Protein AF-0000000083441063 (afdb_homodimer)

Foldseek 3Di:
DDPDPVVVVVVVCVVCVVVVVVVVLVVDDPLRVLLVVQLVQFDQQWEEEEEACFLCPPNNVVQVVRNHAYEYEDQDPVRVVNNCVVPVRHHYDYRDLLPDADAFQQGLEYEYEPPLQQDQQVSSLVSLLRRLRNHHAFGKYKYKAQQDAARWDWDDDPRHIGIGHDHHPVVVVVSNVVSAKDWDDKDKAQVVSCPDDPVDPSNVTIMIITMIGRHHPPPPPPVVPPPPDD/DDPDPVVVVVVVCVVCVVVVVVVVLVVDDPLRNLLVVQLVQFDQQWEEEEEACFLCPPNNVVQVVRNHAYEYEDQDPVRVVNNCVVPVRHHYDYRDLLPDADAFQQGLEYEYEPPLQQDQQVSSLVSLLRRLRNHHAFHKYKYKAQQDAARWDWDDDPRHIGIGHHHHPVVVVVSNVVSAKDWPDKDKAQVVSCPDDPVDPSNVTIMIITMIGRHHPPPPPPVVPPPPPD

Secondary structure (DSSP, 8-state):
---SHHHHHHHHHHHSHHHHHHHHHTTS-HHHHHHHHHHHHSPSS-EEEEES-TTSTTHHHHHHHTT-EEEEEES-HHHHHHHHHH-TTSEEEES-GGG----TT-EEEEEE-S-GGGS-HHHHHHHHHHHHHHEEEEEEEEEEE--S-EEEEEEEETTEEEEEEE--HHHHHHHHHHHT-EEEEEEEEEGGGGT--TTSTTTT-EEEEEEEEPPPGGGGSGGGSSSS--/---SHHHHHHHHHHHSHHHHHHHHHTTS-HHHHHHHHHHHHSPSS-EEEEES-TTSTTHHHHHHHTT-EEEEEES-HHHHHHHHHH-TTSEEEES-GGG----TT-EEEEEE-S-GGGS-HHHHHHHHHHHHHHEEEEEEEEEEE--S-EEEEEEEETTEEEEEEE--HHHHHHHHHHHT-EEEEEEEEEGGGGT--TTSTTTT-EEEEEEEEPPPGGGGSGGGSSSTT-

Structure (mmCIF, N/CA/C/O backbone):
data_AF-0000000083441063-model_v1
#
loop_
_entity.id
_entity.type
_entity.pdbx_description
1 polymer 'Methyltransferase domain-containing protein'
#
loop_
_atom_site.group_PDB
_atom_site.id
_atom_site.type_symbol
_atom_site.label_atom_id
_atom_site.label_alt_id
_atom_site.label_comp_id
_atom_site.label_asym_id
_atom_site.label_entity_id
_atom_site.label_seq_id
_atom_site.pdbx_PDB_ins_code
_atom_site.Cartn_x
_atom_site.Cartn_y
_atom_site.Cartn_z
_atom_site.occupancy
_atom_site.B_iso_or_equiv
_atom_site.auth_seq_id
_atom_site.auth_comp_id
_atom_site.auth_asym_id
_atom_site.auth_atom_id
_atom_site.pdbx_PDB_model_num
ATOM 1 N N . MET A 1 1 ? -0.339 37.062 -11.281 1 52.81 1 MET A N 1
ATOM 2 C CA . MET A 1 1 ? -0.729 36.031 -10.328 1 52.81 1 MET A CA 1
ATOM 3 C C . MET A 1 1 ? -0.313 36.406 -8.914 1 52.81 1 MET A C 1
ATOM 5 O O . MET A 1 1 ? 0.691 37.094 -8.711 1 52.81 1 MET A O 1
ATOM 9 N N . SER A 1 2 ? -1.209 36.469 -8.031 1 65.19 2 SER A N 1
ATOM 10 C CA . SER A 1 2 ? -0.897 36.781 -6.645 1 65.19 2 SER A CA 1
ATOM 11 C C . SER A 1 2 ? 0.376 36.094 -6.188 1 65.19 2 SER A C 1
ATOM 13 O O . SER A 1 2 ? 0.674 34.969 -6.637 1 65.19 2 SER A O 1
ATOM 15 N N . GLU A 1 3 ? 1.229 36.906 -5.562 1 82.25 3 GLU A N 1
ATOM 16 C CA . GLU A 1 3 ? 2.504 36.406 -5.059 1 82.25 3 GLU A CA 1
ATOM 17 C C . GLU A 1 3 ? 2.334 35.719 -3.707 1 82.25 3 GLU A C 1
ATOM 19 O O . GLU A 1 3 ? 3.314 35.312 -3.09 1 82.25 3 GLU A O 1
ATOM 24 N N . ALA A 1 4 ? 1.067 35.656 -3.385 1 91.81 4 ALA A N 1
ATOM 25 C CA . ALA A 1 4 ? 0.868 34.969 -2.102 1 91.81 4 ALA A CA 1
ATOM 26 C C . ALA A 1 4 ? 1.17 33.5 -2.211 1 91.81 4 ALA A C 1
ATOM 28 O O . ALA A 1 4 ? 0.83 32.844 -3.211 1 91.81 4 ALA A O 1
ATOM 29 N N . PRO A 1 5 ? 1.807 32.969 -1.189 1 93.44 5 PRO A N 1
ATOM 30 C CA . PRO A 1 5 ? 2.197 31.562 -1.234 1 93.44 5 PRO A CA 1
ATOM 31 C C . PRO A 1 5 ? 1.031 30.641 -1.574 1 93.44 5 PRO A C 1
ATOM 33 O O . PRO A 1 5 ? 1.181 29.719 -2.389 1 93.44 5 PRO A O 1
ATOM 36 N N . GLU A 1 6 ? -0.181 30.844 -0.985 1 94.5 6 GLU A N 1
ATOM 37 C CA . GLU A 1 6 ? -1.333 29.984 -1.238 1 94.5 6 GLU A CA 1
ATOM 38 C C . GLU A 1 6 ? -1.752 30.047 -2.705 1 94.5 6 GLU A C 1
ATOM 40 O O . GLU A 1 6 ? -2.191 29.031 -3.27 1 94.5 6 GLU A O 1
ATOM 45 N N . ASP A 1 7 ? -1.667 31.219 -3.309 1 94.88 7 ASP A N 1
ATOM 46 C CA . ASP A 1 7 ? -2.031 31.375 -4.715 1 94.88 7 ASP A CA 1
ATOM 47 C C . ASP A 1 7 ? -1.043 30.641 -5.621 1 94.88 7 ASP A C 1
ATOM 49 O O . ASP A 1 7 ? -1.438 30.047 -6.625 1 94.88 7 ASP A O 1
ATOM 53 N N . ILE A 1 8 ? 0.239 30.797 -5.289 1 94.19 8 ILE A N 1
ATOM 54 C CA . ILE A 1 8 ? 1.294 30.125 -6.047 1 94.19 8 ILE A CA 1
ATOM 55 C C . ILE A 1 8 ? 1.066 28.625 -6.031 1 94.19 8 ILE A C 1
ATOM 57 O O . ILE A 1 8 ? 1.072 27.969 -7.082 1 94.19 8 ILE A O 1
ATOM 61 N N . VAL A 1 9 ? 0.864 28.047 -4.871 1 94.94 9 VAL A N 1
ATOM 62 C CA . VAL A 1 9 ? 0.708 26.609 -4.68 1 94.94 9 VAL A CA 1
ATOM 63 C C . VAL A 1 9 ? -0.566 26.125 -5.371 1 94.94 9 VAL A C 1
ATOM 65 O O . VAL A 1 9 ? -0.557 25.109 -6.074 1 94.94 9 VAL A O 1
ATOM 68 N N . GLU A 1 10 ? -1.676 26.859 -5.168 1 95.56 10 GLU A N 1
ATOM 69 C CA . GLU A 1 10 ? -2.941 26.516 -5.809 1 95.56 10 GLU A CA 1
ATOM 70 C C . GLU A 1 10 ? -2.799 26.469 -7.328 1 95.56 10 GLU A C 1
ATOM 72 O O . GLU A 1 10 ? -3.242 25.516 -7.973 1 95.56 10 GLU A O 1
ATOM 77 N N . HIS A 1 11 ? -2.24 27.516 -7.816 1 94.94 11 HIS A N 1
ATOM 78 C CA . HIS A 1 11 ? -2.055 27.641 -9.258 1 94.94 11 HIS A CA 1
ATOM 79 C C . HIS A 1 11 ? -1.218 26.484 -9.797 1 94.94 11 HIS A C 1
ATOM 81 O O . HIS A 1 11 ? -1.565 25.875 -10.82 1 94.94 11 HIS A O 1
ATOM 87 N N . ALA A 1 12 ? -0.127 26.234 -9.172 1 93.12 12 ALA A N 1
ATOM 88 C CA . ALA A 1 12 ? 0.767 25.156 -9.602 1 93.12 12 ALA A CA 1
ATOM 89 C C . ALA A 1 12 ? 0.051 23.812 -9.602 1 93.12 12 ALA A C 1
ATOM 91 O O . ALA A 1 12 ? 0.024 23.109 -10.617 1 93.12 12 ALA A O 1
ATOM 92 N N . TYR A 1 13 ? -0.607 23.453 -8.539 1 94.12 13 TYR A N 1
ATOM 93 C CA . TYR A 1 13 ? -1.201 22.125 -8.406 1 94.12 13 TYR A CA 1
ATOM 94 C C . TYR A 1 13 ? -2.457 22 -9.258 1 94.12 13 TYR A C 1
ATOM 96 O O . TYR A 1 13 ? -2.873 20.891 -9.602 1 94.12 13 TYR A O 1
ATOM 104 N N . ASN A 1 14 ? -3.094 23.109 -9.602 1 94.88 14 ASN A N 1
ATOM 105 C CA . ASN A 1 14 ? -4.156 23.078 -10.602 1 94.88 14 ASN A CA 1
ATOM 106 C C . ASN A 1 14 ? -3.621 22.672 -11.977 1 94.88 14 ASN A C 1
ATOM 108 O O . ASN A 1 14 ? -4.289 21.953 -12.719 1 94.88 14 ASN A O 1
ATOM 112 N N . HIS A 1 15 ? -2.432 23.125 -12.195 1 92.5 15 HIS A N 1
ATOM 113 C CA . HIS A 1 15 ? -1.918 22.984 -13.555 1 92.5 15 HIS A CA 1
ATOM 114 C C . HIS A 1 15 ? -1.145 21.672 -13.719 1 92.5 15 HIS A C 1
ATOM 116 O O . HIS A 1 15 ? -1.002 21.172 -14.836 1 92.5 15 HIS A O 1
ATOM 122 N N . ILE A 1 16 ? -0.678 21.141 -12.625 1 88.5 16 ILE A N 1
ATOM 123 C CA . ILE A 1 16 ? 0.119 19.938 -12.758 1 88.5 16 ILE A CA 1
ATOM 124 C C . ILE A 1 16 ? -0.694 18.734 -12.281 1 88.5 16 ILE A C 1
ATOM 126 O O . ILE A 1 16 ? -0.132 17.672 -11.969 1 88.5 16 ILE A O 1
ATOM 130 N N . ALA A 1 17 ? -1.96 18.844 -12.188 1 89.69 17 ALA A N 1
ATOM 131 C CA . ALA A 1 17 ? -2.83 17.875 -11.539 1 89.69 17 ALA A CA 1
ATOM 132 C C . ALA A 1 17 ? -2.686 16.5 -12.188 1 89.69 17 ALA A C 1
ATOM 134 O O . ALA A 1 17 ? -2.533 15.484 -11.492 1 89.69 17 ALA A O 1
ATOM 135 N N . GLN A 1 18 ? -2.688 16.422 -13.5 1 86.31 18 GLN A N 1
ATOM 136 C CA . GLN A 1 18 ? -2.582 15.141 -14.188 1 86.31 18 GLN A CA 1
ATOM 137 C C . GLN A 1 18 ? -1.209 14.508 -13.969 1 86.31 18 GLN A C 1
ATOM 139 O O . GLN A 1 18 ? -1.105 13.305 -13.727 1 86.31 18 GLN A O 1
ATOM 144 N N . TRP A 1 19 ? -0.197 15.367 -14.039 1 83.56 19 TRP A N 1
ATOM 145 C CA . TRP A 1 19 ? 1.156 14.891 -13.773 1 83.56 19 TRP A CA 1
ATOM 146 C C . TRP A 1 19 ? 1.282 14.367 -12.352 1 83.56 19 TRP A C 1
ATOM 148 O O . TRP A 1 19 ? 1.874 13.312 -12.117 1 83.56 19 TRP A O 1
ATOM 158 N N . TYR A 1 20 ? 0.762 15.062 -11.484 1 85.69 20 TYR A N 1
ATOM 159 C CA . TYR A 1 20 ? 0.848 14.695 -10.07 1 85.69 20 TYR A CA 1
ATOM 160 C C . TYR A 1 20 ? 0.133 13.375 -9.812 1 85.69 20 TYR A C 1
ATOM 162 O O . TYR A 1 20 ? 0.626 12.531 -9.055 1 85.69 20 TYR A O 1
ATOM 170 N N . LEU A 1 21 ? -1.013 13.188 -10.398 1 84.06 21 LEU A N 1
ATOM 171 C CA . LEU A 1 21 ? -1.743 11.93 -10.289 1 84.06 21 LEU A CA 1
ATOM 172 C C . LEU A 1 21 ? -0.888 10.758 -10.758 1 84.06 21 LEU A C 1
ATOM 174 O O . LEU A 1 21 ? -0.792 9.742 -10.07 1 84.06 21 LEU A O 1
ATOM 178 N N . GLU A 1 22 ? -0.285 10.906 -11.891 1 76.38 22 GLU A N 1
ATOM 179 C CA . GLU A 1 22 ? 0.57 9.859 -12.438 1 76.38 22 GLU A CA 1
ATOM 180 C C . GLU A 1 22 ? 1.749 9.57 -11.516 1 76.38 22 GLU A C 1
ATOM 182 O O . GLU A 1 22 ? 2.135 8.406 -11.336 1 76.38 22 GLU A O 1
ATOM 187 N N . TRP A 1 23 ? 2.176 10.633 -10.977 1 75.56 23 TRP A N 1
ATOM 188 C CA . TRP A 1 23 ? 3.311 10.516 -10.062 1 75.56 23 TRP A CA 1
ATOM 189 C C . TRP A 1 23 ? 2.928 9.734 -8.812 1 75.56 23 TRP A C 1
ATOM 191 O O . TRP A 1 23 ? 3.637 8.812 -8.406 1 75.56 23 TRP A O 1
ATOM 201 N N . VAL A 1 24 ? 1.854 9.984 -8.211 1 77.56 24 VAL A N 1
ATOM 202 C CA . VAL A 1 24 ? 1.429 9.312 -6.992 1 77.56 24 VAL A CA 1
ATOM 203 C C . VAL A 1 24 ? 1.082 7.855 -7.301 1 77.56 24 VAL A C 1
ATOM 205 O O . VAL A 1 24 ? 1.312 6.965 -6.48 1 77.56 24 VAL A O 1
ATOM 208 N N . GLU A 1 25 ? 0.517 7.621 -8.391 1 71.75 25 GLU A N 1
ATOM 209 C CA . GLU A 1 25 ? 0.164 6.262 -8.781 1 71.75 25 GLU A CA 1
ATOM 210 C C . GLU A 1 25 ? 1.41 5.414 -9.008 1 71.75 25 GLU A C 1
ATOM 212 O O . GLU A 1 25 ? 1.372 4.191 -8.859 1 71.75 25 GLU A O 1
ATOM 217 N N . SER A 1 26 ? 2.439 6.133 -9.344 1 64.88 26 SER A N 1
ATOM 218 C CA . SER A 1 26 ? 3.697 5.43 -9.57 1 64.88 26 SER A CA 1
ATOM 219 C C . SER A 1 26 ? 4.316 4.969 -8.258 1 64.88 26 SER A C 1
ATOM 221 O O . SER A 1 26 ? 5.211 4.117 -8.25 1 64.88 26 SER A O 1
ATOM 223 N N . ASP A 1 27 ? 3.674 5.434 -7.215 1 70 27 ASP A N 1
ATOM 224 C CA . ASP A 1 27 ? 4.168 5.07 -5.887 1 70 27 ASP A CA 1
ATOM 225 C C . ASP A 1 27 ? 3.688 3.676 -5.484 1 70 27 ASP A C 1
ATOM 227 O O . ASP A 1 27 ? 4.25 3.057 -4.582 1 70 27 ASP A O 1
ATOM 231 N N . MET A 1 28 ? 2.76 3.197 -6.254 1 75.19 28 MET A N 1
ATOM 232 C CA . MET A 1 28 ? 2.273 1.854 -5.953 1 75.19 28 MET A CA 1
ATOM 233 C C . MET A 1 28 ? 3.199 0.796 -6.547 1 75.19 28 MET A C 1
ATOM 235 O O . MET A 1 28 ? 3.676 0.942 -7.672 1 75.19 28 MET A O 1
ATOM 239 N N . SER A 1 29 ? 3.447 -0.222 -5.699 1 79 29 SER A N 1
ATOM 240 C CA . SER A 1 29 ? 4.176 -1.357 -6.254 1 79 29 SER A CA 1
ATOM 241 C C . SER A 1 29 ? 3.367 -2.059 -7.34 1 79 29 SER A C 1
ATOM 243 O O . SER A 1 29 ? 2.146 -1.905 -7.406 1 79 29 SER A O 1
ATOM 245 N N . PRO A 1 30 ? 4.062 -2.805 -8.148 1 85 30 PRO A N 1
ATOM 246 C CA . PRO A 1 30 ? 3.332 -3.531 -9.188 1 85 30 PRO A CA 1
ATOM 247 C C . PRO A 1 30 ? 2.264 -4.461 -8.617 1 85 30 PRO A C 1
ATOM 249 O O . PRO A 1 30 ? 1.176 -4.582 -9.18 1 85 30 PRO A O 1
ATOM 252 N N . ARG A 1 31 ? 2.523 -5.117 -7.469 1 91 31 ARG A N 1
ATOM 253 C CA . ARG A 1 31 ? 1.532 -5.992 -6.848 1 91 31 ARG A CA 1
ATOM 254 C C . ARG A 1 31 ? 0.282 -5.211 -6.457 1 91 31 ARG A C 1
ATOM 256 O O . ARG A 1 31 ? -0.838 -5.688 -6.645 1 91 31 ARG A O 1
ATOM 263 N N . GLN A 1 32 ? 0.559 -4.078 -5.973 1 87.69 32 GLN A N 1
ATOM 264 C CA . GLN A 1 32 ? -0.567 -3.246 -5.559 1 87.69 32 GLN A CA 1
ATOM 265 C C . GLN A 1 32 ? -1.357 -2.75 -6.766 1 87.69 32 GLN A C 1
ATOM 267 O O . GLN A 1 32 ? -2.59 -2.75 -6.75 1 87.69 32 GLN A O 1
ATOM 272 N N . ARG A 1 33 ? -0.676 -2.305 -7.758 1 86.44 33 ARG A N 1
ATOM 273 C CA . ARG A 1 33 ? -1.311 -1.789 -8.969 1 86.44 33 ARG A CA 1
ATOM 274 C C . ARG A 1 33 ? -2.172 -2.857 -9.633 1 86.44 33 ARG A C 1
ATOM 276 O O . ARG A 1 33 ? -3.314 -2.594 -10.016 1 86.44 33 ARG A O 1
ATOM 283 N N . TYR A 1 34 ? -1.65 -3.99 -9.719 1 93.62 34 TYR A N 1
ATOM 284 C CA . TYR A 1 34 ? -2.377 -5.062 -10.383 1 93.62 34 TYR A CA 1
ATOM 285 C C . TYR A 1 34 ? -3.531 -5.562 -9.523 1 93.62 34 TYR A C 1
ATOM 287 O O . TYR A 1 34 ? -4.574 -5.961 -10.047 1 93.62 34 TYR A O 1
ATOM 295 N N . THR A 1 35 ? -3.348 -5.559 -8.219 1 94.75 35 THR A N 1
ATOM 296 C CA . THR A 1 35 ? -4.445 -5.898 -7.324 1 94.75 35 THR A CA 1
ATOM 297 C C . THR A 1 35 ? -5.594 -4.906 -7.477 1 94.75 35 THR A C 1
ATOM 299 O O . THR A 1 35 ? -6.758 -5.305 -7.578 1 94.75 35 THR A O 1
ATOM 302 N N . LYS A 1 36 ? -5.258 -3.699 -7.543 1 88.69 36 LYS A N 1
ATOM 303 C CA . LYS A 1 36 ? -6.27 -2.66 -7.723 1 88.69 36 LYS A CA 1
ATOM 304 C C . LYS A 1 36 ? -6.988 -2.818 -9.062 1 88.69 36 LYS A C 1
ATOM 306 O O . LYS A 1 36 ? -8.211 -2.682 -9.133 1 88.69 36 LYS A O 1
ATOM 311 N N . LYS A 1 37 ? -6.215 -2.984 -10.094 1 91.94 37 LYS A N 1
ATOM 312 C CA . LYS A 1 37 ? -6.797 -3.174 -11.414 1 91.94 37 LYS A CA 1
ATOM 313 C C . LYS A 1 37 ? -7.793 -4.328 -11.422 1 91.94 37 LYS A C 1
ATOM 315 O O . LYS A 1 37 ? -8.867 -4.23 -12.023 1 91.94 37 LYS A O 1
ATOM 320 N N . LEU A 1 38 ? -7.426 -5.375 -10.758 1 97.19 38 LEU A N 1
ATOM 321 C CA . LEU A 1 38 ? -8.305 -6.531 -10.641 1 97.19 38 LEU A CA 1
ATOM 322 C C . LEU A 1 38 ? -9.602 -6.164 -9.93 1 97.19 38 LEU A C 1
ATOM 324 O O . LEU A 1 38 ? -10.695 -6.414 -10.445 1 97.19 38 LEU A O 1
ATOM 328 N N . LEU A 1 39 ? -9.461 -5.555 -8.828 1 94 39 LEU A N 1
ATOM 329 C CA . LEU A 1 39 ? -10.602 -5.25 -7.977 1 94 39 LEU A CA 1
ATOM 330 C C . LEU A 1 39 ? -11.539 -4.262 -8.656 1 94 39 LEU A C 1
ATOM 332 O O . LEU A 1 39 ? -12.766 -4.359 -8.508 1 94 39 LEU A O 1
ATOM 336 N N . ASP A 1 40 ? -10.992 -3.35 -9.383 1 89.25 40 ASP A N 1
ATOM 337 C CA . ASP A 1 40 ? -11.781 -2.324 -10.062 1 89.25 40 ASP A CA 1
ATOM 338 C C . ASP A 1 40 ? -12.656 -2.936 -11.148 1 89.25 40 ASP A C 1
ATOM 340 O O . ASP A 1 40 ? -13.617 -2.311 -11.602 1 89.25 40 ASP A O 1
ATOM 344 N N . ARG A 1 41 ? -12.336 -4.102 -11.531 1 95.25 41 ARG A N 1
ATOM 345 C CA . ARG A 1 41 ? -13.023 -4.695 -12.672 1 95.25 41 ARG A CA 1
ATOM 346 C C . ARG A 1 41 ? -13.93 -5.84 -12.234 1 95.25 41 ARG A C 1
ATOM 348 O O . ARG A 1 41 ? -14.672 -6.395 -13.039 1 95.25 41 ARG A O 1
ATOM 355 N N . LEU A 1 42 ? -13.844 -6.164 -10.961 1 96.38 42 LEU A N 1
ATOM 356 C CA . LEU A 1 42 ? -14.641 -7.27 -10.445 1 96.38 42 LEU A CA 1
ATOM 357 C C . LEU A 1 42 ? -15.938 -6.758 -9.82 1 96.38 42 LEU A C 1
ATOM 359 O O . LEU A 1 42 ? -16.062 -5.566 -9.516 1 96.38 42 LEU A O 1
ATOM 363 N N . PRO A 1 43 ? -16.938 -7.648 -9.734 1 95.06 43 PRO A N 1
ATOM 364 C CA . PRO A 1 43 ? -18.172 -7.25 -9.047 1 95.06 43 PRO A CA 1
ATOM 365 C C . PRO A 1 43 ? -17.938 -6.957 -7.562 1 95.06 43 PRO A C 1
ATOM 367 O O . PRO A 1 43 ? -16.875 -7.266 -7.023 1 95.06 43 PRO A O 1
ATOM 370 N N . PRO A 1 44 ? -18.922 -6.312 -6.938 1 92.25 44 PRO A N 1
ATOM 371 C CA . PRO A 1 44 ? -18.797 -6.098 -5.492 1 92.25 44 PRO A CA 1
ATOM 372 C C . PRO A 1 44 ? -18.734 -7.406 -4.707 1 92.25 44 PRO A C 1
ATOM 374 O O . PRO A 1 44 ? -19.391 -8.383 -5.066 1 92.25 44 PRO A O 1
ATOM 377 N N . SER A 1 45 ? -17.938 -7.391 -3.713 1 94.88 45 SER A N 1
ATOM 378 C CA . SER A 1 45 ? -17.75 -8.531 -2.824 1 94.88 45 SER A CA 1
ATOM 379 C C . SER A 1 45 ? -17.391 -9.789 -3.609 1 94.88 45 SER A C 1
ATOM 381 O O . SER A 1 45 ? -18.016 -10.836 -3.43 1 94.88 45 SER A O 1
ATOM 383 N N . PRO A 1 46 ? -16.406 -9.68 -4.434 1 97.69 46 PRO A N 1
ATOM 384 C CA . PRO A 1 46 ? -16.031 -10.812 -5.289 1 97.69 46 PRO A CA 1
ATOM 385 C C . PRO A 1 46 ? -15.406 -11.961 -4.512 1 97.69 46 PRO A C 1
ATOM 387 O O . PRO A 1 46 ? -14.766 -11.742 -3.48 1 97.69 46 PRO A O 1
ATOM 390 N N . SER A 1 47 ? -15.578 -13.195 -5.039 1 98.62 47 SER A N 1
ATOM 391 C CA . SER A 1 47 ? -14.781 -14.352 -4.617 1 98.62 47 SER A CA 1
ATOM 392 C C . SER A 1 47 ? -13.438 -14.383 -5.34 1 98.62 47 SER A C 1
ATOM 394 O O . SER A 1 47 ? -13.391 -14.422 -6.57 1 98.62 47 SER A O 1
ATOM 396 N N . VAL A 1 48 ? -12.352 -14.336 -4.551 1 98.81 48 VAL A N 1
ATOM 397 C CA . VAL A 1 48 ? -11.031 -14.219 -5.16 1 98.81 48 VAL A CA 1
ATOM 398 C C . VAL A 1 48 ? -10.102 -15.289 -4.602 1 98.81 48 VAL A C 1
ATOM 400 O O . VAL A 1 48 ? -10.148 -15.609 -3.412 1 98.81 48 VAL A O 1
ATOM 403 N N . LEU A 1 49 ? -9.305 -15.898 -5.5 1 98.88 49 LEU A N 1
ATOM 404 C CA . LEU A 1 49 ? -8.266 -16.859 -5.129 1 98.88 49 LEU A CA 1
ATOM 405 C C . LEU A 1 49 ? -6.891 -16.203 -5.148 1 98.88 49 LEU A C 1
ATOM 407 O O . LEU A 1 49 ? -6.512 -15.578 -6.137 1 98.88 49 LEU A O 1
ATOM 411 N N . GLU A 1 50 ? -6.184 -16.281 -4.027 1 98.81 50 GLU A N 1
ATOM 412 C CA . GLU A 1 50 ? -4.793 -15.844 -4.004 1 98.81 50 GLU A CA 1
ATOM 413 C C . GLU A 1 50 ? -3.846 -17.016 -3.781 1 98.81 50 GLU A C 1
ATOM 415 O O . GLU A 1 50 ? -3.92 -17.703 -2.756 1 98.81 50 GLU A O 1
ATOM 420 N N . LEU A 1 51 ? -3.016 -17.266 -4.758 1 98.75 51 LEU A N 1
ATOM 421 C CA . LEU A 1 51 ? -2.004 -18.328 -4.684 1 98.75 51 LEU A CA 1
ATOM 422 C C . LEU A 1 51 ? -0.642 -17.734 -4.324 1 98.75 51 LEU A C 1
ATOM 424 O O . LEU A 1 51 ? -0.124 -16.875 -5.039 1 98.75 51 LEU A O 1
ATOM 428 N N . GLY A 1 52 ? -0.035 -18.25 -3.246 1 98.19 52 GLY A N 1
ATOM 429 C CA . GLY A 1 52 ? 1.174 -17.641 -2.711 1 98.19 52 GLY A CA 1
ATOM 430 C C . GLY A 1 52 ? 0.916 -16.328 -1.985 1 98.19 52 GLY A C 1
ATOM 431 O O . GLY A 1 52 ? 1.488 -15.297 -2.334 1 98.19 52 GLY A O 1
ATOM 432 N N . CYS A 1 53 ? 0.156 -16.422 -0.912 1 97.62 53 CYS A N 1
ATOM 433 C CA . CYS A 1 53 ? -0.346 -15.195 -0.291 1 97.62 53 CYS A CA 1
ATOM 434 C C . CYS A 1 53 ? 0.689 -14.602 0.657 1 97.62 53 CYS A C 1
ATOM 436 O O . CYS A 1 53 ? 0.556 -13.453 1.088 1 97.62 53 CYS A O 1
ATOM 438 N N . GLY A 1 54 ? 1.723 -15.422 1.056 1 96.19 54 GLY A N 1
ATOM 439 C CA . GLY A 1 54 ? 2.721 -14.922 1.988 1 96.19 54 GLY A CA 1
ATOM 440 C C . GLY A 1 54 ? 2.135 -14.492 3.32 1 96.19 54 GLY A C 1
ATOM 441 O O . GLY A 1 54 ? 1.2 -15.125 3.822 1 96.19 54 GLY A O 1
ATOM 442 N N . PRO A 1 55 ? 2.699 -13.469 3.848 1 93.81 55 PRO A N 1
ATOM 443 C CA . PRO A 1 55 ? 2.244 -13.047 5.176 1 93.81 55 PRO A CA 1
ATOM 444 C C . PRO A 1 55 ? 0.954 -12.234 5.133 1 93.81 55 PRO A C 1
ATOM 446 O O . PRO A 1 55 ? 0.531 -11.688 6.148 1 93.81 55 PRO A O 1
ATOM 449 N N . GLY A 1 56 ? 0.399 -12.078 4.012 1 92.25 56 GLY A N 1
ATOM 450 C CA . GLY A 1 56 ? -0.92 -11.477 3.9 1 92.25 56 GLY A CA 1
ATOM 451 C C . GLY A 1 56 ? -0.874 -9.992 3.596 1 92.25 56 GLY A C 1
ATOM 452 O O . GLY A 1 56 ? -1.907 -9.32 3.604 1 92.25 56 GLY A O 1
ATOM 453 N N . VAL A 1 57 ? 0.274 -9.398 3.354 1 87.38 57 VAL A N 1
ATOM 454 C CA . VAL A 1 57 ? 0.407 -7.98 3.021 1 87.38 57 VAL A CA 1
ATOM 455 C C . VAL A 1 57 ? 1.338 -7.816 1.822 1 87.38 57 VAL A C 1
ATOM 457 O O . VAL A 1 57 ? 2.285 -8.594 1.654 1 87.38 57 VAL A O 1
ATOM 460 N N . PRO A 1 58 ? 1.025 -6.98 0.991 1 86.25 58 PRO A N 1
ATOM 461 C CA . PRO A 1 58 ? -0.092 -6.035 1.059 1 86.25 58 PRO A CA 1
ATOM 462 C C . PRO A 1 58 ? -1.344 -6.551 0.352 1 86.25 58 PRO A C 1
ATOM 464 O O . PRO A 1 58 ? -2.436 -6.012 0.55 1 86.25 58 PRO A O 1
ATOM 467 N N . VAL A 1 59 ? -1.225 -7.562 -0.365 1 92.12 59 VAL A N 1
ATOM 468 C CA . VAL A 1 59 ? -2.236 -7.953 -1.341 1 92.12 59 VAL A CA 1
ATOM 469 C C . VAL A 1 59 ? -3.488 -8.453 -0.619 1 92.12 59 VAL A C 1
ATOM 471 O O . VAL A 1 59 ? -4.586 -7.934 -0.84 1 92.12 59 VAL A O 1
ATOM 474 N N . LEU A 1 60 ? -3.338 -9.32 0.319 1 94 60 LEU A N 1
ATOM 475 C CA . LEU A 1 60 ? -4.488 -9.906 0.998 1 94 60 LEU A CA 1
ATOM 476 C C . LEU A 1 60 ? -5.289 -8.844 1.736 1 94 60 LEU A C 1
ATOM 478 O O . LEU A 1 60 ? -6.52 -8.836 1.682 1 94 60 LEU A O 1
ATOM 482 N N . ASN A 1 61 ? -4.57 -8.008 2.365 1 86.5 61 ASN A N 1
ATOM 483 C CA . ASN A 1 61 ? -5.246 -6.918 3.064 1 86.5 61 ASN A CA 1
ATOM 484 C C . ASN A 1 61 ? -6.059 -6.055 2.104 1 86.5 61 ASN A C 1
ATOM 486 O O . ASN A 1 61 ? -7.176 -5.637 2.428 1 86.5 61 ASN A O 1
ATOM 490 N N . MET A 1 62 ? -5.48 -5.719 0.963 1 87.94 62 MET A N 1
ATOM 491 C CA . MET A 1 62 ? -6.18 -4.926 -0.045 1 87.94 62 MET A CA 1
ATOM 492 C C . MET A 1 62 ? -7.465 -5.617 -0.486 1 87.94 62 MET A C 1
ATOM 494 O O . MET A 1 62 ? -8.5 -4.969 -0.636 1 87.94 62 MET A O 1
ATOM 498 N N . LEU A 1 63 ? -7.414 -6.875 -0.63 1 94.31 63 LEU A N 1
ATOM 499 C CA . LEU A 1 63 ? -8.57 -7.656 -1.068 1 94.31 63 LEU A CA 1
ATOM 500 C C . LEU A 1 63 ? -9.672 -7.637 -0.014 1 94.31 63 LEU A C 1
ATOM 502 O O . LEU A 1 63 ? -10.828 -7.34 -0.324 1 94.31 63 LEU A O 1
ATOM 506 N N . VAL A 1 64 ? -9.281 -7.918 1.211 1 91.75 64 VAL A N 1
ATOM 507 C CA . VAL A 1 64 ? -10.234 -8.016 2.309 1 91.75 64 VAL A CA 1
ATOM 508 C C . VAL A 1 64 ? -10.844 -6.645 2.586 1 91.75 64 VAL A C 1
ATOM 510 O O . VAL A 1 64 ? -12.055 -6.531 2.787 1 91.75 64 VAL A O 1
ATOM 513 N N . ASP A 1 65 ? -10.031 -5.66 2.52 1 83.19 65 ASP A N 1
ATOM 514 C CA . ASP A 1 65 ? -10.492 -4.301 2.795 1 83.19 65 ASP A CA 1
ATOM 515 C C . ASP A 1 65 ? -11.547 -3.861 1.776 1 83.19 65 ASP A C 1
ATOM 517 O O . ASP A 1 65 ? -12.422 -3.055 2.09 1 83.19 65 ASP A O 1
ATOM 521 N N . ARG A 1 66 ? -11.453 -4.426 0.576 1 86.62 66 ARG A N 1
ATOM 522 C CA . ARG A 1 66 ? -12.367 -4.047 -0.491 1 86.62 66 ARG A CA 1
ATOM 523 C C . ARG A 1 66 ? -13.57 -4.984 -0.539 1 86.62 66 ARG A C 1
ATOM 525 O O . ARG A 1 66 ? -14.336 -4.977 -1.506 1 86.62 66 ARG A O 1
ATOM 532 N N . GLY A 1 67 ? -13.648 -5.852 0.459 1 89.81 67 GLY A N 1
ATOM 533 C CA . GLY A 1 67 ? -14.852 -6.645 0.637 1 89.81 67 GLY A CA 1
ATOM 534 C C . GLY A 1 67 ? -14.797 -7.977 -0.086 1 89.81 67 GLY A C 1
ATOM 535 O O . GLY A 1 67 ? -15.812 -8.664 -0.205 1 89.81 67 GLY A O 1
ATOM 536 N N . ALA A 1 68 ? -13.672 -8.352 -0.565 1 95.75 68 ALA A N 1
ATOM 537 C CA . ALA A 1 68 ? -13.555 -9.625 -1.267 1 95.75 68 ALA A CA 1
ATOM 538 C C . ALA A 1 68 ? -13.648 -10.797 -0.292 1 95.75 68 ALA A C 1
ATOM 540 O O . ALA A 1 68 ? -13.18 -10.703 0.847 1 95.75 68 ALA A O 1
ATOM 541 N N . HIS A 1 69 ? -14.258 -11.828 -0.74 1 98 69 HIS A N 1
ATOM 542 C CA . HIS A 1 69 ? -14.156 -13.133 -0.097 1 98 69 HIS A CA 1
ATOM 543 C C . HIS A 1 69 ? -12.977 -13.93 -0.655 1 98 69 HIS A C 1
ATOM 545 O O . HIS A 1 69 ? -13.023 -14.391 -1.797 1 98 69 HIS A O 1
ATOM 551 N N . VAL A 1 70 ? -11.977 -14.172 0.24 1 98.56 70 VAL A N 1
ATOM 552 C CA . VAL A 1 70 ? -10.711 -14.641 -0.304 1 98.56 70 VAL A CA 1
ATOM 553 C C . VAL A 1 70 ? -10.43 -16.062 0.17 1 98.56 70 VAL A C 1
ATOM 555 O O . VAL A 1 70 ? -10.656 -16.391 1.339 1 98.56 70 VAL A O 1
ATOM 558 N N . THR A 1 71 ? -10.102 -16.922 -0.743 1 98.81 71 THR A N 1
ATOM 559 C CA . THR A 1 71 ? -9.352 -18.141 -0.467 1 98.81 71 THR A CA 1
ATOM 560 C C . THR A 1 71 ? -7.863 -17.938 -0.735 1 98.81 71 THR A C 1
ATOM 562 O O . THR A 1 71 ? -7.469 -17.578 -1.85 1 98.81 71 THR A O 1
ATOM 565 N N . ALA A 1 72 ? -7.07 -18.125 0.315 1 98.81 72 ALA A N 1
ATOM 566 C CA . ALA A 1 72 ? -5.645 -17.828 0.207 1 98.81 72 ALA A CA 1
ATOM 567 C C . ALA A 1 72 ? -4.805 -19.078 0.466 1 98.81 72 ALA A C 1
ATOM 569 O O . ALA A 1 72 ? -5.051 -19.812 1.428 1 98.81 72 ALA A O 1
ATOM 570 N N . ASN A 1 73 ? -3.834 -19.234 -0.436 1 98.75 73 ASN A N 1
ATOM 571 C CA . ASN A 1 73 ? -2.955 -20.406 -0.36 1 98.75 73 ASN A CA 1
ATOM 572 C C . ASN A 1 73 ? -1.492 -19.984 -0.23 1 98.75 73 ASN A C 1
ATOM 574 O O . ASN A 1 73 ? -1.07 -18.984 -0.815 1 98.75 73 ASN A O 1
ATOM 578 N N . ASP A 1 74 ? -0.762 -20.703 0.572 1 98.62 74 ASP A N 1
ATOM 579 C CA . ASP A 1 74 ? 0.696 -20.641 0.607 1 98.62 74 ASP A CA 1
ATOM 580 C C . ASP A 1 74 ? 1.291 -21.969 1.037 1 98.62 74 ASP A C 1
ATOM 582 O O . ASP A 1 74 ? 0.696 -22.688 1.843 1 98.62 74 ASP A O 1
ATOM 586 N N . ILE A 1 75 ? 2.395 -22.266 0.513 1 97.94 75 ILE A N 1
ATOM 587 C CA . ILE A 1 75 ? 3.023 -23.531 0.834 1 97.94 75 ILE A CA 1
ATOM 588 C C . ILE A 1 75 ? 3.611 -23.484 2.244 1 97.94 75 ILE A C 1
ATOM 590 O O . ILE A 1 75 ? 3.77 -24.516 2.896 1 97.94 75 ILE A O 1
ATOM 594 N N . SER A 1 76 ? 3.986 -22.328 2.727 1 97.75 76 SER A N 1
ATOM 595 C CA . SER A 1 76 ? 4.633 -22.141 4.02 1 97.75 76 SER A CA 1
ATOM 596 C C . SER A 1 76 ? 3.605 -21.984 5.137 1 97.75 76 SER A C 1
ATOM 598 O O . SER A 1 76 ? 2.852 -21.016 5.168 1 97.75 76 SER A O 1
ATOM 600 N N . ALA A 1 77 ? 3.652 -22.906 6.098 1 97.19 77 ALA A N 1
ATOM 601 C CA . ALA A 1 77 ? 2.758 -22.828 7.25 1 97.19 77 ALA A CA 1
ATOM 602 C C . ALA A 1 77 ? 3.037 -21.578 8.078 1 97.19 77 ALA A C 1
ATOM 604 O O . ALA A 1 77 ? 2.117 -21 8.656 1 97.19 77 ALA A O 1
ATOM 605 N N . LYS A 1 78 ? 4.234 -21.219 8.125 1 96.12 78 LYS A N 1
ATOM 606 C CA . LYS A 1 78 ? 4.602 -20.031 8.891 1 96.12 78 LYS A CA 1
ATOM 607 C C . LYS A 1 78 ? 4.023 -18.766 8.266 1 96.12 78 LYS A C 1
ATOM 609 O O . LYS A 1 78 ? 3.541 -17.875 8.977 1 96.12 78 LYS A O 1
ATOM 614 N N . GLN A 1 79 ? 4.121 -18.672 6.977 1 96.12 79 GLN A N 1
ATOM 615 C CA . GLN A 1 79 ? 3.52 -17.547 6.273 1 96.12 79 GLN A CA 1
ATOM 616 C C . GLN A 1 79 ? 2.014 -17.484 6.516 1 96.12 79 GLN A C 1
ATOM 618 O O . GLN A 1 79 ? 1.469 -16.422 6.793 1 96.12 79 GLN A O 1
ATOM 623 N N . ILE A 1 80 ? 1.387 -18.609 6.5 1 97.5 80 ILE A N 1
ATOM 624 C CA . ILE A 1 80 ? -0.055 -18.688 6.703 1 97.5 80 ILE A CA 1
ATOM 625 C C . ILE A 1 80 ? -0.4 -18.266 8.125 1 97.5 80 ILE A C 1
ATOM 627 O O . ILE A 1 80 ? -1.388 -17.547 8.344 1 97.5 80 ILE A O 1
ATOM 631 N N . GLU A 1 81 ? 0.395 -18.672 9.023 1 96.38 81 GLU A N 1
ATOM 632 C CA . GLU A 1 81 ? 0.171 -18.281 10.414 1 96.38 81 GLU A CA 1
ATOM 633 C C . GLU A 1 81 ? 0.186 -16.75 10.555 1 96.38 81 GLU A C 1
ATOM 635 O O . GLU A 1 81 ? -0.676 -16.188 11.227 1 96.38 81 GLU A O 1
ATOM 640 N N . MET A 1 82 ? 1.114 -16.172 9.938 1 93.88 82 MET A N 1
ATOM 641 C CA . MET A 1 82 ? 1.221 -14.719 9.977 1 93.88 82 MET A CA 1
ATOM 642 C C . MET A 1 82 ? 0.026 -14.07 9.289 1 93.88 82 MET A C 1
ATOM 644 O O . MET A 1 82 ? -0.516 -13.078 9.789 1 93.88 82 MET A O 1
ATOM 648 N N . ALA A 1 83 ? -0.354 -14.586 8.195 1 94.81 83 ALA A N 1
ATOM 649 C CA . ALA A 1 83 ? -1.479 -14.047 7.438 1 94.81 83 ALA A CA 1
ATOM 650 C C . ALA A 1 83 ? -2.783 -14.18 8.219 1 94.81 83 ALA A C 1
ATOM 652 O O . ALA A 1 83 ? -3.609 -13.266 8.227 1 94.81 83 ALA A O 1
ATOM 653 N N . LYS A 1 84 ? -2.938 -15.305 8.883 1 95.5 84 LYS A N 1
ATOM 654 C CA . LYS A 1 84 ? -4.145 -15.57 9.664 1 95.5 84 LYS A CA 1
ATOM 655 C C . LYS A 1 84 ? -4.297 -14.57 10.805 1 95.5 84 LYS A C 1
ATOM 657 O O . LYS A 1 84 ? -5.414 -14.172 11.148 1 95.5 84 LYS A O 1
ATOM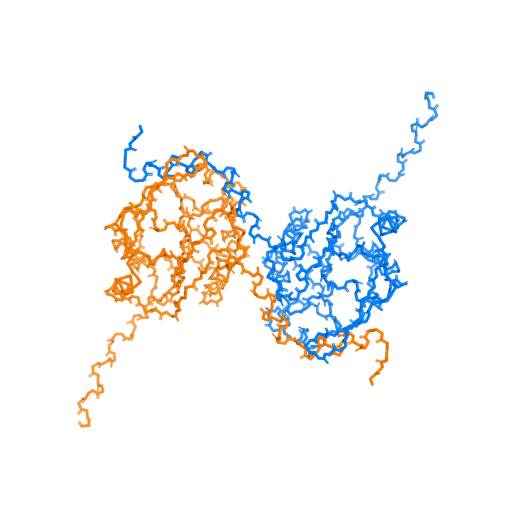 662 N N . ALA A 1 85 ? -3.242 -14.266 11.344 1 90.38 85 ALA A N 1
ATOM 663 C CA . ALA A 1 85 ? -3.262 -13.297 12.438 1 90.38 85 ALA A CA 1
ATOM 664 C C . ALA A 1 85 ? -3.781 -11.938 11.961 1 90.38 85 ALA A C 1
ATOM 666 O O . ALA A 1 85 ? -4.453 -11.227 12.711 1 90.38 85 ALA A O 1
ATOM 667 N N . ARG A 1 86 ? -3.543 -11.633 10.758 1 85 86 ARG A N 1
ATOM 668 C CA . ARG A 1 86 ? -3.904 -10.336 10.203 1 85 86 ARG A CA 1
ATOM 669 C C . ARG A 1 86 ? -5.309 -10.359 9.609 1 85 86 ARG A C 1
ATOM 671 O O . ARG A 1 86 ? -6.031 -9.367 9.656 1 85 86 ARG A O 1
ATOM 678 N N . CYS A 1 87 ? -5.586 -11.469 9.023 1 90.25 87 CYS A N 1
ATOM 679 C CA . CYS A 1 87 ? -6.871 -11.633 8.344 1 90.25 87 CYS A CA 1
ATOM 680 C C . CYS A 1 87 ? -7.57 -12.906 8.812 1 90.25 87 CYS A C 1
ATOM 682 O O . CYS A 1 87 ? -7.723 -13.852 8.039 1 90.25 87 CYS A O 1
ATOM 684 N N . PRO A 1 88 ? -8.125 -12.852 9.953 1 90.5 88 PRO A N 1
ATOM 685 C CA . PRO A 1 88 ? -8.633 -14.078 10.562 1 90.5 88 PRO A CA 1
ATOM 686 C C . PRO A 1 88 ? -9.875 -14.617 9.852 1 90.5 88 PRO A C 1
ATOM 688 O O . PRO A 1 88 ? -10.219 -15.797 10.008 1 90.5 88 PRO A O 1
ATOM 691 N N . HIS A 1 89 ? -10.531 -13.898 9 1 91.94 89 HIS A N 1
ATOM 692 C CA . HIS A 1 89 ? -11.789 -14.344 8.406 1 91.94 89 HIS A CA 1
ATOM 693 C C . HIS A 1 89 ? -11.562 -14.914 7.008 1 91.94 89 HIS A C 1
ATOM 695 O O . HIS A 1 89 ? -12.508 -15.367 6.359 1 91.94 89 HIS A O 1
ATOM 701 N N . VAL A 1 90 ? -10.391 -14.859 6.559 1 96.94 90 VAL A N 1
ATOM 702 C CA . VAL A 1 90 ? -10.031 -15.398 5.254 1 96.94 90 VAL A CA 1
ATOM 703 C C . VAL A 1 90 ? -9.93 -16.922 5.328 1 96.94 90 VAL A C 1
ATOM 705 O O . VAL A 1 90 ? -9.516 -17.469 6.348 1 96.94 90 VAL A O 1
ATOM 708 N N . LYS A 1 91 ? -10.367 -17.625 4.305 1 98.31 91 LYS A N 1
ATOM 709 C CA . LYS A 1 91 ? -10.156 -19.062 4.18 1 98.31 91 LYS A CA 1
ATOM 710 C C . LYS A 1 91 ? -8.734 -19.375 3.717 1 98.31 91 LYS A C 1
ATOM 712 O O . LYS A 1 91 ? -8.375 -19.109 2.566 1 98.31 91 LYS A O 1
ATOM 717 N N . PHE A 1 92 ? -8 -20 4.609 1 98.5 92 PHE A N 1
ATOM 718 C CA . PHE A 1 92 ? -6.609 -20.312 4.293 1 98.5 92 PHE A CA 1
ATOM 719 C C . PHE A 1 92 ? -6.438 -21.781 3.951 1 98.5 92 PHE A C 1
ATOM 721 O O . PHE A 1 92 ? -7.039 -22.641 4.594 1 98.5 92 PHE A O 1
ATOM 728 N N . VAL A 1 93 ? -5.699 -22.047 2.969 1 98.19 93 VAL A N 1
ATOM 729 C CA . VAL A 1 93 ? -5.324 -23.406 2.564 1 98.19 93 VAL A CA 1
ATOM 730 C C . VAL A 1 93 ? -3.803 -23.531 2.518 1 98.19 93 VAL A C 1
ATOM 732 O O . VAL A 1 93 ? -3.154 -22.938 1.645 1 98.19 93 VAL A O 1
ATOM 735 N N . THR A 1 94 ? -3.279 -24.281 3.404 1 97.88 94 THR A N 1
ATOM 736 C CA . THR A 1 94 ? -1.837 -24.5 3.422 1 97.88 94 THR A CA 1
ATOM 737 C C . THR A 1 94 ? -1.455 -25.656 2.508 1 97.88 94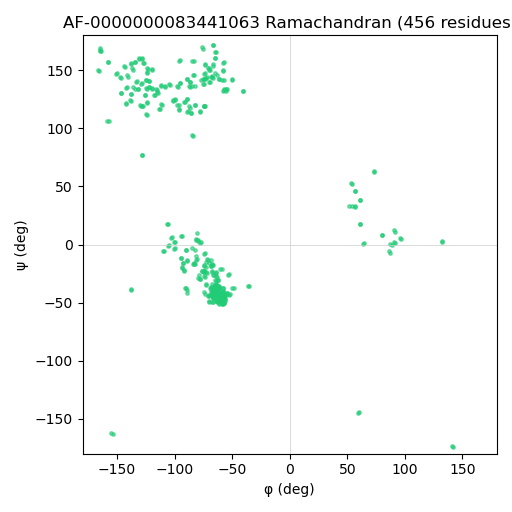 THR A C 1
ATOM 739 O O . THR A 1 94 ? -2.127 -26.688 2.496 1 97.88 94 THR A O 1
ATOM 742 N N . GLY A 1 95 ? -0.365 -25.453 1.7 1 97.19 95 GLY A N 1
ATOM 743 C CA . GLY A 1 95 ? 0.113 -26.578 0.917 1 97.19 95 GLY A CA 1
ATOM 744 C C . GLY A 1 95 ? 0.572 -26.188 -0.475 1 97.19 95 GLY A C 1
ATOM 745 O O . GLY A 1 95 ? 0.664 -25 -0.792 1 97.19 95 GLY A O 1
ATOM 746 N N . ASN A 1 96 ? 0.882 -27.156 -1.234 1 97.69 96 ASN A N 1
ATOM 747 C CA . ASN A 1 96 ? 1.343 -27.016 -2.611 1 97.69 96 ASN A CA 1
ATOM 748 C C . ASN A 1 96 ? 0.198 -26.656 -3.553 1 97.69 96 ASN A C 1
ATOM 750 O O . ASN A 1 96 ? -0.767 -27.406 -3.689 1 97.69 96 ASN A O 1
ATOM 754 N N . MET A 1 97 ? 0.329 -25.484 -4.188 1 98.12 97 MET A N 1
ATOM 755 C CA . MET A 1 97 ? -0.746 -25 -5.043 1 98.12 97 MET A CA 1
ATOM 756 C C . MET A 1 97 ? -0.963 -25.922 -6.23 1 98.12 97 MET A C 1
ATOM 758 O O . MET A 1 97 ? -2.062 -25.984 -6.781 1 98.12 97 MET A O 1
ATOM 762 N N . ALA A 1 98 ? 0.042 -26.672 -6.633 1 96.69 98 ALA A N 1
ATOM 763 C CA . ALA A 1 98 ? -0.051 -27.562 -7.789 1 96.69 98 ALA A CA 1
ATOM 764 C C . ALA A 1 98 ? -1.021 -28.719 -7.52 1 96.69 98 ALA A C 1
ATOM 766 O O . ALA A 1 98 ? -1.481 -29.375 -8.453 1 96.69 98 ALA A O 1
ATOM 767 N N . THR A 1 99 ? -1.312 -28.922 -6.258 1 96.69 99 THR A N 1
ATOM 768 C CA . THR A 1 99 ? -2.131 -30.078 -5.906 1 96.69 99 THR A CA 1
ATOM 769 C C . THR A 1 99 ? -3.545 -29.641 -5.531 1 96.69 99 THR A C 1
ATOM 771 O O . THR A 1 99 ? -4.395 -30.484 -5.223 1 96.69 99 THR A O 1
ATOM 774 N N . LEU A 1 100 ? -3.807 -28.422 -5.539 1 97.81 100 LEU A N 1
ATOM 775 C CA . LEU A 1 100 ? -5.117 -27.906 -5.152 1 97.81 100 LEU A CA 1
ATOM 776 C C . LEU A 1 100 ? -6.172 -28.281 -6.191 1 97.81 100 LEU A C 1
ATOM 778 O O . LEU A 1 100 ? -5.855 -28.453 -7.367 1 97.81 100 LEU A O 1
ATOM 782 N N . THR A 1 101 ? -7.367 -28.422 -5.66 1 97.69 101 THR A N 1
ATOM 783 C CA . THR A 1 101 ? -8.547 -28.625 -6.5 1 97.69 101 THR A CA 1
ATOM 784 C C . THR A 1 101 ? -9.719 -27.797 -5.988 1 97.69 101 THR A C 1
ATOM 786 O O . THR A 1 101 ? -10.023 -27.797 -4.793 1 97.69 101 THR A O 1
ATOM 789 N N . PHE A 1 102 ? -10.312 -27.078 -6.887 1 98.38 102 PHE A N 1
ATOM 790 C CA . PHE A 1 102 ? -11.531 -26.312 -6.605 1 98.38 102 PHE A CA 1
ATOM 791 C C . PHE A 1 102 ? -12.609 -26.625 -7.633 1 98.38 102 PHE A C 1
ATOM 793 O O . PHE A 1 102 ? -12.32 -27.172 -8.695 1 98.38 102 PHE A O 1
ATOM 800 N N . GLU A 1 103 ? -13.828 -26.312 -7.227 1 98.25 103 GLU A N 1
ATOM 801 C CA . GLU A 1 103 ? -14.914 -26.438 -8.188 1 98.25 103 GLU A CA 1
ATOM 802 C C . GLU A 1 103 ? -14.734 -25.453 -9.352 1 98.25 103 GLU A C 1
ATOM 804 O O . GLU A 1 103 ? -14.242 -24.344 -9.156 1 98.25 103 GLU A O 1
ATOM 809 N N . ALA A 1 104 ? -15.195 -25.906 -10.531 1 98.25 104 ALA A N 1
ATOM 810 C CA . ALA A 1 104 ? -15.133 -25.031 -11.703 1 98.25 104 ALA A CA 1
ATOM 811 C C . ALA A 1 104 ? -15.914 -23.734 -11.461 1 98.25 104 ALA A C 1
ATOM 813 O O . ALA A 1 104 ? -16.969 -23.75 -10.82 1 98.25 104 ALA A O 1
ATOM 814 N N . GLU A 1 105 ? -15.305 -22.672 -11.984 1 98.19 105 GLU A N 1
ATOM 815 C CA . GLU A 1 105 ? -15.977 -21.375 -12 1 98.19 105 GLU A CA 1
ATOM 816 C C . GLU A 1 105 ? -16.391 -20.953 -10.594 1 98.19 105 GLU A C 1
ATOM 818 O O . GLU A 1 105 ? -17.531 -20.531 -10.375 1 98.19 105 GLU A O 1
ATOM 823 N N . SER A 1 106 ? -15.469 -21.109 -9.672 1 98.31 106 SER A N 1
ATOM 824 C CA . SER A 1 106 ? -15.727 -20.797 -8.266 1 98.31 106 SER A CA 1
ATOM 825 C C . SER A 1 106 ? -15.297 -19.359 -7.934 1 98.31 106 SER A C 1
ATOM 827 O O . SER A 1 106 ? -15.75 -18.797 -6.938 1 98.31 106 SER A O 1
ATOM 829 N N . PHE A 1 107 ? -14.445 -18.766 -8.75 1 98.75 107 PHE A N 1
ATOM 830 C CA . PHE A 1 107 ? -13.844 -17.484 -8.391 1 98.75 107 PHE A CA 1
ATOM 831 C C . PHE A 1 107 ? -14.094 -16.453 -9.469 1 98.75 107 PHE A C 1
ATOM 833 O O . PHE A 1 107 ? -14.039 -16.75 -10.656 1 98.75 107 PHE A O 1
ATOM 840 N N . HIS A 1 108 ? -14.352 -15.211 -9.039 1 98.75 108 HIS A N 1
ATOM 841 C CA . HIS A 1 108 ? -14.461 -14.086 -9.969 1 98.75 108 HIS A CA 1
ATOM 842 C C . HIS A 1 108 ? -13.094 -13.664 -10.484 1 98.75 108 HIS A C 1
ATOM 844 O O . HIS A 1 108 ? -12.992 -13.039 -11.547 1 98.75 108 HIS A O 1
ATOM 850 N N . GLY A 1 109 ? -12.07 -13.961 -9.758 1 98.75 109 GLY A N 1
ATOM 851 C CA . GLY A 1 109 ? -10.703 -13.625 -10.117 1 98.75 109 GLY A CA 1
ATOM 852 C C . GLY A 1 109 ? -9.672 -14.391 -9.312 1 98.75 109 GLY A C 1
ATOM 853 O O . GLY A 1 109 ? -10.008 -15.039 -8.312 1 98.75 109 GLY A O 1
ATOM 854 N N . ALA A 1 110 ? -8.461 -14.328 -9.742 1 98.88 110 ALA A N 1
ATOM 855 C CA . ALA A 1 110 ? -7.328 -14.945 -9.055 1 98.88 110 ALA A CA 1
ATOM 856 C C . ALA A 1 110 ? -6.082 -14.07 -9.156 1 98.88 110 ALA A C 1
ATOM 858 O O . ALA A 1 110 ? -5.957 -13.258 -10.07 1 98.88 110 ALA A O 1
ATOM 859 N N . LEU A 1 111 ? -5.23 -14.203 -8.18 1 98.69 111 LEU A N 1
ATOM 860 C CA . LEU A 1 111 ? -3.936 -13.531 -8.188 1 98.69 111 LEU A CA 1
ATOM 861 C C . LEU A 1 111 ? -2.826 -14.477 -7.738 1 98.69 111 LEU A C 1
ATOM 863 O O . LEU A 1 111 ? -3.062 -15.375 -6.922 1 98.69 111 LEU A O 1
ATOM 867 N N . SER A 1 112 ? -1.668 -14.234 -8.242 1 98.62 112 SER A N 1
ATOM 868 C CA . SER A 1 112 ? -0.462 -14.961 -7.852 1 98.62 112 SER A CA 1
ATOM 869 C C . SER A 1 112 ? 0.792 -14.141 -8.141 1 98.62 112 SER A C 1
ATOM 871 O O . SER A 1 112 ? 1.205 -14.008 -9.289 1 98.62 112 SER A O 1
ATOM 873 N N . PHE A 1 113 ? 1.386 -13.625 -7.09 1 96.19 113 PHE A N 1
ATOM 874 C CA . PHE A 1 113 ? 2.541 -12.758 -7.273 1 96.19 113 PHE A CA 1
ATOM 875 C C . PHE A 1 113 ? 3.783 -13.359 -6.633 1 96.19 113 PHE A C 1
ATOM 877 O O . PHE A 1 113 ? 3.75 -13.773 -5.469 1 96.19 113 PHE A O 1
ATOM 884 N N . TYR A 1 114 ? 4.867 -13.43 -7.441 1 93.56 114 TYR A N 1
ATOM 885 C CA . TYR A 1 114 ? 6.195 -13.852 -7.008 1 93.56 114 TYR A CA 1
ATOM 886 C C . TYR A 1 114 ? 6.168 -15.273 -6.477 1 93.56 114 TYR A C 1
ATOM 888 O O . TYR A 1 114 ? 6.832 -15.594 -5.488 1 93.56 114 TYR A O 1
ATOM 896 N N . THR A 1 115 ? 5.406 -16.094 -7.109 1 96.38 115 THR A N 1
ATOM 897 C CA . THR A 1 115 ? 5.238 -17.438 -6.559 1 96.38 115 THR A CA 1
ATOM 898 C C . THR A 1 115 ? 5.277 -18.484 -7.668 1 96.38 115 THR A C 1
ATOM 900 O O . THR A 1 115 ? 5.914 -19.531 -7.52 1 96.38 115 THR A O 1
ATOM 903 N N . LEU A 1 116 ? 4.73 -18.281 -8.82 1 97.25 116 LEU A N 1
ATOM 904 C CA . LEU A 1 116 ? 4.543 -19.281 -9.867 1 97.25 116 LEU A CA 1
ATOM 905 C C . LEU A 1 116 ? 5.887 -19.781 -10.383 1 97.25 116 LEU A C 1
ATOM 907 O O . LEU A 1 116 ? 6.012 -20.938 -10.773 1 97.25 116 LEU A O 1
ATOM 911 N N . PHE A 1 117 ? 6.898 -18.906 -10.359 1 95 117 PHE A N 1
ATOM 912 C CA . PHE A 1 117 ? 8.195 -19.312 -10.891 1 95 117 PHE A CA 1
ATOM 913 C C . PHE A 1 117 ? 8.938 -20.203 -9.906 1 95 117 PHE A C 1
ATOM 915 O O . PHE A 1 117 ? 10.055 -20.641 -10.188 1 95 117 PHE A O 1
ATOM 922 N N . HIS A 1 118 ? 8.344 -20.516 -8.781 1 96 118 HIS A N 1
ATOM 923 C CA . HIS A 1 118 ? 8.906 -21.484 -7.848 1 96 118 HIS A CA 1
ATOM 924 C C . HIS A 1 118 ? 8.422 -22.891 -8.156 1 96 118 HIS A C 1
ATOM 926 O O . HIS A 1 118 ? 8.883 -23.859 -7.547 1 96 118 HIS A O 1
ATOM 932 N N . LEU A 1 119 ? 7.547 -23.062 -9.078 1 95.31 119 LEU A N 1
ATOM 933 C CA . LEU A 1 119 ? 7.125 -24.375 -9.586 1 95.31 119 LEU A CA 1
ATOM 934 C C . LEU A 1 119 ? 8.094 -24.875 -10.648 1 95.31 119 LEU A C 1
ATOM 936 O O . LEU A 1 119 ? 8.625 -24.094 -11.43 1 95.31 119 LEU A O 1
ATOM 940 N N . PRO A 1 120 ? 8.227 -26.234 -10.602 1 94.44 120 PRO A N 1
ATOM 941 C CA . PRO A 1 120 ? 8.781 -26.734 -11.859 1 94.44 120 PRO A CA 1
ATOM 942 C C . PRO A 1 120 ? 7.965 -26.312 -13.078 1 94.44 120 PRO A C 1
ATOM 944 O O . PRO A 1 120 ? 6.734 -26.375 -13.055 1 94.44 120 PRO A O 1
ATOM 947 N N . ARG A 1 121 ? 8.68 -25.797 -14.117 1 92.81 121 ARG A N 1
ATOM 948 C CA . ARG A 1 121 ? 7.945 -25.219 -15.234 1 92.81 121 ARG A CA 1
ATOM 949 C C . ARG A 1 121 ? 7.016 -26.234 -15.875 1 92.81 121 ARG A C 1
ATOM 951 O O . ARG A 1 121 ? 5.992 -25.875 -16.469 1 92.81 121 ARG A O 1
ATOM 958 N N . SER A 1 122 ? 7.277 -27.547 -15.68 1 91.69 122 SER A N 1
ATOM 959 C CA . SER A 1 122 ? 6.418 -28.609 -16.188 1 91.69 122 SER A CA 1
ATOM 960 C C . SER A 1 122 ? 5.066 -28.609 -15.492 1 91.69 122 SER A C 1
ATOM 962 O O . SER A 1 122 ? 4.078 -29.094 -16.031 1 91.69 122 SER A O 1
ATOM 964 N N . GLN A 1 123 ? 5.016 -28.078 -14.336 1 95.62 123 GLN A N 1
ATOM 965 C CA . GLN A 1 123 ? 3.777 -28.031 -13.57 1 95.62 123 GLN A CA 1
ATOM 966 C C . GLN A 1 123 ? 3.027 -26.719 -13.82 1 95.62 123 GLN A C 1
ATOM 968 O O . GLN A 1 123 ? 1.847 -26.609 -13.477 1 95.62 123 GLN A O 1
ATOM 973 N N . LEU A 1 124 ? 3.709 -25.781 -14.359 1 95.56 124 LEU A N 1
ATOM 974 C CA . LEU A 1 124 ? 3.129 -24.453 -14.539 1 95.56 124 LEU A CA 1
ATOM 975 C C . LEU A 1 124 ? 1.935 -24.5 -15.484 1 95.56 124 LEU A C 1
ATOM 977 O O . LEU A 1 124 ? 0.871 -23.953 -15.172 1 95.56 124 LEU A O 1
ATOM 981 N N . LYS A 1 125 ? 2.105 -25.141 -16.641 1 94.5 125 LYS A N 1
ATOM 982 C CA . LYS A 1 125 ? 1.033 -25.219 -17.625 1 94.5 125 LYS A CA 1
ATOM 983 C C . LYS A 1 125 ? -0.225 -25.844 -17.016 1 94.5 125 LYS A C 1
ATOM 985 O O . LYS A 1 125 ? -1.326 -25.312 -17.203 1 94.5 125 LYS A O 1
ATOM 990 N N . ASP A 1 126 ? -0.013 -26.953 -16.312 1 96.69 126 ASP A N 1
ATOM 991 C CA . ASP A 1 126 ? -1.14 -27.625 -15.68 1 96.69 126 ASP A CA 1
ATOM 992 C C . ASP A 1 126 ? -1.837 -26.719 -14.664 1 96.69 126 ASP A C 1
ATOM 994 O O . ASP A 1 126 ? -3.066 -26.688 -14.609 1 96.69 126 ASP A O 1
ATOM 998 N N . LEU A 1 127 ? -1.084 -26.047 -13.859 1 98.31 127 LEU A N 1
ATOM 999 C CA . LEU A 1 127 ? -1.672 -25.156 -12.859 1 98.31 127 LEU A CA 1
ATOM 1000 C C . LEU A 1 127 ? -2.441 -24.016 -13.523 1 98.31 127 LEU A C 1
ATOM 1002 O O . LEU A 1 127 ? -3.539 -23.672 -13.086 1 98.31 127 LEU A O 1
ATOM 1006 N N . LEU A 1 128 ? -1.872 -23.453 -14.57 1 98.25 128 LEU A N 1
ATOM 1007 C CA . LEU A 1 128 ? -2.541 -22.359 -15.281 1 98.25 128 LEU A CA 1
ATOM 1008 C C . LEU A 1 128 ? -3.871 -22.828 -15.859 1 98.25 128 LEU A C 1
ATOM 1010 O O . LEU A 1 128 ? -4.859 -22.094 -15.836 1 98.25 128 LEU A O 1
ATOM 1014 N N . ALA A 1 129 ? -3.891 -24.047 -16.328 1 98.06 129 ALA A N 1
ATOM 1015 C CA . ALA A 1 129 ? -5.129 -24.625 -16.844 1 98.06 129 ALA A CA 1
ATOM 1016 C C . ALA A 1 129 ? -6.156 -24.797 -15.727 1 98.06 129 ALA A C 1
ATOM 1018 O O . ALA A 1 129 ? -7.344 -24.531 -15.922 1 98.06 129 ALA A O 1
ATOM 1019 N N . LYS A 1 130 ? -5.723 -25.266 -14.609 1 98.62 130 LYS A N 1
ATOM 1020 C CA . LYS A 1 130 ? -6.609 -25.391 -13.461 1 98.62 130 LYS A CA 1
ATOM 1021 C C . LYS A 1 130 ? -7.195 -24.031 -13.062 1 98.62 130 LYS A C 1
ATOM 1023 O O . LYS A 1 130 ? -8.398 -23.922 -12.836 1 98.62 130 LYS A O 1
ATOM 1028 N N . ILE A 1 131 ? -6.316 -23.016 -12.969 1 98.81 131 ILE A N 1
ATOM 1029 C CA . ILE A 1 131 ? -6.754 -21.672 -12.586 1 98.81 131 ILE A CA 1
ATOM 1030 C C . ILE A 1 131 ? -7.809 -21.172 -13.57 1 98.81 131 ILE A C 1
ATOM 1032 O O . ILE A 1 131 ? -8.828 -20.625 -13.164 1 98.81 131 ILE A O 1
ATOM 1036 N N . TYR A 1 132 ? -7.539 -21.422 -14.844 1 98.62 132 TYR A N 1
ATOM 1037 C CA . TYR A 1 132 ? -8.508 -21.062 -15.875 1 98.62 132 TYR A CA 1
ATOM 1038 C C . TYR A 1 132 ? -9.859 -21.703 -15.594 1 98.62 132 TYR A C 1
ATOM 1040 O O . TYR A 1 132 ? -10.898 -21.047 -15.688 1 98.62 132 TYR A O 1
ATOM 1048 N N . ASN A 1 133 ? -9.828 -22.953 -15.219 1 98.5 133 ASN A N 1
ATOM 1049 C CA . ASN A 1 133 ? -11.055 -23.703 -14.938 1 98.5 133 ASN A CA 1
ATOM 1050 C C . ASN A 1 133 ? -11.75 -23.172 -13.688 1 98.5 133 ASN A C 1
ATOM 1052 O O . ASN A 1 133 ? -12.977 -23.172 -13.609 1 98.5 133 ASN A O 1
ATOM 1056 N N . TRP A 1 134 ? -10.977 -22.719 -12.711 1 98.81 134 TRP A N 1
ATOM 1057 C CA . TRP A 1 134 ? -11.516 -22.281 -11.43 1 98.81 134 TRP A CA 1
ATOM 1058 C C . TRP A 1 134 ? -12.148 -20.906 -11.555 1 98.81 134 TRP A C 1
ATOM 1060 O O . TRP A 1 134 ? -13.008 -20.531 -10.75 1 98.81 134 TRP A O 1
ATOM 1070 N N . ILE A 1 135 ? -11.758 -20.094 -12.562 1 98.69 135 ILE A N 1
ATOM 1071 C CA . ILE A 1 135 ? -12.227 -18.719 -12.734 1 98.69 135 ILE A CA 1
ATOM 1072 C C . ILE A 1 135 ? -13.531 -18.719 -13.531 1 98.69 135 ILE A C 1
ATOM 1074 O O . ILE A 1 135 ? -13.68 -19.469 -14.5 1 98.69 135 ILE A O 1
ATOM 1078 N N . LYS A 1 136 ? -14.445 -17.906 -13.172 1 98.5 136 LYS A N 1
ATOM 1079 C CA . LYS A 1 136 ? -15.703 -17.719 -13.898 1 98.5 136 LYS A CA 1
ATOM 1080 C C . LYS A 1 136 ? -15.461 -17.094 -15.266 1 98.5 136 LYS A C 1
ATOM 1082 O O . LYS A 1 136 ? -14.5 -16.344 -15.453 1 98.5 136 LYS A O 1
ATOM 1087 N N . PRO A 1 137 ? -16.422 -17.391 -16.203 1 97.94 137 PRO A N 1
ATOM 1088 C CA . PRO A 1 137 ? -16.359 -16.625 -17.453 1 97.94 137 PRO A CA 1
ATOM 1089 C C . PRO A 1 137 ? -16.375 -15.117 -17.219 1 97.94 137 PRO A C 1
ATOM 1091 O O . PRO A 1 137 ? -17.156 -14.633 -16.406 1 97.94 137 PRO A O 1
ATOM 1094 N N . GLY A 1 138 ? -15.5 -14.445 -17.891 1 97.88 138 GLY A N 1
ATOM 1095 C CA . GLY A 1 138 ? -15.375 -13.016 -17.703 1 97.88 138 GLY A CA 1
ATOM 1096 C C . GLY A 1 138 ? -14.453 -12.641 -16.562 1 97.88 138 GLY A C 1
ATOM 1097 O O . GLY A 1 138 ? -14.117 -11.469 -16.375 1 97.88 138 GLY A O 1
ATOM 1098 N N . GLY A 1 139 ? -14 -13.664 -15.836 1 98.56 139 GLY A N 1
ATOM 1099 C CA . GLY A 1 139 ? -13.141 -13.422 -14.688 1 98.56 139 GLY A CA 1
ATOM 1100 C C . GLY A 1 139 ? -11.711 -13.078 -15.078 1 98.56 139 GLY A C 1
ATOM 1101 O O . GLY A 1 139 ? -11.344 -13.156 -16.25 1 98.56 139 GLY A O 1
ATOM 1102 N N . LEU A 1 140 ? -10.938 -12.641 -14.086 1 98.81 140 LEU A N 1
ATOM 1103 C CA . LEU A 1 140 ? -9.602 -12.117 -14.352 1 98.81 140 LEU A CA 1
ATOM 1104 C C . LEU A 1 140 ? -8.547 -12.867 -13.539 1 98.81 140 LEU A C 1
ATOM 1106 O O . LEU A 1 140 ? -8.836 -13.359 -12.438 1 98.81 140 LEU A O 1
ATOM 1110 N N . PHE A 1 141 ? -7.441 -12.961 -14.125 1 98.81 141 PHE A N 1
ATOM 1111 C CA . PHE A 1 141 ? -6.254 -13.492 -13.469 1 98.81 141 PHE A CA 1
ATOM 1112 C C . PHE A 1 141 ? -5.0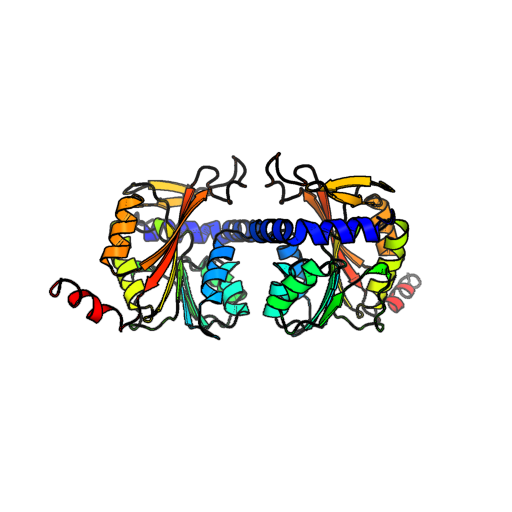82 -12.523 -13.602 1 98.81 141 PHE A C 1
ATOM 1114 O O . PHE A 1 141 ? -4.699 -12.156 -14.711 1 98.81 141 PHE A O 1
ATOM 1121 N N . VAL A 1 142 ? -4.539 -12.016 -12.453 1 98.75 142 VAL A N 1
ATOM 1122 C CA . VAL A 1 142 ? -3.367 -11.148 -12.477 1 98.75 142 VAL A CA 1
ATOM 1123 C C . VAL A 1 142 ? -2.201 -11.836 -11.773 1 98.75 142 VAL A C 1
ATOM 1125 O O . VAL A 1 142 ? -2.369 -12.398 -10.688 1 98.75 142 VAL A O 1
ATOM 1128 N N . PHE A 1 143 ? -1.045 -11.812 -12.414 1 98.44 143 PHE A N 1
ATOM 1129 C CA . PHE A 1 143 ? 0.097 -12.57 -11.906 1 98.44 143 PHE A CA 1
ATOM 1130 C C . PHE A 1 143 ? 1.391 -12.086 -12.555 1 98.44 143 PHE A C 1
ATOM 1132 O O . PHE A 1 143 ? 1.366 -11.242 -13.453 1 98.44 143 PHE A O 1
ATOM 1139 N N . ASN A 1 144 ? 2.5 -12.508 -11.961 1 96.5 144 ASN A N 1
ATOM 1140 C CA . ASN A 1 144 ? 3.77 -12.258 -12.633 1 96.5 144 ASN A CA 1
ATOM 1141 C C . ASN A 1 144 ? 4.578 -13.539 -12.805 1 96.5 144 ASN A C 1
ATOM 1143 O O . ASN A 1 144 ? 4.348 -14.523 -12.102 1 96.5 144 ASN A O 1
ATOM 1147 N N . LEU A 1 145 ? 5.449 -13.492 -13.797 1 95.31 145 LEU A N 1
ATOM 1148 C CA . LEU A 1 145 ? 6.375 -14.562 -14.156 1 95.31 145 LEU A CA 1
ATOM 1149 C C . LEU A 1 145 ? 7.793 -14.023 -14.312 1 95.31 145 LEU A C 1
ATOM 1151 O O . LEU A 1 145 ? 7.996 -12.805 -14.367 1 95.31 145 LEU A O 1
ATOM 1155 N N . ALA A 1 146 ? 8.969 -14.805 -14.258 1 87.81 146 ALA A N 1
ATOM 1156 C CA . ALA A 1 146 ? 10.352 -14.391 -14.469 1 87.81 146 ALA A CA 1
ATOM 1157 C C . ALA A 1 146 ? 10.633 -14.156 -15.953 1 87.81 146 ALA A C 1
ATOM 1159 O O . ALA A 1 146 ? 11.461 -13.305 -16.297 1 87.81 146 ALA A O 1
ATOM 1160 N N . GLY A 1 147 ? 10.094 -14.477 -16.953 1 82.12 147 GLY A N 1
ATOM 1161 C CA . GLY A 1 147 ? 10.203 -14.266 -18.391 1 82.12 147 GLY A CA 1
ATOM 1162 C C . GLY A 1 147 ? 11.484 -14.805 -18.984 1 82.12 147 GLY A C 1
ATOM 1163 O O . GLY A 1 147 ? 11.789 -14.562 -20.141 1 82.12 147 GLY A O 1
ATOM 1164 N N . ILE A 1 148 ? 12.391 -15.438 -18.156 1 87.31 148 ILE A N 1
ATOM 1165 C CA . ILE A 1 148 ? 13.617 -16.062 -18.656 1 87.31 148 ILE A CA 1
ATOM 1166 C C . ILE A 1 148 ? 13.375 -17.562 -18.875 1 87.31 148 ILE A C 1
ATOM 1168 O O . ILE A 1 148 ? 12.703 -18.219 -18.078 1 87.31 148 ILE A O 1
ATOM 1172 N N . ASP A 1 149 ? 13.914 -18.078 -19.969 1 93.38 149 ASP A N 1
ATOM 1173 C CA . ASP A 1 149 ? 13.75 -19.5 -20.281 1 93.38 149 ASP A CA 1
ATOM 1174 C C . ASP A 1 149 ? 14.805 -20.344 -19.562 1 93.38 149 ASP A C 1
ATOM 1176 O O . ASP A 1 149 ? 15.922 -20.516 -20.047 1 93.38 149 ASP A O 1
ATOM 1180 N N . GLU A 1 150 ? 14.398 -20.828 -18.406 1 93.69 150 GLU A N 1
ATOM 1181 C CA . GLU A 1 150 ? 15.273 -21.672 -17.594 1 93.69 150 GLU A CA 1
ATOM 1182 C C . GLU A 1 150 ? 14.492 -22.797 -16.922 1 93.69 150 GLU A C 1
ATOM 1184 O O . GLU A 1 150 ? 13.562 -22.547 -16.156 1 93.69 150 GLU A O 1
ATOM 1189 N N . GLU A 1 151 ? 14.883 -23.969 -17.203 1 93.88 151 GLU A N 1
ATOM 1190 C CA . GLU A 1 151 ? 14.18 -25.141 -16.688 1 93.88 151 GLU A CA 1
ATOM 1191 C C . GLU A 1 151 ? 14.312 -25.234 -15.164 1 93.88 151 GLU A C 1
ATOM 1193 O O . GLU A 1 151 ? 13.352 -25.594 -14.477 1 93.88 151 GLU A O 1
ATOM 1198 N N . GLU A 1 152 ? 15.469 -25.031 -14.703 1 94.06 152 GLU A N 1
ATOM 1199 C CA . GLU A 1 152 ? 15.727 -25.062 -13.266 1 94.06 152 GLU A CA 1
ATOM 1200 C C . GLU A 1 152 ? 16.812 -24.062 -12.883 1 94.06 152 GLU A C 1
ATOM 1202 O O . GLU A 1 152 ? 17.844 -23.984 -13.547 1 94.06 152 GLU A O 1
ATOM 1207 N N . ILE A 1 153 ? 16.531 -23.297 -11.914 1 90.12 153 ILE A N 1
ATOM 1208 C CA . ILE A 1 153 ? 17.516 -22.438 -11.266 1 90.12 153 ILE A CA 1
ATOM 1209 C C . ILE A 1 153 ? 17.562 -22.734 -9.773 1 90.12 153 ILE A C 1
ATOM 1211 O O . ILE A 1 153 ? 16.531 -22.766 -9.094 1 90.12 153 ILE A O 1
ATOM 1215 N N . HIS A 1 154 ? 18.688 -23.062 -9.344 1 92.06 154 HIS A N 1
ATOM 1216 C CA . HIS A 1 154 ? 18.906 -23.281 -7.914 1 92.06 154 HIS A CA 1
ATOM 1217 C C . HIS A 1 154 ? 19.734 -22.172 -7.301 1 92.06 154 HIS A C 1
ATOM 1219 O O . HIS A 1 154 ? 20.688 -21.688 -7.922 1 92.06 154 HIS A O 1
ATOM 1225 N N . GLY A 1 155 ? 19.328 -21.734 -6.16 1 89.12 155 GLY A N 1
ATOM 1226 C CA . GLY A 1 155 ? 20.031 -20.688 -5.438 1 89.12 155 GLY A CA 1
ATOM 1227 C C . GLY A 1 155 ? 19.781 -20.719 -3.943 1 89.12 155 GLY A C 1
ATOM 1228 O O . GLY A 1 155 ? 19.469 -21.781 -3.383 1 89.12 155 GLY A O 1
ATOM 1229 N N . GLU A 1 156 ? 20.094 -19.594 -3.367 1 86.31 156 GLU A N 1
ATOM 1230 C CA . GLU A 1 156 ? 19.906 -19.484 -1.922 1 86.31 156 GLU A CA 1
ATOM 1231 C C . GLU A 1 156 ? 19.391 -18.109 -1.528 1 86.31 156 GLU A C 1
ATOM 1233 O O . GLU A 1 156 ? 19.672 -17.109 -2.207 1 86.31 156 GLU A O 1
ATOM 1238 N N . MET A 1 157 ? 18.609 -18.156 -0.534 1 82.31 157 MET A N 1
ATOM 1239 C CA . MET A 1 157 ? 18.125 -16.938 0.126 1 82.31 157 MET A CA 1
ATOM 1240 C C . MET A 1 157 ? 18.328 -17.031 1.637 1 82.31 157 MET A C 1
ATOM 1242 O O . MET A 1 157 ? 17.75 -17.922 2.285 1 82.31 157 MET A O 1
ATOM 1246 N N . MET A 1 158 ? 19.094 -16.094 2.15 1 83.25 158 MET A N 1
ATOM 1247 C CA . MET A 1 158 ? 19.391 -16.047 3.58 1 83.25 158 MET A CA 1
ATOM 1248 C C . MET A 1 158 ? 19.906 -17.391 4.074 1 83.25 158 MET A C 1
ATOM 1250 O O . MET A 1 158 ? 19.531 -17.859 5.152 1 83.25 158 MET A O 1
ATOM 1254 N N . GLY A 1 159 ? 20.594 -18.078 3.289 1 86.69 159 GLY A N 1
ATOM 1255 C CA . GLY A 1 159 ? 21.234 -19.328 3.662 1 86.69 159 GLY A CA 1
ATOM 1256 C C . GLY A 1 159 ? 20.375 -20.531 3.404 1 86.69 159 GLY A C 1
ATOM 1257 O O . GLY A 1 159 ? 20.797 -21.672 3.641 1 86.69 159 GLY A O 1
ATOM 1258 N N . TYR A 1 160 ? 19.219 -20.375 2.873 1 90.88 160 TYR A N 1
ATOM 1259 C CA . TYR A 1 160 ? 18.297 -21.469 2.604 1 90.88 160 TYR A CA 1
ATOM 1260 C C . TYR A 1 160 ? 18.141 -21.688 1.104 1 90.88 160 TYR A C 1
ATOM 1262 O O . TYR A 1 160 ? 18.062 -20.719 0.335 1 90.88 160 TYR A O 1
ATOM 1270 N N . GLY A 1 161 ? 18.141 -22.891 0.737 1 91.25 161 GLY A N 1
ATOM 1271 C CA . GLY A 1 161 ? 18 -23.234 -0.67 1 91.25 161 GLY A CA 1
ATOM 1272 C C . GLY A 1 161 ? 16.734 -22.703 -1.296 1 91.25 161 GLY A C 1
ATOM 1273 O O . GLY A 1 161 ? 15.688 -22.625 -0.632 1 91.25 161 GLY A O 1
ATOM 1274 N N . MET A 1 162 ? 16.875 -22.422 -2.652 1 92.31 162 MET A N 1
ATOM 1275 C CA . MET A 1 162 ? 15.734 -21.922 -3.408 1 92.31 162 MET A CA 1
ATOM 1276 C C . MET A 1 162 ? 15.656 -22.594 -4.777 1 92.31 162 MET A C 1
ATOM 1278 O O . MET A 1 162 ? 16.656 -23.094 -5.285 1 92.31 162 MET A O 1
ATOM 1282 N N . PHE A 1 163 ? 14.5 -22.625 -5.301 1 94.31 163 PHE A N 1
ATOM 1283 C CA . PHE A 1 163 ? 14.242 -23.172 -6.625 1 94.31 163 PHE A CA 1
ATOM 1284 C C . PHE A 1 163 ? 13.391 -22.219 -7.453 1 94.31 163 PHE A C 1
ATOM 1286 O O . PHE A 1 163 ? 12.422 -21.656 -6.953 1 94.31 163 PHE A O 1
ATOM 1293 N N . TRP A 1 164 ? 13.812 -22 -8.711 1 94.25 164 TRP A N 1
ATOM 1294 C CA . TRP A 1 164 ? 13.031 -21.234 -9.688 1 94.25 164 TRP A CA 1
ATOM 1295 C C . TRP A 1 164 ? 13.008 -21.953 -11.039 1 94.25 164 TRP A C 1
ATOM 1297 O O . TRP A 1 164 ? 13.891 -22.766 -11.336 1 94.25 164 TRP A O 1
ATOM 1307 N N . SER A 1 165 ? 12.047 -21.672 -11.805 1 95.25 165 SER A N 1
ATOM 1308 C CA . SER A 1 165 ? 11.977 -22.109 -13.203 1 95.25 165 SER A CA 1
ATOM 1309 C C . SER A 1 165 ? 11.047 -21.203 -14.008 1 95.25 165 SER A C 1
ATOM 1311 O O . SER A 1 165 ? 10.219 -20.484 -13.445 1 95.25 165 SER A O 1
ATOM 1313 N N . SER A 1 166 ? 11.289 -21.203 -15.305 1 93.69 166 SER A N 1
ATOM 1314 C CA . SER A 1 166 ? 10.406 -20.375 -16.125 1 93.69 166 SER A CA 1
ATOM 1315 C C . SER A 1 166 ? 10.539 -20.719 -17.609 1 93.69 166 SER A C 1
ATOM 1317 O O . SER A 1 166 ? 11.578 -21.203 -18.047 1 93.69 166 SER A O 1
ATOM 1319 N N . TYR A 1 167 ? 9.469 -20.547 -18.328 1 94.75 167 TYR A N 1
ATOM 1320 C CA . TYR A 1 167 ? 9.516 -20.438 -19.781 1 94.75 167 TYR A CA 1
ATOM 1321 C C . TYR A 1 167 ? 9.844 -19.016 -20.219 1 94.75 167 TYR A C 1
ATOM 1323 O O . TYR A 1 167 ? 9.695 -18.078 -19.438 1 94.75 167 TYR A O 1
ATOM 1331 N N . GLY A 1 168 ? 10.336 -18.938 -21.391 1 92.88 168 GLY A N 1
ATOM 1332 C CA . GLY A 1 168 ? 10.531 -17.594 -21.938 1 92.88 168 GLY A CA 1
ATOM 1333 C C . GLY A 1 168 ? 9.227 -16.859 -22.188 1 92.88 168 GLY A C 1
ATOM 1334 O O . GLY A 1 168 ? 8.148 -17.438 -22.047 1 92.88 168 GLY A O 1
ATOM 1335 N N . MET A 1 169 ? 9.367 -15.617 -22.516 1 90.88 169 MET A N 1
ATOM 1336 C CA . MET A 1 169 ? 8.203 -14.758 -22.688 1 90.88 169 MET A CA 1
ATOM 1337 C C . MET A 1 169 ? 7.285 -15.289 -23.781 1 90.88 169 MET A C 1
ATOM 1339 O O . MET A 1 169 ? 6.066 -15.359 -23.594 1 90.88 169 MET A O 1
ATOM 1343 N N . GLN A 1 170 ? 7.836 -15.609 -24.875 1 92.94 170 GLN A N 1
ATOM 1344 C CA . GLN A 1 170 ? 7.043 -16.094 -26 1 92.94 170 GLN A CA 1
ATOM 1345 C C . GLN A 1 170 ? 6.297 -17.375 -25.641 1 92.94 170 GLN A C 1
ATOM 1347 O O . GLN A 1 170 ? 5.102 -17.5 -25.906 1 92.94 170 GLN A O 1
ATOM 1352 N N . GLU A 1 171 ? 6.977 -18.297 -25.078 1 94.94 171 GLU A N 1
ATOM 1353 C CA . GLU A 1 171 ? 6.363 -19.578 -24.719 1 94.94 171 GLU A CA 1
ATOM 1354 C C . GLU A 1 171 ? 5.285 -19.375 -23.656 1 94.94 171 GLU A C 1
ATOM 1356 O O . GLU A 1 171 ? 4.23 -20.016 -23.703 1 94.94 171 GLU A O 1
ATOM 1361 N N . ASN A 1 172 ? 5.543 -18.547 -22.688 1 95.38 172 ASN A N 1
ATOM 1362 C CA . ASN A 1 172 ? 4.535 -18.25 -21.688 1 95.38 172 ASN A CA 1
ATOM 1363 C C . ASN A 1 172 ? 3.258 -17.703 -22.312 1 95.38 172 ASN A C 1
ATOM 1365 O O . ASN A 1 172 ? 2.154 -18.094 -21.938 1 95.38 172 ASN A O 1
ATOM 1369 N N . ARG A 1 173 ? 3.441 -16.797 -23.188 1 95.06 173 ARG A N 1
ATOM 1370 C CA . ARG A 1 173 ? 2.299 -16.219 -23.875 1 95.06 173 ARG A CA 1
ATOM 1371 C C . ARG A 1 173 ? 1.506 -17.297 -24.625 1 95.06 173 ARG A C 1
ATOM 1373 O O . ARG A 1 173 ? 0.276 -17.328 -24.547 1 95.06 173 ARG A O 1
ATOM 1380 N N . GLU A 1 174 ? 2.193 -18.125 -25.328 1 95.88 174 GLU A N 1
ATOM 1381 C CA . GLU A 1 174 ? 1.557 -19.203 -26.094 1 95.88 174 GLU A CA 1
ATOM 1382 C C . GLU A 1 174 ? 0.786 -20.141 -25.172 1 95.88 174 GLU A C 1
ATOM 1384 O O . GLU A 1 174 ? -0.324 -20.562 -25.5 1 95.88 174 GLU A O 1
ATOM 1389 N N . ILE A 1 175 ? 1.371 -20.453 -24.078 1 96.56 175 ILE A N 1
ATOM 1390 C CA . ILE A 1 175 ? 0.732 -21.344 -23.109 1 96.56 175 ILE A CA 1
ATOM 1391 C C . ILE A 1 175 ? -0.584 -20.719 -22.641 1 96.56 175 ILE A C 1
ATOM 1393 O O . ILE A 1 175 ? -1.62 -21.391 -22.625 1 96.56 175 ILE A O 1
ATOM 1397 N N . LEU A 1 176 ? -0.593 -19.516 -22.297 1 97.62 176 LEU A N 1
ATOM 1398 C CA . LEU A 1 176 ? -1.78 -18.828 -21.797 1 97.62 176 LEU A CA 1
ATOM 1399 C C . LEU A 1 176 ? -2.863 -18.766 -22.859 1 97.62 176 LEU A C 1
ATOM 1401 O O . LEU A 1 176 ? -4.035 -19.016 -22.594 1 97.62 176 LEU A O 1
ATOM 1405 N N . GLU A 1 177 ? -2.471 -18.438 -24.031 1 97.06 177 GLU A N 1
ATOM 1406 C CA . GLU A 1 177 ? -3.418 -18.328 -25.141 1 97.06 177 GLU A CA 1
ATOM 1407 C C . GLU A 1 177 ? -4.004 -19.688 -25.5 1 97.06 177 GLU A C 1
ATOM 1409 O O . GLU A 1 177 ? -5.199 -19.812 -25.766 1 97.06 177 GLU A O 1
ATOM 1414 N N . ASP A 1 178 ? -3.156 -20.719 -25.484 1 97.38 178 ASP A N 1
ATOM 1415 C CA . ASP A 1 178 ? -3.604 -22.062 -25.781 1 97.38 178 ASP A CA 1
ATOM 1416 C C . ASP A 1 178 ? -4.633 -22.547 -24.75 1 97.38 178 ASP A C 1
ATOM 1418 O O . ASP A 1 178 ? -5.555 -23.297 -25.094 1 97.38 178 ASP A O 1
ATOM 1422 N N . ILE A 1 179 ? -4.434 -22.156 -23.547 1 97.44 179 ILE A N 1
ATOM 1423 C CA . ILE A 1 179 ? -5.355 -22.516 -22.484 1 97.44 179 ILE A CA 1
ATOM 1424 C C . ILE A 1 179 ? -6.699 -21.828 -22.703 1 97.44 179 ILE A C 1
ATOM 1426 O O . ILE A 1 179 ? -7.746 -22.375 -22.344 1 97.44 179 ILE A O 1
ATOM 1430 N N . GLY A 1 180 ? -6.656 -20.562 -23.188 1 97.88 180 GLY A N 1
ATOM 1431 C CA . GLY A 1 180 ? -7.898 -19.875 -23.5 1 97.88 180 GLY A CA 1
ATOM 1432 C C . GLY A 1 180 ? -7.949 -18.469 -22.938 1 97.88 180 GLY A C 1
ATOM 1433 O O . GLY A 1 180 ? -8.914 -17.734 -23.172 1 97.88 180 GLY A O 1
ATOM 1434 N N . PHE A 1 181 ? -6.879 -18.062 -22.312 1 98.25 181 PHE A N 1
ATOM 1435 C CA . PHE A 1 181 ? -6.871 -16.719 -21.719 1 98.25 181 PHE A CA 1
ATOM 1436 C C . PHE A 1 181 ? -6.754 -15.656 -22.797 1 98.25 181 PHE A C 1
ATOM 1438 O O . PHE A 1 181 ? -6.023 -15.828 -23.781 1 98.25 181 PHE A O 1
ATOM 1445 N N . GLU A 1 182 ? -7.457 -14.57 -22.594 1 97.94 182 GLU A N 1
ATOM 1446 C CA . GLU A 1 182 ? -7.203 -13.32 -23.297 1 97.94 182 GLU A CA 1
ATOM 1447 C C . GLU A 1 182 ? -6.238 -12.43 -22.531 1 97.94 182 GLU A C 1
ATOM 1449 O O . GLU A 1 182 ? -6.504 -12.078 -21.375 1 97.94 182 GLU A O 1
ATOM 1454 N N . LEU A 1 183 ? -5.168 -12.078 -23.172 1 97.69 183 LEU A N 1
ATOM 1455 C CA . LEU A 1 183 ? -4.184 -11.234 -22.5 1 97.69 183 LEU A CA 1
ATOM 1456 C C . LEU A 1 183 ? -4.543 -9.758 -22.641 1 97.69 183 LEU A C 1
ATOM 1458 O O . LEU A 1 183 ? -4.488 -9.203 -23.734 1 97.69 183 LEU A O 1
ATOM 1462 N N . LEU A 1 184 ? -4.867 -9.172 -21.547 1 96.94 184 LEU A N 1
ATOM 1463 C CA . LEU A 1 184 ? -5.281 -7.777 -21.531 1 96.94 184 LEU A CA 1
ATOM 1464 C C . LEU A 1 184 ? -4.078 -6.855 -21.359 1 96.94 184 LEU A C 1
ATOM 1466 O O . LEU A 1 184 ? -4.035 -5.766 -21.938 1 96.94 184 LEU A O 1
ATOM 1470 N N . GLU A 1 185 ? -3.191 -7.199 -20.531 1 95.56 185 GLU A N 1
ATOM 1471 C CA . GLU A 1 185 ? -1.972 -6.445 -20.25 1 95.56 185 GLU A CA 1
ATOM 1472 C C . GLU A 1 185 ? -0.781 -7.383 -20.047 1 95.56 185 GLU A C 1
ATOM 1474 O O . GLU A 1 185 ? -0.908 -8.43 -19.422 1 95.56 185 GLU A O 1
ATOM 1479 N N . VAL A 1 186 ? 0.312 -7.027 -20.656 1 94.38 186 VAL A N 1
ATOM 1480 C CA . VAL A 1 186 ? 1.603 -7.68 -20.453 1 94.38 186 VAL A CA 1
ATOM 1481 C C . VAL A 1 186 ? 2.707 -6.629 -20.391 1 94.38 186 VAL A C 1
ATOM 1483 O O . VAL A 1 186 ? 2.865 -5.832 -21.328 1 94.38 186 VAL A O 1
ATOM 1486 N N . GLU A 1 187 ? 3.432 -6.672 -19.312 1 90.69 187 GLU A N 1
ATOM 1487 C CA . GLU A 1 187 ? 4.508 -5.688 -19.203 1 90.69 187 GLU A CA 1
ATOM 1488 C C . GLU A 1 187 ? 5.695 -6.258 -18.438 1 90.69 187 GLU A C 1
ATOM 1490 O O . GLU A 1 187 ? 5.52 -7.043 -17.5 1 90.69 187 GLU A O 1
ATOM 1495 N N . LYS A 1 188 ? 6.812 -5.836 -18.891 1 88.75 188 LYS A N 1
ATOM 1496 C CA . LYS A 1 188 ? 8.031 -6.137 -18.141 1 88.75 188 LYS A CA 1
ATOM 1497 C C . LYS A 1 188 ? 8.328 -5.043 -17.109 1 88.75 188 LYS A C 1
ATOM 1499 O O . LYS A 1 188 ? 8.336 -3.855 -17.453 1 88.75 188 LYS A O 1
ATOM 1504 N N . VAL A 1 189 ? 8.461 -5.527 -15.906 1 84.75 189 VAL A N 1
ATOM 1505 C CA . VAL A 1 189 ? 8.781 -4.574 -14.852 1 84.75 189 VAL A CA 1
ATOM 1506 C C . VAL A 1 189 ? 10.039 -5.031 -14.109 1 84.75 189 VAL A C 1
ATOM 1508 O O . VAL A 1 189 ? 10.125 -6.18 -13.672 1 84.75 189 VAL A O 1
ATOM 1511 N N . LYS A 1 190 ? 10.969 -4.051 -14.023 1 78.44 190 LYS A N 1
ATOM 1512 C CA . LYS A 1 190 ? 12.148 -4.355 -13.211 1 78.44 190 LYS A CA 1
ATOM 1513 C C . LYS A 1 190 ? 11.773 -4.473 -11.734 1 78.44 190 LYS A C 1
ATOM 1515 O O . LYS A 1 190 ? 10.867 -3.787 -11.266 1 78.44 190 LYS A O 1
ATOM 1520 N N . ALA A 1 191 ? 12.453 -5.414 -11.031 1 68.69 191 ALA A N 1
ATOM 1521 C CA . ALA A 1 191 ? 12.195 -5.582 -9.609 1 68.69 191 ALA A CA 1
ATOM 1522 C C . ALA A 1 191 ? 12.258 -4.246 -8.875 1 68.69 191 ALA A C 1
ATOM 1524 O O . ALA A 1 191 ? 13.133 -3.42 -9.148 1 68.69 191 ALA A O 1
ATOM 1525 N N . GLY A 1 192 ? 11.352 -4.113 -7.887 1 62.25 192 GLY A N 1
ATOM 1526 C CA . GLY A 1 192 ? 11.281 -2.854 -7.164 1 62.25 192 GLY A CA 1
ATOM 1527 C C . GLY A 1 192 ? 10.945 -1.674 -8.055 1 62.25 192 GLY A C 1
ATOM 1528 O O . GLY A 1 192 ? 11.281 -0.532 -7.734 1 62.25 192 GLY A O 1
ATOM 1529 N N . ASP A 1 193 ? 10.422 -2.014 -9.203 1 56.19 193 ASP A N 1
ATOM 1530 C CA . ASP A 1 193 ? 10.117 -0.996 -10.203 1 56.19 193 ASP A CA 1
ATOM 1531 C C . ASP A 1 193 ? 11.367 -0.19 -10.562 1 56.19 193 ASP A C 1
ATOM 1533 O O . ASP A 1 193 ? 11.289 1.019 -10.797 1 56.19 193 ASP A O 1
ATOM 1537 N N . GLY A 1 194 ? 12.43 -0.948 -10.484 1 54.22 194 GLY A N 1
ATOM 1538 C CA . GLY A 1 194 ? 13.719 -0.341 -10.797 1 54.22 194 GLY A CA 1
ATOM 1539 C C . GLY A 1 194 ? 14.289 0.464 -9.641 1 54.22 194 GLY A C 1
ATOM 1540 O O . GLY A 1 194 ? 15.305 1.137 -9.797 1 54.22 194 GLY A O 1
ATOM 1541 N N . LYS A 1 195 ? 13.539 0.312 -8.438 1 57.78 195 LYS A N 1
ATOM 1542 C CA . LYS A 1 195 ? 13.906 1.18 -7.324 1 57.78 195 LYS A CA 1
ATOM 1543 C C . LYS A 1 195 ? 14.789 0.443 -6.324 1 57.78 195 LYS A C 1
ATOM 1545 O O . LYS A 1 195 ? 15.156 0.996 -5.285 1 57.78 195 LYS A O 1
ATOM 1550 N N . LEU A 1 196 ? 15.062 -0.759 -6.676 1 55.53 196 LEU A N 1
ATOM 1551 C CA . LEU A 1 196 ? 15.875 -1.557 -5.766 1 55.53 196 LEU A CA 1
ATOM 1552 C C . LEU A 1 196 ? 17.328 -1.126 -5.82 1 55.53 196 LEU A C 1
ATOM 1554 O O . LEU A 1 196 ? 17.828 -0.725 -6.875 1 55.53 196 LEU A O 1
ATOM 1558 N N . GLU A 1 197 ? 17.844 -1.091 -4.641 1 55.56 197 GLU A N 1
ATOM 1559 C CA . GLU A 1 197 ? 19.297 -0.909 -4.578 1 55.56 197 GLU A CA 1
ATOM 1560 C C . GLU A 1 197 ? 20.031 -2.182 -4.988 1 55.56 197 GLU A C 1
ATOM 1562 O O . GLU A 1 197 ? 19.469 -3.279 -4.91 1 55.56 197 GLU A O 1
ATOM 1567 N N . GLU A 1 198 ? 21.219 -1.933 -5.441 1 58.19 198 GLU A N 1
ATOM 1568 C CA . GLU A 1 198 ? 22.047 -3.02 -5.965 1 58.19 198 GLU A CA 1
ATOM 1569 C C . GLU A 1 198 ? 22.156 -4.156 -4.953 1 58.19 198 GLU A C 1
ATOM 1571 O O . GLU A 1 198 ? 22.234 -5.328 -5.336 1 58.19 198 GLU A O 1
ATOM 1576 N N . HIS A 1 199 ? 22 -3.82 -3.703 1 56.66 199 HIS A N 1
ATOM 1577 C CA . HIS A 1 199 ? 22.234 -4.836 -2.686 1 56.66 199 HIS A CA 1
ATOM 1578 C C . HIS A 1 199 ? 20.969 -5.609 -2.371 1 56.66 199 HIS A C 1
ATOM 1580 O O . HIS A 1 199 ? 21 -6.637 -1.688 1 56.66 199 HIS A O 1
ATOM 1586 N N . GLU A 1 200 ? 19.828 -5.098 -2.803 1 59.19 200 GLU A N 1
ATOM 1587 C CA . GLU A 1 200 ? 18.547 -5.742 -2.514 1 59.19 200 GLU A CA 1
ATOM 1588 C C . GLU A 1 200 ? 18.359 -7 -3.355 1 59.19 200 GLU A C 1
ATOM 1590 O O . GLU A 1 200 ? 18.781 -7.047 -4.512 1 59.19 200 GLU A O 1
ATOM 1595 N N . PRO A 1 201 ? 17.656 -7.883 -2.645 1 59.59 201 PRO A N 1
ATOM 1596 C CA . PRO A 1 201 ? 17.359 -9.055 -3.467 1 59.59 201 PRO A CA 1
ATOM 1597 C C . PRO A 1 201 ? 16.594 -8.703 -4.738 1 59.59 201 PRO A C 1
ATOM 1599 O O . PRO A 1 201 ? 15.852 -7.715 -4.762 1 59.59 201 PRO A O 1
ATOM 1602 N N . ASP A 1 202 ? 17.078 -9.242 -5.871 1 60.81 202 ASP A N 1
ATOM 1603 C CA . ASP A 1 202 ? 16.359 -9.188 -7.148 1 60.81 202 ASP A CA 1
ATOM 1604 C C . ASP A 1 202 ? 16.719 -7.918 -7.922 1 60.81 202 ASP A C 1
ATOM 1606 O O . ASP A 1 202 ? 16.062 -7.586 -8.906 1 60.81 202 ASP A O 1
ATOM 1610 N N . TYR A 1 203 ? 17.609 -7.098 -7.301 1 60.19 203 TYR A N 1
ATOM 1611 C CA . TYR A 1 203 ? 18.016 -5.848 -7.934 1 60.19 203 TYR A CA 1
ATOM 1612 C C . TYR A 1 203 ? 18.094 -6.004 -9.445 1 60.19 203 TYR A C 1
ATOM 1614 O O . TYR A 1 203 ? 17.656 -5.125 -10.195 1 60.19 203 TYR A O 1
ATOM 1622 N N . GLU A 1 204 ? 18.469 -7.035 -9.945 1 63.62 204 GLU A N 1
ATOM 1623 C CA . GLU A 1 204 ? 18.672 -7.203 -11.383 1 63.62 204 GLU A CA 1
ATOM 1624 C C . GLU A 1 204 ? 17.516 -7.984 -12.008 1 63.62 204 GLU A C 1
ATOM 1626 O O . GLU A 1 204 ? 17.531 -8.242 -13.219 1 63.62 204 GLU A O 1
ATOM 1631 N N . SER A 1 205 ? 16.609 -8.203 -11.195 1 75.56 205 SER A N 1
ATOM 1632 C CA . SER A 1 205 ? 15.555 -9.086 -11.695 1 75.56 205 SER A CA 1
ATOM 1633 C C . SER A 1 205 ? 14.453 -8.297 -12.398 1 75.56 205 SER A C 1
ATOM 1635 O O . SER A 1 205 ? 14.211 -7.133 -12.062 1 75.56 205 SER A O 1
ATOM 1637 N N . GLU A 1 206 ? 13.945 -8.867 -13.461 1 84.62 206 GLU A N 1
ATOM 1638 C CA . GLU A 1 206 ? 12.797 -8.367 -14.211 1 84.62 206 GLU A CA 1
ATOM 1639 C C . GLU A 1 206 ? 11.68 -9.414 -14.273 1 84.62 206 GLU A C 1
ATOM 1641 O O . GLU A 1 206 ? 11.945 -10.602 -14.461 1 84.62 206 GLU A O 1
ATOM 1646 N N . PHE A 1 207 ? 10.5 -8.914 -14.039 1 91.38 207 PHE A N 1
ATOM 1647 C CA . PHE A 1 207 ? 9.359 -9.828 -14.062 1 91.38 207 PHE A CA 1
ATOM 1648 C C . PHE A 1 207 ? 8.352 -9.414 -15.133 1 91.38 207 PHE A C 1
ATOM 1650 O O . PHE A 1 207 ? 8.297 -8.242 -15.516 1 91.38 207 PHE A O 1
ATOM 1657 N N . VAL A 1 208 ? 7.715 -10.383 -15.602 1 93.38 208 VAL A N 1
ATOM 1658 C CA . VAL A 1 208 ? 6.629 -10.141 -16.547 1 93.38 208 VAL A CA 1
ATOM 1659 C C . VAL A 1 208 ? 5.293 -10.133 -15.812 1 93.38 208 VAL A C 1
ATOM 1661 O O . VAL A 1 208 ? 4.895 -11.133 -15.211 1 93.38 208 VAL A O 1
ATOM 1664 N N . TRP A 1 209 ? 4.645 -8.992 -15.828 1 95.56 209 TRP A N 1
ATOM 1665 C CA . TRP A 1 209 ? 3.344 -8.836 -15.188 1 95.56 209 TRP A CA 1
ATOM 1666 C C . TRP A 1 209 ? 2.215 -8.984 -16.203 1 95.56 209 TRP A C 1
ATOM 1668 O O . TRP A 1 209 ? 2.275 -8.422 -17.297 1 95.56 209 TRP A O 1
ATOM 1678 N N . VAL A 1 210 ? 1.164 -9.758 -15.82 1 97.19 210 VAL A N 1
ATOM 1679 C CA . VAL A 1 210 ? 0.125 -10.125 -16.781 1 97.19 210 VAL A CA 1
ATOM 1680 C C . VAL A 1 210 ? -1.251 -9.93 -16.141 1 97.19 210 VAL A C 1
ATOM 1682 O O . VAL A 1 210 ? -1.465 -10.289 -14.984 1 97.19 210 VAL A O 1
ATOM 1685 N N . MET A 1 211 ? -2.109 -9.32 -16.859 1 98.44 211 MET A N 1
ATOM 1686 C CA . MET A 1 211 ? -3.547 -9.414 -16.609 1 98.44 211 MET A CA 1
ATOM 1687 C C . MET A 1 211 ? -4.234 -10.203 -17.719 1 98.44 211 MET A C 1
ATOM 1689 O O . MET A 1 211 ? -4.16 -9.828 -18.891 1 98.44 211 MET A O 1
ATOM 1693 N N . ALA A 1 212 ? -4.859 -11.273 -17.375 1 98.5 212 ALA A N 1
ATOM 1694 C CA . ALA A 1 212 ? -5.531 -12.156 -18.328 1 98.5 212 ALA A CA 1
ATOM 1695 C C . ALA A 1 212 ? -7.008 -12.32 -17.969 1 98.5 212 ALA A C 1
ATOM 1697 O O . ALA A 1 212 ? -7.383 -12.25 -16.797 1 98.5 212 ALA A O 1
ATOM 1698 N N . ARG A 1 213 ? -7.797 -12.562 -18.984 1 98.62 213 ARG A N 1
ATOM 1699 C CA . ARG A 1 213 ? -9.234 -12.742 -18.797 1 98.62 213 ARG A CA 1
ATOM 1700 C C . ARG A 1 213 ? -9.695 -14.078 -19.359 1 98.62 213 ARG A C 1
ATOM 1702 O O . ARG A 1 213 ? -9.258 -14.492 -20.438 1 98.62 213 ARG A O 1
ATOM 1709 N N . LYS A 1 214 ? -10.469 -14.789 -18.656 1 98.38 214 LYS A N 1
ATOM 1710 C CA . LYS A 1 214 ? -11.273 -15.844 -19.266 1 98.38 214 LYS A CA 1
ATOM 1711 C C . LYS A 1 214 ? -12.43 -15.266 -20.062 1 98.38 214 LYS A C 1
ATOM 1713 O O . LYS A 1 214 ? -13.281 -14.555 -19.516 1 98.38 214 LYS A O 1
ATOM 1718 N N . PRO A 1 215 ? -12.461 -15.523 -21.328 1 96.5 215 PRO A N 1
ATOM 1719 C CA . PRO A 1 215 ? -13.523 -14.945 -22.141 1 96.5 215 PRO A CA 1
ATOM 1720 C C . PRO A 1 215 ? -14.922 -15.305 -21.641 1 96.5 215 PRO A C 1
ATOM 1722 O O . PRO A 1 215 ? -15.102 -16.344 -20.984 1 96.5 215 PRO A O 1
ATOM 1725 N N . ASP A 1 216 ? -15.82 -14.414 -22.047 1 91.62 216 ASP A N 1
ATOM 1726 C CA . ASP A 1 216 ? -17.203 -14.664 -21.672 1 91.62 216 ASP A CA 1
ATOM 1727 C C . ASP A 1 216 ? -17.75 -15.906 -22.391 1 91.62 216 ASP A C 1
ATOM 1729 O O . ASP A 1 216 ? -17.266 -16.266 -23.469 1 91.62 216 ASP A O 1
ATOM 1733 N N . ALA A 1 217 ? -18.531 -16.656 -21.891 1 77.44 217 ALA A N 1
ATOM 1734 C CA . ALA A 1 217 ? -19.125 -17.859 -22.5 1 77.44 217 ALA A CA 1
ATOM 1735 C C . ALA A 1 217 ? -19.688 -17.531 -23.875 1 77.44 217 ALA A C 1
ATOM 1737 O O . ALA A 1 217 ? -19.625 -18.359 -24.797 1 77.44 217 ALA A O 1
ATOM 1738 N N . ASN A 1 218 ? -20.312 -16.453 -24.328 1 61.62 218 ASN A N 1
ATOM 1739 C CA . ASN A 1 218 ? -21.016 -16.219 -25.578 1 61.62 218 ASN A CA 1
ATOM 1740 C C . ASN A 1 218 ? -20.031 -15.93 -26.719 1 61.62 218 ASN A C 1
ATOM 1742 O O . ASN A 1 218 ? -20.438 -15.859 -27.875 1 61.62 218 ASN A O 1
ATOM 1746 N N . LYS A 1 219 ? -19 -15.453 -26.609 1 53.38 219 LYS A N 1
ATOM 1747 C CA . LYS A 1 219 ? -18.188 -15.023 -27.75 1 53.38 219 LYS A CA 1
ATOM 1748 C C . LYS A 1 219 ? -17.609 -16.219 -28.484 1 53.38 219 LYS A C 1
ATOM 1750 O O . LYS A 1 219 ? -16.891 -16.047 -29.484 1 53.38 219 LYS A O 1
ATOM 1755 N N . GLY A 1 220 ? -17.531 -17.344 -28.109 1 40.94 220 GLY A N 1
ATOM 1756 C CA . GLY A 1 220 ? -17.016 -18.422 -28.938 1 40.94 220 GLY A CA 1
ATOM 1757 C C . GLY A 1 220 ? -17.766 -18.578 -30.25 1 40.94 220 GLY A C 1
ATOM 1758 O O . GLY A 1 220 ? -17.25 -19.188 -31.188 1 40.94 220 GLY A O 1
ATOM 1759 N N . GLU A 1 221 ? -19.109 -18.484 -30.328 1 39.66 221 GLU A N 1
ATOM 1760 C CA . GLU A 1 221 ? -19.844 -18.891 -31.531 1 39.66 221 GLU A CA 1
ATOM 1761 C C . GLU A 1 221 ? -19.625 -17.906 -32.688 1 39.66 221 GLU A C 1
ATOM 1763 O O . GLU A 1 221 ? -19.969 -18.188 -33.812 1 39.66 221 GLU A O 1
ATOM 1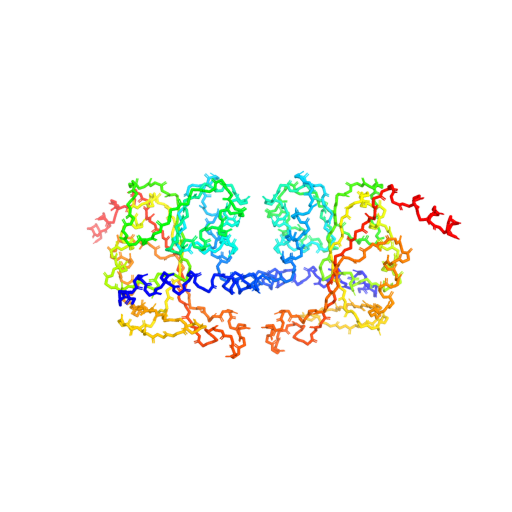768 N N . ILE A 1 222 ? -19.297 -16.703 -32.469 1 39.78 222 ILE A N 1
ATOM 1769 C CA . ILE A 1 222 ? -19.5 -15.852 -33.656 1 39.78 222 ILE A CA 1
ATOM 1770 C C . ILE A 1 222 ? -18.297 -15.969 -34.594 1 39.78 222 ILE A C 1
ATOM 1772 O O . ILE A 1 222 ? -18.297 -15.375 -35.656 1 39.78 222 ILE A O 1
ATOM 1776 N N . SER A 1 223 ? -17.094 -16.469 -34.281 1 38.91 223 SER A N 1
ATOM 1777 C CA . SER A 1 223 ? -16.047 -16.297 -35.281 1 38.91 223 SER A CA 1
ATOM 1778 C C . SER A 1 223 ? -16.328 -17.141 -36.531 1 38.91 223 SER A C 1
ATOM 1780 O O . SER A 1 223 ? -15.625 -17.031 -37.531 1 38.91 223 SER A O 1
ATOM 1782 N N . GLU A 1 224 ? -17.156 -18.141 -36.5 1 35.12 224 GLU A N 1
ATOM 1783 C CA . GLU A 1 224 ? -17.234 -18.891 -37.781 1 35.12 224 GLU A CA 1
ATOM 1784 C C . GLU A 1 224 ? -17.984 -18.094 -38.844 1 35.12 224 GLU A C 1
ATOM 1786 O O . GLU A 1 224 ? -18.031 -18.484 -40 1 35.12 224 GLU A O 1
ATOM 1791 N N . GLY A 1 225 ? -18.797 -17.078 -38.469 1 33.19 225 GLY A N 1
ATOM 1792 C CA . GLY A 1 225 ? -19.672 -16.641 -39.562 1 33.19 225 GLY A CA 1
ATOM 1793 C C . GLY A 1 225 ? -18.984 -15.75 -40.562 1 33.19 225 GLY A C 1
ATOM 1794 O O . GLY A 1 225 ? -19.547 -15.422 -41.625 1 33.19 225 GLY A O 1
ATOM 1795 N N . TRP A 1 226 ? -17.891 -14.961 -40.25 1 33.62 226 TRP A N 1
ATOM 1796 C CA . TRP A 1 226 ? -17.609 -13.961 -41.25 1 33.62 226 TRP A CA 1
ATOM 1797 C C . TRP A 1 226 ? -16.812 -14.562 -42.406 1 33.62 226 TRP A C 1
ATOM 1799 O O . TRP A 1 226 ? -16.547 -13.891 -43.406 1 33.62 226 TRP A O 1
ATOM 1809 N N . SER A 1 227 ? -16.203 -15.758 -42.406 1 30.2 227 SER A N 1
ATOM 1810 C CA . SER A 1 227 ? -15.375 -16.047 -43.594 1 30.2 227 SER A CA 1
ATOM 1811 C C . SER A 1 227 ? -16.234 -16.219 -44.844 1 30.2 227 SER A C 1
ATOM 1813 O O . SER A 1 227 ? -15.734 -16.125 -45.969 1 30.2 227 SER A O 1
ATOM 1815 N N . GLN A 1 228 ? -17.406 -16.859 -44.875 1 28.72 228 GLN A N 1
ATOM 1816 C CA . GLN A 1 228 ? -17.875 -17.281 -46.188 1 28.72 228 GLN A CA 1
ATOM 1817 C C . GLN A 1 228 ? -18.375 -16.094 -47 1 28.72 228 GLN A C 1
ATOM 1819 O O . GLN A 1 228 ? -18.5 -16.172 -48.219 1 28.72 228 GLN A O 1
ATOM 1824 N N . ARG A 1 229 ? -19.125 -15.109 -46.531 1 25.44 229 ARG A N 1
ATOM 1825 C CA . ARG A 1 229 ? -19.906 -14.406 -47.562 1 25.44 229 ARG A CA 1
ATOM 1826 C C . ARG A 1 229 ? -19.062 -13.32 -48.219 1 25.44 229 ARG A C 1
ATOM 1828 O O . ARG A 1 229 ? -19.484 -12.719 -49.219 1 25.44 229 ARG A O 1
ATOM 1835 N N . VAL A 1 230 ? -17.812 -12.93 -47.938 1 20.84 230 VAL A N 1
ATOM 1836 C CA . VAL A 1 230 ? -17.234 -12.211 -49.062 1 20.84 230 VAL A CA 1
ATOM 1837 C C . VAL A 1 230 ? -16.391 -13.164 -49.906 1 20.84 230 VAL A C 1
ATOM 1839 O O . VAL A 1 230 ? -15.695 -14.031 -49.344 1 20.84 230 VAL A O 1
ATOM 1842 N N . MET B 1 1 ? 16.922 -33.25 3.617 1 54 1 MET B N 1
ATOM 1843 C CA . MET B 1 1 ? 15.75 -32.5 3.174 1 54 1 MET B CA 1
ATOM 1844 C C . MET B 1 1 ? 15.375 -32.844 1.74 1 54 1 MET B C 1
ATOM 1846 O O . MET B 1 1 ? 16.25 -33.219 0.941 1 54 1 MET B O 1
ATOM 1850 N N . SER B 1 2 ? 14.195 -33.281 1.533 1 65.56 2 SER B N 1
ATOM 1851 C CA . SER B 1 2 ? 13.742 -33.625 0.188 1 65.56 2 SER B CA 1
ATOM 1852 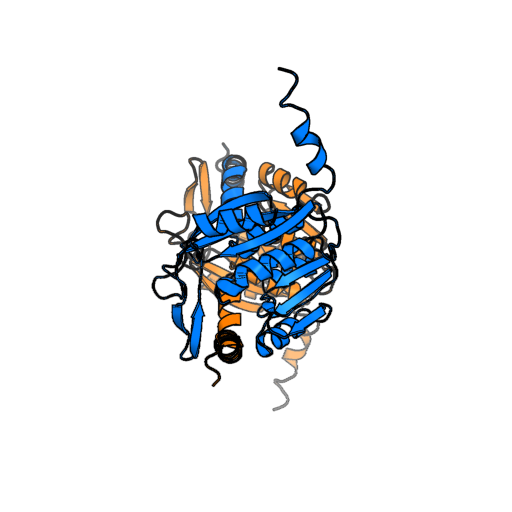C C . SER B 1 2 ? 14.234 -32.594 -0.834 1 65.56 2 SER B C 1
ATOM 1854 O O . SER B 1 2 ? 14.375 -31.406 -0.521 1 65.56 2 SER B O 1
ATOM 1856 N N . GLU B 1 3 ? 14.797 -33.125 -1.92 1 82.56 3 GLU B N 1
ATOM 1857 C CA . GLU B 1 3 ? 15.336 -32.312 -3 1 82.56 3 GLU B CA 1
ATOM 1858 C C . GLU B 1 3 ? 14.227 -31.844 -3.939 1 82.56 3 GLU B C 1
ATOM 1860 O O . GLU B 1 3 ? 14.492 -31.203 -4.953 1 82.56 3 GLU B O 1
ATOM 1865 N N . ALA B 1 4 ? 13.039 -32.219 -3.49 1 91.81 4 ALA B N 1
ATOM 1866 C CA . ALA B 1 4 ? 11.953 -31.797 -4.355 1 91.81 4 ALA B CA 1
ATOM 1867 C C . ALA B 1 4 ? 11.781 -30.281 -4.289 1 91.81 4 ALA B C 1
ATOM 1869 O O . ALA B 1 4 ? 11.891 -29.672 -3.213 1 91.81 4 ALA B O 1
ATOM 1870 N N . PRO B 1 5 ? 11.531 -29.703 -5.426 1 93.5 5 PRO B N 1
ATOM 1871 C CA . PRO B 1 5 ? 11.414 -28.234 -5.465 1 93.5 5 PRO B CA 1
ATOM 1872 C C . PRO B 1 5 ? 10.43 -27.688 -4.434 1 93.5 5 PRO B C 1
ATOM 1874 O O . PRO B 1 5 ? 10.727 -26.703 -3.762 1 93.5 5 PRO B O 1
ATOM 1877 N N . GLU B 1 6 ? 9.234 -28.344 -4.254 1 94.56 6 GLU B N 1
ATOM 1878 C CA . GLU B 1 6 ? 8.234 -27.859 -3.305 1 94.56 6 GLU B CA 1
ATOM 1879 C C . GLU B 1 6 ? 8.766 -27.891 -1.875 1 94.56 6 GLU B C 1
ATOM 1881 O O . GLU B 1 6 ? 8.438 -27.031 -1.062 1 94.56 6 GLU B O 1
ATOM 1886 N N . ASP B 1 7 ? 9.523 -28.906 -1.569 1 94.88 7 ASP B N 1
ATOM 1887 C CA . ASP B 1 7 ? 10.094 -29.031 -0.231 1 94.88 7 ASP B CA 1
ATOM 1888 C C . ASP B 1 7 ? 11.133 -27.953 0.026 1 94.88 7 ASP B C 1
ATOM 1890 O O . ASP B 1 7 ? 11.211 -27.406 1.129 1 94.88 7 ASP B O 1
ATOM 1894 N N . ILE B 1 8 ? 11.961 -27.719 -0.967 1 94.25 8 ILE B N 1
ATOM 1895 C CA . ILE B 1 8 ? 12.992 -26.688 -0.878 1 94.25 8 ILE B CA 1
ATOM 1896 C C . ILE B 1 8 ? 12.336 -25.344 -0.609 1 94.25 8 ILE B C 1
ATOM 1898 O O . ILE B 1 8 ? 12.734 -24.625 0.314 1 94.25 8 ILE B O 1
ATOM 1902 N N . VAL B 1 9 ? 11.359 -24.969 -1.388 1 95.06 9 VAL B N 1
ATOM 1903 C CA . VAL B 1 9 ? 10.68 -23.672 -1.31 1 95.06 9 VAL B CA 1
ATOM 1904 C C . VAL B 1 9 ? 9.953 -23.547 0.026 1 95.06 9 VAL B C 1
ATOM 1906 O O . VAL B 1 9 ? 10.055 -22.531 0.706 1 95.06 9 VAL B O 1
ATOM 1909 N N . 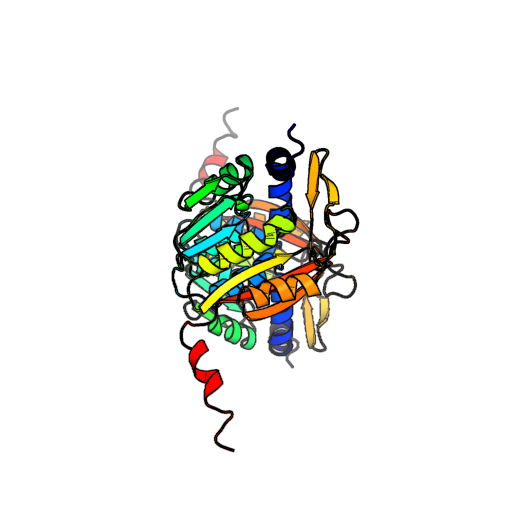GLU B 1 10 ? 9.211 -24.609 0.406 1 95.69 10 GLU B N 1
ATOM 1910 C CA . GLU B 1 10 ? 8.5 -24.609 1.681 1 95.69 10 GLU B CA 1
ATOM 1911 C C . GLU B 1 10 ? 9.453 -24.375 2.848 1 95.69 10 GLU B C 1
ATOM 1913 O O . GLU B 1 10 ? 9.195 -23.547 3.717 1 95.69 10 GLU B O 1
ATOM 1918 N N . HIS B 1 11 ? 10.477 -25.156 2.828 1 95.12 11 HIS B N 1
ATOM 1919 C CA . HIS B 1 11 ? 11.469 -25.062 3.893 1 95.12 11 HIS B CA 1
ATOM 1920 C C . HIS B 1 11 ? 12.062 -23.656 3.977 1 95.12 11 HIS B C 1
ATOM 1922 O O . HIS B 1 11 ? 12.172 -23.094 5.066 1 95.12 11 HIS B O 1
ATOM 1928 N N . ALA B 1 12 ? 12.461 -23.141 2.869 1 93.31 12 ALA B N 1
ATOM 1929 C CA . ALA B 1 12 ? 13.055 -21.812 2.826 1 93.31 12 ALA B CA 1
ATOM 1930 C C . ALA B 1 12 ? 12.086 -20.766 3.361 1 93.31 12 ALA B C 1
ATOM 1932 O O . ALA B 1 12 ? 12.422 -20.016 4.281 1 93.31 12 ALA B O 1
ATOM 1933 N N . TYR B 1 13 ? 10.883 -20.719 2.9 1 94.31 13 TYR B N 1
ATOM 1934 C CA . TYR B 1 13 ? 9.938 -19.672 3.26 1 94.31 13 TYR B CA 1
ATOM 1935 C C . TYR B 1 13 ? 9.43 -19.844 4.684 1 94.31 13 TYR B C 1
ATOM 1937 O O . TYR B 1 13 ? 8.969 -18.891 5.312 1 94.31 13 TYR B O 1
ATOM 1945 N N . ASN B 1 14 ? 9.477 -21.062 5.207 1 95.06 14 ASN B N 1
ATOM 1946 C CA . ASN B 1 14 ? 9.219 -21.266 6.629 1 95.06 14 ASN B CA 1
ATOM 1947 C C . ASN B 1 14 ? 10.281 -20.594 7.492 1 95.06 14 ASN B C 1
ATOM 1949 O O . ASN B 1 14 ? 9.977 -20.031 8.547 1 95.06 14 ASN B O 1
ATOM 1953 N N . HIS B 1 15 ? 11.438 -20.625 6.961 1 92.88 15 HIS B N 1
ATOM 1954 C CA . HIS B 1 15 ? 12.555 -20.203 7.797 1 92.88 15 HIS B CA 1
ATOM 1955 C C . HIS B 1 15 ? 12.828 -18.703 7.621 1 92.88 15 HIS B C 1
ATOM 1957 O O . HIS B 1 15 ? 13.414 -18.078 8.5 1 92.88 15 HIS B O 1
ATOM 1963 N N . ILE B 1 16 ? 12.414 -18.156 6.52 1 88.94 16 ILE B N 1
ATOM 1964 C CA . ILE B 1 16 ? 12.719 -16.75 6.297 1 88.94 16 ILE B CA 1
ATOM 1965 C C . ILE B 1 16 ? 11.461 -15.906 6.488 1 88.94 16 ILE B C 1
ATOM 1967 O O . ILE B 1 16 ? 11.383 -14.773 6.023 1 88.94 16 ILE B O 1
ATOM 1971 N N . ALA B 1 17 ? 10.477 -16.438 7.121 1 89.94 17 ALA B N 1
ATOM 1972 C CA . ALA B 1 17 ? 9.141 -15.844 7.176 1 89.94 17 ALA B CA 1
ATOM 1973 C C . ALA B 1 17 ? 9.188 -14.43 7.762 1 89.94 17 ALA B C 1
ATOM 1975 O O . ALA B 1 17 ? 8.602 -13.5 7.211 1 89.94 17 ALA B O 1
ATOM 1976 N N . GLN B 1 18 ? 9.898 -14.227 8.836 1 86.44 18 GLN B N 1
ATOM 1977 C CA . GLN B 1 18 ? 9.977 -12.914 9.469 1 86.44 18 GLN B CA 1
ATOM 1978 C C . GLN B 1 18 ? 10.703 -11.914 8.578 1 86.44 18 GLN B C 1
ATOM 1980 O O . GLN B 1 18 ? 10.266 -10.766 8.43 1 86.44 18 GLN B O 1
ATOM 1985 N N . TRP B 1 19 ? 11.781 -12.398 7.996 1 83.44 19 TRP B N 1
ATOM 1986 C CA . TRP B 1 19 ? 12.523 -11.555 7.066 1 83.44 19 TRP B CA 1
ATOM 1987 C C . TRP B 1 19 ? 11.648 -11.156 5.879 1 83.44 19 TRP B C 1
ATOM 1989 O O . TRP B 1 19 ? 11.633 -10 5.469 1 83.44 19 TRP B O 1
ATOM 1999 N N . TYR B 1 20 ? 10.984 -12.07 5.375 1 85.81 20 TYR B N 1
ATOM 2000 C CA . TYR B 1 20 ? 10.141 -11.836 4.211 1 85.81 20 TYR B CA 1
ATOM 2001 C C . TYR B 1 20 ? 9.031 -10.844 4.531 1 85.81 20 TYR B C 1
ATOM 2003 O O . TYR B 1 20 ? 8.727 -9.961 3.723 1 85.81 20 TYR B O 1
ATOM 2011 N N . LEU B 1 21 ? 8.438 -10.953 5.699 1 84.19 21 LEU B N 1
ATOM 2012 C CA . LEU B 1 21 ? 7.426 -10 6.145 1 84.19 21 LEU B CA 1
ATOM 2013 C C . LEU B 1 21 ? 7.98 -8.586 6.172 1 84.19 21 LEU B C 1
ATOM 2015 O O . LEU B 1 21 ? 7.352 -7.656 5.656 1 84.19 21 LEU B O 1
ATOM 2019 N N . GLU B 1 22 ? 9.117 -8.422 6.73 1 76.5 22 GLU B N 1
ATOM 2020 C CA . GLU B 1 22 ? 9.758 -7.109 6.801 1 76.5 22 GLU B CA 1
ATOM 2021 C C . GLU B 1 22 ? 10.039 -6.559 5.406 1 76.5 22 GLU B C 1
ATOM 2023 O O . GLU B 1 22 ? 9.867 -5.363 5.16 1 76.5 22 GLU B O 1
ATOM 2028 N N . TRP B 1 23 ? 10.391 -7.484 4.617 1 75.5 23 TRP B N 1
ATOM 2029 C CA . TRP B 1 23 ? 10.711 -7.109 3.244 1 75.5 23 TRP B CA 1
ATOM 2030 C C . TRP B 1 23 ? 9.469 -6.613 2.514 1 75.5 23 TRP B C 1
ATOM 2032 O O . TRP B 1 23 ? 9.492 -5.555 1.884 1 75.5 23 TRP B O 1
ATOM 2042 N N . VAL B 1 24 ? 8.391 -7.254 2.602 1 77.5 24 VAL B N 1
ATOM 2043 C CA . VAL B 1 24 ? 7.168 -6.871 1.909 1 77.5 24 VAL B CA 1
ATOM 2044 C C . VAL B 1 24 ? 6.621 -5.574 2.506 1 77.5 24 VAL B C 1
ATOM 2046 O O . VAL B 1 24 ? 6.055 -4.746 1.791 1 77.5 24 VAL B O 1
ATOM 2049 N N . GLU B 1 25 ? 6.738 -5.414 3.732 1 72.25 25 GLU B N 1
ATOM 2050 C CA . GLU B 1 25 ? 6.266 -4.199 4.395 1 72.25 25 GLU B CA 1
ATOM 2051 C C . GLU B 1 25 ? 7.082 -2.986 3.961 1 72.25 25 GLU B C 1
ATOM 2053 O O . GLU B 1 25 ? 6.586 -1.859 3.979 1 72.25 25 GLU B O 1
ATOM 2058 N N . SER B 1 26 ? 8.273 -3.316 3.582 1 65.19 26 SER B N 1
ATOM 2059 C CA . SER B 1 26 ? 9.141 -2.236 3.129 1 65.19 26 SER B CA 1
ATOM 2060 C C . SER B 1 26 ? 8.734 -1.741 1.744 1 65.19 26 SER B C 1
ATOM 2062 O O . SER B 1 26 ? 9.148 -0.658 1.321 1 65.19 26 SER B O 1
ATOM 2064 N N . ASP B 1 27 ? 7.812 -2.492 1.186 1 69.88 27 ASP B N 1
ATOM 2065 C CA . ASP B 1 27 ? 7.336 -2.133 -0.147 1 69.88 27 ASP B CA 1
ATOM 2066 C C . ASP B 1 27 ? 6.293 -1.021 -0.077 1 69.88 27 ASP B C 1
ATOM 2068 O O . ASP B 1 27 ? 6.016 -0.358 -1.079 1 69.88 27 ASP B O 1
ATOM 2072 N N . MET B 1 28 ? 5.883 -0.748 1.157 1 75.25 28 MET B N 1
ATOM 2073 C CA . MET B 1 28 ? 4.922 0.338 1.315 1 75.25 28 MET B CA 1
ATOM 2074 C C . MET B 1 28 ? 5.629 1.687 1.39 1 75.25 28 MET B C 1
ATOM 2076 O O . MET B 1 28 ? 6.672 1.811 2.033 1 75.25 28 MET B O 1
ATOM 2080 N N . SER B 1 29 ? 4.992 2.641 0.638 1 78.88 29 SER B N 1
ATOM 2081 C CA . SER B 1 29 ? 5.504 3.998 0.799 1 78.88 29 SER B CA 1
ATOM 2082 C C . SER B 1 29 ? 5.281 4.508 2.219 1 78.88 29 SER B C 1
ATOM 2084 O O . SER B 1 29 ? 4.438 3.982 2.947 1 78.88 29 SER B O 1
ATOM 2086 N N . PRO B 1 30 ? 6.047 5.52 2.568 1 85.12 30 PRO B N 1
ATOM 2087 C CA . PRO B 1 30 ? 5.848 6.078 3.908 1 85.12 30 PRO B CA 1
ATOM 2088 C C . PRO B 1 30 ? 4.418 6.562 4.137 1 85.12 30 PRO B C 1
ATOM 2090 O O . PRO B 1 30 ? 3.873 6.395 5.23 1 85.12 30 PRO B O 1
ATOM 2093 N N . ARG B 1 31 ? 3.758 7.148 3.135 1 91 31 ARG B N 1
ATOM 2094 C CA . ARG B 1 31 ? 2.375 7.598 3.275 1 91 31 ARG B CA 1
ATOM 2095 C C . ARG B 1 31 ? 1.449 6.426 3.586 1 91 31 ARG B C 1
ATOM 2097 O O . ARG B 1 31 ? 0.55 6.543 4.422 1 91 31 ARG B O 1
ATOM 2104 N N . GLN B 1 32 ? 1.742 5.383 2.906 1 87.56 32 GLN B N 1
ATOM 2105 C CA . GLN B 1 32 ? 0.908 4.207 3.121 1 87.56 32 GLN B CA 1
ATOM 2106 C C . GLN B 1 32 ? 1.146 3.607 4.504 1 87.56 32 GLN B C 1
ATOM 2108 O O . GLN B 1 32 ? 0.198 3.215 5.188 1 87.56 32 GLN B O 1
ATOM 2113 N N . ARG B 1 33 ? 2.361 3.508 4.895 1 86.38 33 ARG B N 1
ATOM 2114 C CA . ARG B 1 33 ? 2.723 2.943 6.188 1 86.38 33 ARG B CA 1
ATOM 2115 C C . ARG B 1 33 ? 2.109 3.748 7.328 1 86.38 33 ARG B C 1
ATOM 2117 O O . ARG B 1 33 ? 1.544 3.18 8.266 1 86.38 33 ARG B O 1
ATOM 2124 N N . TYR B 1 34 ? 2.203 4.988 7.223 1 93.62 34 TYR B N 1
ATOM 2125 C CA . TYR B 1 34 ? 1.691 5.836 8.297 1 93.62 34 TYR B CA 1
ATOM 2126 C C . TYR B 1 34 ? 0.167 5.852 8.289 1 93.62 34 TYR B C 1
ATOM 2128 O O . TYR B 1 34 ? -0.459 5.949 9.352 1 93.62 34 TYR B O 1
ATOM 2136 N N . THR B 1 35 ? -0.431 5.789 7.125 1 94.75 35 THR B N 1
ATOM 2137 C CA . THR B 1 35 ? -1.884 5.68 7.051 1 94.75 35 THR B CA 1
ATOM 2138 C C . THR B 1 35 ? -2.363 4.398 7.727 1 94.75 35 THR B C 1
ATOM 2140 O O . THR B 1 35 ? -3.322 4.418 8.5 1 94.75 35 THR B O 1
ATOM 2143 N N . LYS B 1 36 ? -1.697 3.361 7.457 1 88.62 36 LYS B N 1
ATOM 2144 C CA . LYS B 1 36 ? -2.039 2.08 8.07 1 88.62 36 LYS B CA 1
ATOM 2145 C C . LYS B 1 36 ? -1.881 2.135 9.586 1 88.62 36 LYS B C 1
ATOM 2147 O O . LYS B 1 36 ? -2.725 1.622 10.32 1 88.62 36 LYS B O 1
ATOM 2152 N N . LYS B 1 37 ? -0.766 2.639 10.023 1 91.94 37 LYS B N 1
ATOM 2153 C CA . LYS B 1 37 ? -0.521 2.766 11.461 1 91.94 37 LYS B CA 1
ATOM 2154 C C . LYS B 1 37 ? -1.642 3.547 12.141 1 91.94 37 LYS B C 1
ATOM 2156 O O . LYS B 1 37 ? -2.082 3.184 13.234 1 91.94 37 LYS B O 1
ATOM 2161 N N . LEU B 1 38 ? -2.051 4.582 11.492 1 97.12 38 LEU B N 1
ATOM 2162 C CA . LEU B 1 38 ? -3.146 5.391 12.016 1 97.12 38 LEU B CA 1
ATOM 2163 C C . LEU B 1 38 ? -4.426 4.566 12.125 1 97.12 38 LEU B C 1
ATOM 2165 O O . LEU B 1 38 ? -5.047 4.52 13.188 1 97.12 38 LEU B O 1
ATOM 2169 N N . LEU B 1 39 ? -4.75 3.926 11.086 1 94 39 LEU B N 1
ATOM 2170 C CA . LEU B 1 39 ? -6.008 3.195 11 1 94 39 LEU B CA 1
ATOM 2171 C C . LEU B 1 39 ? -6.031 2.037 11.992 1 94 39 LEU B C 1
ATOM 2173 O O . LEU B 1 39 ? -7.074 1.735 12.578 1 94 39 LEU B O 1
ATOM 2177 N N . ASP B 1 40 ? -4.91 1.429 12.195 1 89.12 40 ASP B N 1
ATOM 2178 C CA . ASP B 1 40 ? -4.812 0.281 13.094 1 89.12 40 ASP B CA 1
ATOM 2179 C C . ASP B 1 40 ? -5.055 0.696 14.539 1 89.12 40 ASP B C 1
ATOM 2181 O O . ASP B 1 40 ? -5.352 -0.145 15.391 1 89.12 40 ASP B O 1
ATOM 2185 N N . ARG B 1 41 ? -4.949 1.925 14.781 1 95.25 41 ARG B N 1
ATOM 2186 C CA . ARG B 1 41 ? -5.012 2.387 16.156 1 95.25 41 ARG B CA 1
ATOM 2187 C C . ARG B 1 41 ? -6.309 3.141 16.422 1 95.25 41 ARG B C 1
ATOM 2189 O O . ARG B 1 41 ? -6.598 3.51 17.562 1 95.25 41 ARG B O 1
ATOM 2196 N N . LEU B 1 42 ? -7.062 3.352 15.398 1 96.38 42 LEU B N 1
ATOM 2197 C CA . LEU B 1 42 ? -8.312 4.09 15.539 1 96.38 42 LEU B CA 1
ATOM 2198 C C . LEU B 1 42 ? -9.492 3.141 15.711 1 96.38 42 LEU B C 1
ATOM 2200 O O . LEU B 1 42 ? -9.383 1.948 15.406 1 96.38 42 LEU B O 1
ATOM 2204 N N . PRO B 1 43 ? -10.594 3.65 16.281 1 95.12 43 PRO B N 1
ATOM 2205 C CA . PRO B 1 43 ? -11.797 2.82 16.375 1 95.12 43 PRO B CA 1
ATOM 2206 C C . PRO B 1 43 ? -12.375 2.465 15 1 95.12 43 PRO B C 1
ATOM 2208 O O . PRO B 1 43 ? -11.977 3.049 13.992 1 95.12 43 PRO B O 1
ATOM 2211 N N . PRO B 1 44 ? -13.266 1.506 15 1 92.25 44 PRO B N 1
ATOM 2212 C CA . PRO B 1 44 ? -13.93 1.199 13.734 1 92.25 44 PRO B CA 1
ATOM 2213 C C . PRO B 1 44 ? -14.727 2.381 13.18 1 92.25 44 PRO B C 1
ATOM 2215 O O . PRO B 1 44 ? -15.336 3.131 13.953 1 92.25 44 PRO B O 1
ATOM 2218 N N . SER B 1 45 ? -14.68 2.512 11.914 1 94.81 45 SER B N 1
ATOM 2219 C CA . SER B 1 45 ? -15.398 3.561 11.195 1 94.81 45 SER B CA 1
ATOM 2220 C C . SER B 1 45 ? -15.07 4.938 11.766 1 94.81 45 SER B C 1
ATOM 2222 O O . SER B 1 45 ? -15.977 5.711 12.086 1 94.81 45 SER B O 1
ATOM 2224 N N . PRO B 1 46 ? -13.82 5.215 11.852 1 97.69 46 PRO B N 1
ATOM 2225 C CA . PRO B 1 46 ? -13.406 6.48 12.461 1 97.69 46 PRO B CA 1
ATOM 2226 C C . PRO B 1 46 ? -13.727 7.688 11.586 1 97.69 46 PRO B C 1
ATOM 2228 O O . PRO B 1 46 ? -13.758 7.57 10.352 1 97.69 46 PRO B O 1
ATOM 2231 N N . SER B 1 47 ? -13.945 8.875 12.234 1 98.69 47 SER B N 1
ATOM 2232 C CA . SER B 1 47 ? -13.938 10.164 11.562 1 98.69 47 SER B CA 1
ATOM 2233 C C . SER B 1 47 ? -12.516 10.688 11.391 1 98.69 47 SER B C 1
ATOM 2235 O O . SER B 1 47 ? -11.797 10.883 12.375 1 98.69 47 SER B O 1
ATOM 2237 N N . VAL B 1 48 ? -12.102 10.898 10.125 1 98.81 48 VAL B N 1
ATOM 2238 C CA . VAL B 1 48 ? -10.711 11.258 9.867 1 98.81 48 VAL B CA 1
ATOM 2239 C C . VAL B 1 48 ? -10.656 12.508 9 1 98.81 48 VAL B C 1
ATOM 2241 O O . VAL B 1 48 ? -11.469 12.68 8.086 1 98.81 48 VAL B O 1
ATOM 2244 N N . LEU B 1 49 ? -9.734 13.43 9.312 1 98.88 49 LEU B N 1
ATOM 2245 C CA . LEU B 1 49 ? -9.453 14.617 8.523 1 98.88 49 LEU B CA 1
ATOM 2246 C C . LEU B 1 49 ? -8.188 14.438 7.688 1 98.88 49 LEU B C 1
ATOM 2248 O O . LEU B 1 49 ? -7.141 14.062 8.219 1 98.88 49 LEU B O 1
ATOM 2252 N N . GLU B 1 50 ? -8.305 14.609 6.391 1 98.81 50 GLU B N 1
ATOM 2253 C CA . GLU B 1 50 ? -7.125 14.625 5.535 1 98.81 50 GLU B CA 1
ATOM 2254 C C . GLU B 1 50 ? -6.891 16.016 4.934 1 98.81 50 GLU B C 1
ATOM 2256 O O . GLU B 1 50 ? -7.734 16.516 4.191 1 98.81 50 GLU B O 1
ATOM 2261 N N . LEU B 1 51 ? -5.793 16.609 5.27 1 98.75 51 LEU B N 1
ATOM 2262 C CA . LEU B 1 51 ? -5.387 17.906 4.742 1 98.75 51 LEU B CA 1
ATOM 2263 C C . LEU B 1 51 ? -4.371 17.734 3.615 1 98.75 51 LEU B C 1
ATOM 2265 O O . LEU B 1 51 ? -3.301 17.172 3.82 1 98.75 51 LEU B O 1
ATOM 2269 N N . GLY B 1 52 ? -4.676 18.312 2.441 1 98.19 52 GLY B N 1
ATOM 2270 C CA . GLY B 1 52 ? -3.869 18.062 1.258 1 98.19 52 GLY B CA 1
ATOM 2271 C C . GLY B 1 52 ? -4.07 16.672 0.676 1 98.19 52 GLY B C 1
ATOM 2272 O O . GLY B 1 52 ? -3.111 15.914 0.524 1 98.19 52 GLY B O 1
ATOM 2273 N N . CYS B 1 53 ? -5.293 16.406 0.246 1 97.62 53 CYS B N 1
ATOM 2274 C CA . CYS B 1 53 ? -5.648 15.039 -0.102 1 97.62 53 CYS B CA 1
ATOM 2275 C C . CYS B 1 53 ? -5.215 14.711 -1.524 1 97.62 53 CYS B C 1
ATOM 2277 O O . CYS B 1 53 ? -5.203 13.539 -1.918 1 97.62 53 CYS B O 1
ATOM 2279 N N . GLY B 1 54 ? -4.902 15.766 -2.363 1 96.19 54 GLY B N 1
ATOM 2280 C CA . GLY B 1 54 ? -4.52 15.508 -3.744 1 96.19 54 GLY B CA 1
ATOM 2281 C C . GLY B 1 54 ? -5.59 14.789 -4.539 1 96.19 54 GLY B C 1
ATOM 2282 O O . GLY B 1 54 ? -6.781 15.039 -4.352 1 96.19 54 GLY B O 1
ATOM 2283 N N . PRO B 1 55 ? -5.152 13.953 -5.406 1 93.81 55 PRO B N 1
ATOM 2284 C CA . PRO B 1 55 ? -6.121 13.281 -6.277 1 93.81 55 PRO B CA 1
ATOM 2285 C C . PRO B 1 55 ? -6.824 12.117 -5.59 1 93.81 55 PRO B C 1
ATOM 2287 O O . PRO B 1 55 ? -7.551 11.359 -6.242 1 93.81 55 PRO B O 1
ATOM 2290 N N . GLY B 1 56 ? -6.551 11.906 -4.352 1 92.25 56 GLY B N 1
ATOM 2291 C CA . GLY B 1 56 ? -7.305 10.93 -3.578 1 92.25 56 GLY B CA 1
ATOM 2292 C C . GLY B 1 56 ? -6.629 9.578 -3.502 1 92.25 56 GLY B C 1
ATOM 2293 O O . GLY B 1 56 ? -7.207 8.617 -2.988 1 92.25 56 GLY B O 1
ATOM 2294 N N . VAL B 1 57 ? -5.438 9.414 -4.031 1 87.44 57 VAL B N 1
ATOM 2295 C CA . VAL B 1 57 ? -4.707 8.156 -3.969 1 87.44 57 VAL B CA 1
ATOM 2296 C C . VAL B 1 57 ? -3.266 8.406 -3.537 1 87.44 57 VAL B C 1
ATOM 2298 O O . VAL B 1 57 ? -2.688 9.445 -3.865 1 87.44 57 VAL B O 1
ATOM 2301 N N . PRO B 1 58 ? -2.762 7.59 -2.768 1 86.38 58 PRO B N 1
ATOM 2302 C CA . PRO B 1 58 ? -3.354 6.34 -2.283 1 86.38 58 PRO B CA 1
ATOM 2303 C C . PRO B 1 58 ? -4.062 6.504 -0.94 1 86.38 58 PRO B C 1
ATOM 2305 O O . PRO B 1 58 ? -4.836 5.629 -0.537 1 86.38 58 PRO B O 1
ATOM 2308 N N . VAL B 1 59 ? -3.885 7.57 -0.314 1 92.19 59 VAL B N 1
ATOM 2309 C CA . VAL B 1 59 ? -4.227 7.719 1.098 1 92.19 59 VAL B CA 1
ATOM 2310 C C . VAL B 1 59 ? -5.746 7.723 1.265 1 92.19 59 VAL B C 1
ATOM 2312 O O . VAL B 1 59 ? -6.293 6.906 2.012 1 92.19 59 VAL B O 1
ATOM 2315 N N . LEU B 1 60 ? -6.441 8.5 0.509 1 94 60 LEU B N 1
ATOM 2316 C CA . LEU B 1 60 ? -7.887 8.633 0.664 1 94 60 LEU B CA 1
ATOM 2317 C C . LEU B 1 60 ? -8.586 7.297 0.405 1 94 60 LEU B C 1
ATOM 2319 O O . LEU B 1 60 ? -9.5 6.922 1.135 1 94 60 LEU B O 1
ATOM 2323 N N . ASN B 1 61 ? -8.133 6.652 -0.604 1 86.56 61 ASN B N 1
ATOM 2324 C CA . ASN B 1 61 ? -8.711 5.344 -0.898 1 86.56 61 ASN B CA 1
ATOM 2325 C C . ASN B 1 61 ? -8.516 4.371 0.259 1 86.56 61 ASN B C 1
ATOM 2327 O O . ASN B 1 61 ? -9.406 3.586 0.577 1 86.56 61 ASN B O 1
ATOM 2331 N N . MET B 1 62 ? -7.312 4.355 0.834 1 88 62 MET B N 1
ATOM 2332 C CA . MET B 1 62 ? -7.023 3.49 1.976 1 88 62 MET B CA 1
ATOM 2333 C C . MET B 1 62 ? -7.969 3.787 3.133 1 88 62 MET B C 1
ATOM 2335 O O . MET B 1 62 ? -8.477 2.867 3.781 1 88 62 MET B O 1
ATOM 2339 N N . LEU B 1 63 ? -8.258 5 3.355 1 94.38 63 LEU B N 1
ATOM 2340 C CA . LEU B 1 63 ? -9.133 5.422 4.445 1 94.38 63 LEU B CA 1
ATOM 2341 C C . LEU B 1 63 ? -10.562 4.953 4.203 1 94.38 63 LEU B C 1
ATOM 2343 O O . LEU B 1 63 ? -11.18 4.348 5.082 1 94.38 63 LEU B O 1
ATOM 2347 N N . VAL B 1 64 ? -11.047 5.219 3 1 91.75 64 VAL B N 1
ATOM 2348 C CA . VAL B 1 64 ? -12.422 4.902 2.648 1 91.75 64 VAL B CA 1
ATOM 2349 C C . VAL B 1 64 ? -12.625 3.387 2.637 1 91.75 64 VAL B C 1
ATOM 2351 O O . VAL B 1 64 ? -13.633 2.881 3.137 1 91.75 64 VAL B O 1
ATOM 2354 N N . ASP B 1 65 ? -11.656 2.709 2.146 1 83.12 65 ASP B N 1
ATOM 2355 C CA . ASP B 1 65 ? -11.742 1.256 2.047 1 83.12 65 ASP B CA 1
ATOM 2356 C C . ASP B 1 65 ? -11.82 0.614 3.43 1 83.12 65 ASP B C 1
ATOM 2358 O O . ASP B 1 65 ? -12.414 -0.456 3.59 1 83.12 65 ASP B O 1
ATOM 2362 N N . ARG B 1 66 ? -11.266 1.31 4.414 1 86.56 66 ARG B N 1
ATOM 2363 C CA . ARG B 1 66 ? -11.242 0.772 5.77 1 86.56 66 ARG B CA 1
ATOM 2364 C C . ARG B 1 66 ? -12.43 1.288 6.582 1 86.56 66 ARG B C 1
ATOM 2366 O O . ARG B 1 66 ? -12.461 1.141 7.805 1 86.56 66 ARG B O 1
ATOM 2373 N N . GLY B 1 67 ? -13.305 1.967 5.906 1 89.81 67 GLY B N 1
ATOM 2374 C CA . GLY B 1 67 ? -14.578 2.326 6.52 1 89.81 67 GLY B CA 1
ATOM 2375 C C . GLY B 1 67 ? -14.539 3.672 7.219 1 89.81 67 GLY B C 1
ATOM 2376 O O . GLY B 1 67 ? -15.453 4.012 7.969 1 89.81 67 GLY B O 1
ATOM 2377 N N . ALA B 1 68 ? -13.539 4.441 7.016 1 95.69 68 ALA B N 1
ATOM 2378 C CA . ALA B 1 68 ? -13.445 5.754 7.652 1 95.69 68 ALA B CA 1
ATOM 2379 C C . ALA B 1 68 ? -14.422 6.738 7.023 1 95.69 68 ALA B C 1
ATOM 2381 O O . ALA B 1 68 ? -14.688 6.68 5.82 1 95.69 68 ALA B O 1
ATOM 2382 N N . HIS B 1 69 ? -14.953 7.555 7.824 1 98 69 HIS B N 1
ATOM 2383 C CA . HIS B 1 69 ? -15.641 8.766 7.375 1 98 69 HIS B CA 1
ATOM 2384 C C . HIS B 1 69 ? -14.672 9.93 7.25 1 98 69 HIS B C 1
ATOM 2386 O O . HIS B 1 69 ? -14.203 10.469 8.258 1 98 69 HIS B O 1
ATOM 2392 N N . VAL B 1 70 ? -14.5 10.391 5.977 1 98.56 70 VAL B N 1
ATOM 2393 C CA . VAL B 1 70 ? -13.367 11.281 5.75 1 98.56 70 VAL B CA 1
ATOM 2394 C C . VAL B 1 70 ? -13.867 12.664 5.355 1 98.56 70 VAL B C 1
ATOM 2396 O O . VAL B 1 70 ? -14.812 12.789 4.574 1 98.56 70 VAL B O 1
ATOM 2399 N N . THR B 1 71 ? -13.352 13.672 5.977 1 98.81 71 THR B N 1
ATOM 2400 C CA . THR B 1 71 ? -13.32 15.031 5.453 1 98.81 71 THR B CA 1
ATOM 2401 C C . THR B 1 71 ? -11.969 15.328 4.809 1 98.81 71 THR B C 1
ATOM 2403 O O . THR B 1 71 ? -10.93 15.242 5.465 1 98.81 71 THR B O 1
ATOM 2406 N N . ALA B 1 72 ? -12.023 15.648 3.529 1 98.81 72 ALA B N 1
ATOM 2407 C CA . ALA B 1 72 ? -10.781 15.82 2.777 1 98.81 72 ALA B CA 1
ATOM 2408 C C . ALA B 1 72 ? -10.68 17.234 2.215 1 98.81 72 ALA B C 1
ATOM 2410 O O . ALA B 1 72 ? -11.641 17.766 1.648 1 98.81 72 ALA B O 1
ATOM 2411 N N . ASN B 1 73 ? -9.477 17.781 2.393 1 98.75 73 ASN B N 1
ATOM 2412 C CA . ASN B 1 73 ? -9.203 19.141 1.949 1 98.75 73 ASN B CA 1
ATOM 2413 C C . ASN B 1 73 ? -8.039 19.188 0.968 1 98.75 73 ASN B C 1
ATOM 2415 O O . ASN B 1 73 ? -7.082 18.422 1.097 1 98.75 73 ASN B O 1
ATOM 2419 N N . ASP B 1 74 ? -8.164 20.016 -0.027 1 98.62 74 ASP B N 1
ATOM 2420 C CA . ASP B 1 74 ? -7.055 20.422 -0.888 1 98.62 74 ASP B CA 1
ATOM 2421 C C . ASP B 1 74 ? -7.262 21.828 -1.438 1 98.62 74 ASP B C 1
ATOM 2423 O O . ASP B 1 74 ? -8.398 22.234 -1.684 1 98.62 74 ASP B O 1
ATOM 2427 N N . ILE B 1 75 ? -6.203 22.5 -1.613 1 97.94 75 ILE B N 1
ATOM 2428 C CA . ILE B 1 75 ? -6.301 23.875 -2.102 1 97.94 75 ILE B CA 1
ATOM 2429 C C . ILE B 1 75 ? -6.637 23.875 -3.592 1 97.94 75 ILE B C 1
ATOM 2431 O O . ILE B 1 75 ? -7.207 24.828 -4.109 1 97.94 75 ILE B O 1
ATOM 2435 N N . SER B 1 76 ? -6.281 22.844 -4.324 1 97.69 76 SER B N 1
ATOM 2436 C CA . SER B 1 76 ? -6.461 22.719 -5.77 1 97.69 76 SER B CA 1
ATOM 2437 C C . SER B 1 76 ? -7.832 22.156 -6.113 1 97.69 76 SER B C 1
ATOM 2439 O O . SER B 1 76 ? -8.125 21 -5.809 1 97.69 76 SER B O 1
ATOM 2441 N N . ALA B 1 77 ? -8.633 22.938 -6.82 1 97.12 77 ALA B N 1
ATOM 2442 C CA . ALA B 1 77 ? -9.945 22.484 -7.266 1 97.12 77 ALA B CA 1
ATOM 2443 C C . ALA B 1 77 ? -9.812 21.297 -8.227 1 97.12 77 ALA B C 1
ATOM 2445 O O . ALA B 1 77 ? -10.656 20.406 -8.234 1 97.12 77 ALA B O 1
ATOM 2446 N N . LYS B 1 78 ? -8.789 21.328 -8.992 1 96.06 78 LYS B N 1
ATOM 2447 C CA . LYS B 1 78 ? -8.578 20.25 -9.953 1 96.06 78 LYS B CA 1
ATOM 2448 C C . LYS B 1 78 ? -8.273 18.938 -9.242 1 96.06 78 LYS B C 1
ATOM 2450 O O . LYS B 1 78 ? -8.758 17.875 -9.641 1 96.06 78 LYS B O 1
ATOM 2455 N N . GLN B 1 79 ? -7.445 19.016 -8.227 1 96.06 79 GLN B N 1
ATOM 2456 C CA . GLN B 1 79 ? -7.152 17.828 -7.422 1 96.06 79 GLN B CA 1
ATOM 2457 C C . GLN B 1 79 ? -8.422 17.281 -6.773 1 96.06 79 GLN B C 1
ATOM 2459 O O . GLN B 1 79 ? -8.656 16.062 -6.793 1 96.06 79 GLN B O 1
ATOM 2464 N N . ILE B 1 80 ? -9.234 18.125 -6.305 1 97.5 80 ILE B N 1
ATOM 2465 C CA . ILE B 1 80 ? -10.477 17.734 -5.645 1 97.5 80 ILE B CA 1
ATOM 2466 C C . ILE B 1 80 ? -11.406 17.078 -6.66 1 97.5 80 ILE B C 1
ATOM 2468 O O . ILE B 1 80 ? -12.078 16.094 -6.344 1 97.5 80 ILE B O 1
ATOM 2472 N N . GLU B 1 81 ? -11.461 17.641 -7.793 1 96.31 81 GLU B N 1
ATOM 2473 C CA . GLU B 1 81 ? -12.297 17.062 -8.844 1 96.31 81 GLU B CA 1
ATOM 2474 C C . GLU B 1 81 ? -11.883 15.609 -9.117 1 96.31 81 GLU B C 1
ATOM 2476 O O . GLU B 1 81 ? -12.742 14.734 -9.234 1 96.31 81 GLU B O 1
ATOM 2481 N N . MET B 1 82 ? -10.625 15.406 -9.203 1 93.75 82 MET B N 1
ATOM 2482 C CA . MET B 1 82 ? -10.109 14.055 -9.445 1 93.75 82 MET B CA 1
ATOM 2483 C C . MET B 1 82 ? -10.43 13.133 -8.273 1 93.75 82 MET B C 1
ATOM 2485 O O . MET B 1 82 ? -10.812 11.977 -8.477 1 93.75 82 MET B O 1
ATOM 2489 N N . ALA B 1 83 ? -10.266 13.625 -7.102 1 94.88 83 ALA B N 1
ATOM 2490 C CA . ALA B 1 83 ? -10.523 12.844 -5.895 1 94.88 83 ALA B CA 1
ATOM 2491 C C . ALA B 1 83 ? -12.008 12.484 -5.781 1 94.88 83 ALA B C 1
ATOM 2493 O O . ALA B 1 83 ? -12.352 11.367 -5.41 1 94.88 83 ALA B O 1
ATOM 2494 N N . LYS B 1 84 ? -12.859 13.43 -6.129 1 95.5 84 LYS B N 1
ATOM 2495 C CA . LYS B 1 84 ? -14.305 13.227 -6.059 1 95.5 84 LYS B CA 1
ATOM 2496 C C . LYS B 1 84 ? -14.75 12.125 -7.008 1 95.5 84 LYS B C 1
ATOM 2498 O O . LYS B 1 84 ? -15.68 11.367 -6.699 1 95.5 84 LYS B O 1
ATOM 2503 N N . ALA B 1 85 ? -14.156 12.094 -8.078 1 90.38 85 ALA B N 1
ATOM 2504 C CA . ALA B 1 85 ? -14.484 11.062 -9.055 1 90.38 85 ALA B CA 1
ATOM 2505 C C . ALA B 1 85 ? -14.188 9.672 -8.508 1 90.38 85 ALA B C 1
ATOM 2507 O O . ALA B 1 85 ? -14.898 8.711 -8.82 1 90.38 85 ALA B O 1
ATOM 2508 N N . ARG B 1 86 ? -13.234 9.578 -7.672 1 85.12 86 ARG B N 1
ATOM 2509 C CA . ARG B 1 86 ? -12.789 8.289 -7.145 1 85.12 86 ARG B CA 1
ATOM 2510 C C . ARG B 1 86 ? -13.539 7.938 -5.863 1 85.12 86 ARG B C 1
ATOM 2512 O O . ARG B 1 86 ? -13.812 6.766 -5.598 1 85.12 86 ARG B O 1
ATOM 2519 N N . CYS B 1 87 ? -13.758 8.961 -5.121 1 90.38 87 CYS B N 1
ATOM 2520 C CA . CYS B 1 87 ? -14.406 8.789 -3.83 1 90.38 87 CYS B CA 1
ATOM 2521 C C . CYS B 1 87 ? -15.602 9.727 -3.686 1 90.38 87 CYS B C 1
ATOM 2523 O O . CYS B 1 87 ? -15.578 10.648 -2.867 1 90.38 87 CYS B O 1
ATOM 2525 N N . PRO B 1 88 ? -16.672 9.375 -4.309 1 90.56 88 PRO B N 1
ATOM 2526 C CA . PRO B 1 88 ? -17.781 10.32 -4.395 1 90.56 88 PRO B CA 1
ATOM 2527 C C . PRO B 1 88 ? -18.5 10.516 -3.057 1 90.56 88 PRO B C 1
ATOM 2529 O O . PRO B 1 88 ? -19.203 11.508 -2.869 1 90.56 88 PRO B O 1
ATOM 2532 N N . HIS B 1 89 ? -18.281 9.719 -2.061 1 92.06 89 HIS B N 1
ATOM 2533 C CA . HIS B 1 89 ? -19.047 9.812 -0.819 1 92.06 89 HIS B CA 1
ATOM 2534 C C . HIS B 1 89 ? -18.25 10.547 0.257 1 92.06 89 HIS B C 1
ATOM 2536 O O . HIS B 1 89 ? -18.75 10.758 1.366 1 92.06 89 HIS B O 1
ATOM 2542 N N . VAL B 1 90 ? -17.094 10.891 -0.017 1 97 90 VAL B N 1
ATOM 2543 C CA . VAL B 1 90 ? -16.25 11.641 0.904 1 97 90 VAL B CA 1
ATOM 2544 C C . VAL B 1 90 ? -16.688 13.102 0.942 1 97 90 VAL B C 1
ATOM 2546 O O . VAL B 1 90 ? -17.141 13.648 -0.069 1 97 90 VAL B O 1
ATOM 2549 N N . LYS B 1 91 ? -16.656 13.742 2.068 1 98.31 91 LYS B N 1
ATOM 2550 C CA . LYS B 1 91 ? -16.859 15.18 2.195 1 98.31 91 LYS B CA 1
ATOM 2551 C C . LYS B 1 91 ? -15.602 15.953 1.799 1 98.31 91 LYS B C 1
ATOM 2553 O O . LYS B 1 91 ? -14.602 15.93 2.516 1 98.31 91 LYS B O 1
ATOM 2558 N N . PHE B 1 92 ? -15.75 16.703 0.723 1 98.44 92 PHE B N 1
ATOM 2559 C CA . PHE B 1 92 ? -14.609 17.453 0.225 1 98.44 92 PHE B CA 1
ATOM 2560 C C . PHE B 1 92 ? -14.742 18.938 0.558 1 98.44 92 PHE B C 1
ATOM 2562 O O . PHE B 1 92 ? -15.836 19.5 0.471 1 98.44 92 PHE B O 1
ATOM 2569 N N . VAL B 1 93 ? -13.695 19.516 0.949 1 98.19 93 VAL B N 1
ATOM 2570 C CA . VAL B 1 93 ? -13.602 20.953 1.205 1 98.19 93 VAL B CA 1
ATOM 2571 C C . VAL B 1 93 ? -12.453 21.547 0.393 1 98.19 93 VAL B C 1
ATOM 2573 O O . VAL B 1 93 ? -11.281 21.281 0.674 1 98.19 93 VAL B O 1
ATOM 2576 N N . THR B 1 94 ? -12.797 22.344 -0.537 1 97.88 94 THR B N 1
ATOM 2577 C CA . THR B 1 94 ? -11.781 23 -1.346 1 97.88 94 THR B CA 1
ATOM 2578 C C . THR B 1 94 ? -11.328 24.297 -0.7 1 97.88 94 THR B C 1
ATOM 2580 O O . THR B 1 94 ? -12.156 25.062 -0.191 1 97.88 94 THR B O 1
ATOM 2583 N N . GLY B 1 95 ? -9.961 24.531 -0.693 1 97.12 95 GLY B N 1
ATOM 2584 C CA . GLY B 1 95 ? -9.5 25.828 -0.209 1 97.12 95 GLY B CA 1
ATOM 2585 C C . GLY B 1 95 ? -8.242 25.734 0.63 1 97.12 95 GLY B C 1
ATOM 2586 O O . GLY B 1 95 ? -7.621 24.672 0.713 1 97.12 95 GLY B O 1
ATOM 2587 N N . ASN B 1 96 ? -7.887 26.828 1.183 1 97.69 96 ASN B N 1
ATOM 2588 C CA . ASN B 1 96 ? -6.715 26.969 2.035 1 97.69 96 ASN B CA 1
ATOM 2589 C C . ASN B 1 96 ? -6.941 26.359 3.414 1 97.69 96 ASN B C 1
ATOM 2591 O O . ASN B 1 96 ? -7.824 26.797 4.152 1 97.69 96 ASN B O 1
ATOM 2595 N N . MET B 1 97 ? -6.113 25.359 3.756 1 98.19 97 MET B N 1
ATOM 2596 C CA . MET B 1 97 ? -6.293 24.656 5.016 1 98.19 97 MET B CA 1
ATOM 2597 C C . MET B 1 97 ? -6.078 25.578 6.203 1 98.19 97 MET B C 1
ATOM 2599 O O . MET B 1 97 ? -6.633 25.359 7.285 1 98.19 97 MET B O 1
ATOM 2603 N N . ALA B 1 98 ? -5.34 26.641 6.035 1 96.69 98 ALA B N 1
ATOM 2604 C CA . ALA B 1 98 ? -5.035 27.562 7.125 1 96.69 98 ALA B CA 1
ATOM 2605 C C . ALA B 1 98 ? -6.285 28.312 7.57 1 96.69 98 ALA B C 1
ATOM 2607 O O . ALA B 1 98 ? -6.32 28.875 8.672 1 96.69 98 ALA B O 1
ATOM 2608 N N . THR B 1 99 ? -7.285 28.312 6.719 1 96.69 99 THR B N 1
ATOM 2609 C CA . THR B 1 99 ? -8.469 29.109 7.012 1 96.69 99 THR B CA 1
ATOM 2610 C C . THR B 1 99 ? -9.625 28.219 7.465 1 96.69 99 THR B C 1
ATOM 2612 O O . THR B 1 99 ? -10.711 28.703 7.781 1 96.69 99 THR B O 1
ATOM 2615 N N . LEU B 1 100 ? -9.445 26.969 7.52 1 97.81 100 LEU B N 1
ATOM 2616 C CA . LEU B 1 100 ? -10.5 26.047 7.898 1 97.81 100 LEU B CA 1
ATOM 2617 C C . LEU B 1 100 ? -10.836 26.172 9.383 1 97.81 100 LEU B C 1
ATOM 2619 O O . LEU B 1 100 ? -9.977 26.547 10.18 1 97.81 100 LEU B O 1
ATOM 2623 N N . THR B 1 101 ? -12.094 25.875 9.625 1 97.69 101 THR B N 1
ATOM 2624 C CA . THR B 1 101 ? -12.578 25.781 11 1 97.69 101 THR B CA 1
ATOM 2625 C C . THR B 1 101 ? -13.5 24.578 11.164 1 97.69 101 THR B C 1
ATOM 2627 O O . THR B 1 101 ? -14.422 24.375 10.367 1 97.69 101 THR B O 1
ATOM 2630 N N . PHE B 1 102 ? -13.195 23.797 12.195 1 98.38 102 PHE B N 1
ATOM 2631 C CA . PHE B 1 102 ? -14.047 22.672 12.578 1 98.38 102 PHE B CA 1
ATOM 2632 C C . PHE B 1 102 ? -14.383 22.734 14.062 1 98.38 102 PHE B C 1
ATOM 2634 O O . PHE B 1 102 ? -13.727 23.438 14.82 1 98.38 102 PHE B O 1
ATOM 2641 N N . GLU B 1 103 ? -15.477 22.016 14.359 1 98.25 103 GLU B N 1
ATOM 2642 C CA . GLU B 1 103 ? -15.797 21.875 15.781 1 98.25 103 GLU B CA 1
ATOM 2643 C C . GLU B 1 103 ? -14.695 21.125 16.531 1 98.25 103 GLU B C 1
ATOM 2645 O O . GLU B 1 103 ? -14.086 20.219 15.977 1 98.25 103 GLU B O 1
ATOM 2650 N N . ALA B 1 104 ? -14.484 21.547 17.844 1 98.25 104 ALA B N 1
ATOM 2651 C CA . ALA B 1 104 ? -13.508 20.844 18.672 1 98.25 104 ALA B CA 1
ATOM 2652 C C . ALA B 1 104 ? -13.836 19.359 18.781 1 98.25 104 ALA B C 1
ATOM 2654 O O . ALA B 1 104 ? -15.008 18.984 18.859 1 98.25 104 ALA B O 1
ATOM 2655 N N . GLU B 1 105 ? -12.758 18.578 18.75 1 98.19 105 GLU B N 1
ATOM 2656 C CA . GLU B 1 105 ? -12.867 17.141 19 1 98.19 105 GLU B CA 1
ATOM 2657 C C . GLU B 1 105 ? -13.852 16.469 18.047 1 98.19 105 GLU B C 1
ATOM 2659 O O . GLU B 1 105 ? -14.719 15.703 18.469 1 98.19 105 GLU B O 1
ATOM 2664 N N . SER B 1 106 ? -13.695 16.828 16.781 1 98.31 106 SER B N 1
ATOM 2665 C CA . SER B 1 106 ? -14.586 16.312 15.742 1 98.31 106 SER B CA 1
ATOM 2666 C C . SER B 1 106 ? -14.008 15.062 15.086 1 98.31 106 SER B C 1
ATOM 2668 O O . SER B 1 106 ? -14.734 14.281 14.469 1 98.31 106 SER B O 1
ATOM 2670 N N . PHE B 1 107 ? -12.711 14.844 15.203 1 98.75 107 PHE B N 1
ATOM 2671 C CA . PHE B 1 107 ? -12.062 13.797 14.438 1 98.75 107 PHE B CA 1
ATOM 2672 C C . PHE B 1 107 ? -11.312 12.836 15.359 1 98.75 107 PHE B C 1
ATOM 2674 O O . PHE B 1 107 ? -10.695 13.258 16.328 1 98.75 107 PHE B O 1
ATOM 2681 N N . HIS B 1 108 ? -11.359 11.531 15.031 1 98.75 108 HIS B N 1
ATOM 2682 C CA . HIS B 1 108 ? -10.57 10.531 15.734 1 98.75 108 HIS B CA 1
ATOM 2683 C C . HIS B 1 108 ? -9.102 10.609 15.336 1 98.75 108 HIS B C 1
ATOM 2685 O O . HIS B 1 108 ? -8.227 10.164 16.094 1 98.75 108 HIS B O 1
ATOM 2691 N N . GLY B 1 109 ? -8.828 11.148 14.195 1 98.75 109 GLY B N 1
ATOM 2692 C CA . GLY B 1 109 ? -7.473 11.297 13.68 1 98.75 109 GLY B CA 1
ATOM 2693 C C . GLY B 1 109 ? -7.383 12.266 12.516 1 98.75 109 GLY B C 1
ATOM 2694 O O . GLY B 1 109 ? -8.406 12.68 11.961 1 98.75 109 GLY B O 1
ATOM 2695 N N . ALA B 1 110 ? -6.199 12.625 12.148 1 98.88 110 ALA B N 1
ATOM 2696 C CA . ALA B 1 110 ? -5.922 13.492 11.008 1 98.88 110 ALA B CA 1
ATOM 2697 C C . ALA B 1 110 ? -4.645 13.062 10.289 1 98.88 110 ALA B C 1
ATOM 2699 O O . ALA B 1 110 ? -3.775 12.422 10.883 1 98.88 110 ALA B O 1
ATOM 2700 N N . LEU B 1 111 ? -4.566 13.367 9.047 1 98.69 111 LEU B N 1
ATOM 2701 C CA . LEU B 1 111 ? -3.369 13.141 8.242 1 98.69 111 LEU B CA 1
ATOM 2702 C C . LEU B 1 111 ? -3.068 14.336 7.355 1 98.69 111 LEU B C 1
ATOM 2704 O O . LEU B 1 111 ? -3.984 15.039 6.922 1 98.69 111 LEU B O 1
ATOM 2708 N N . SER B 1 112 ? -1.839 14.508 7.051 1 98.62 112 SER B N 1
ATOM 2709 C CA . SER B 1 112 ? -1.364 15.531 6.121 1 98.62 112 SER B CA 1
ATOM 2710 C C . SER B 1 112 ? 0.01 15.18 5.562 1 98.62 112 SER B C 1
ATOM 2712 O O . SER B 1 112 ? 1.018 15.289 6.266 1 98.62 112 SER B O 1
ATOM 2714 N N . PHE B 1 113 ? 0.03 14.781 4.312 1 96.25 113 PHE B N 1
ATOM 2715 C CA . PHE B 1 113 ? 1.286 14.336 3.719 1 96.25 113 PHE B CA 1
ATOM 2716 C C . PHE B 1 113 ? 1.682 15.234 2.551 1 96.25 113 PHE B C 1
ATOM 2718 O O . PHE B 1 113 ? 0.873 15.484 1.655 1 96.25 113 PHE B O 1
ATOM 2725 N N . TYR B 1 114 ? 2.951 15.719 2.604 1 93.56 114 TYR B N 1
ATOM 2726 C CA . TYR B 1 114 ? 3.584 16.484 1.54 1 93.56 114 TYR B CA 1
ATOM 2727 C C . TYR B 1 114 ? 2.816 17.781 1.269 1 93.56 114 TYR B C 1
ATOM 2729 O O . TYR B 1 114 ? 2.668 18.188 0.115 1 93.56 114 TYR B O 1
ATOM 2737 N N . THR B 1 115 ? 2.34 18.375 2.307 1 96.38 115 THR B N 1
ATOM 2738 C CA . THR B 1 115 ? 1.477 19.531 2.096 1 96.38 115 THR B CA 1
ATOM 2739 C C . THR B 1 115 ? 1.813 20.641 3.082 1 96.38 115 THR B C 1
ATOM 2741 O O . THR B 1 115 ? 1.885 21.812 2.701 1 96.38 115 THR B O 1
ATOM 2744 N N . LEU B 1 116 ? 2.123 20.391 4.312 1 97.31 116 LEU B N 1
ATOM 2745 C CA . LEU B 1 116 ? 2.264 21.391 5.375 1 97.31 116 LEU B CA 1
ATOM 2746 C C . LEU B 1 116 ? 3.424 22.328 5.082 1 97.31 116 LEU B C 1
ATOM 2748 O O . LEU B 1 116 ? 3.373 23.516 5.445 1 97.31 116 LEU B O 1
ATOM 2752 N N . PHE B 1 117 ? 4.426 21.828 4.406 1 95.06 117 PHE B N 1
ATOM 2753 C CA . PHE B 1 117 ? 5.594 22.656 4.148 1 95.06 117 PHE B CA 1
ATOM 2754 C C . PHE B 1 117 ? 5.32 23.641 3.014 1 95.06 117 PHE B C 1
ATOM 2756 O O . PHE B 1 117 ? 6.188 24.438 2.658 1 95.06 117 PHE B O 1
ATOM 2763 N N . HIS B 1 118 ? 4.137 23.641 2.459 1 96.12 118 HIS B N 1
ATOM 2764 C CA . HIS B 1 118 ? 3.73 24.625 1.469 1 96.12 118 HIS B CA 1
ATOM 2765 C C . HIS B 1 118 ? 3.092 25.844 2.135 1 96.12 118 HIS B C 1
ATOM 2767 O O . HIS B 1 118 ? 2.807 26.844 1.473 1 96.12 118 HIS B O 1
ATOM 2773 N N . LEU B 1 119 ? 2.908 25.812 3.402 1 95.38 119 LEU B N 1
ATOM 2774 C CA . LEU B 1 119 ? 2.467 26.969 4.184 1 95.38 119 LEU B CA 1
ATOM 2775 C C . LEU B 1 119 ? 3.648 27.859 4.559 1 95.38 119 LEU B C 1
ATOM 2777 O O . LEU B 1 119 ? 4.75 27.359 4.809 1 95.38 119 LEU B O 1
ATOM 2781 N N . PRO B 1 120 ? 3.307 29.172 4.582 1 94.5 120 PRO B N 1
ATOM 2782 C CA . PRO B 1 120 ? 4.289 29.938 5.348 1 94.5 120 PRO B CA 1
ATOM 2783 C C . PRO B 1 120 ? 4.488 29.406 6.762 1 94.5 120 PRO B C 1
ATOM 2785 O O . PRO B 1 120 ? 3.512 29.094 7.449 1 94.5 120 PRO B O 1
ATOM 2788 N N . ARG B 1 121 ? 5.77 29.266 7.168 1 92.94 121 ARG B N 1
ATOM 2789 C CA . ARG B 1 121 ? 6.031 28.594 8.438 1 92.94 121 ARG B CA 1
ATOM 2790 C C . ARG B 1 121 ? 5.359 29.344 9.594 1 92.94 121 ARG B C 1
ATOM 2792 O O . ARG B 1 121 ? 5.016 28.734 10.609 1 92.94 121 ARG B O 1
ATOM 2799 N N . SER B 1 122 ? 5.051 30.625 9.398 1 91.81 122 SER B N 1
ATOM 2800 C CA . SER B 1 122 ? 4.355 31.406 10.406 1 91.81 122 SER B CA 1
ATOM 2801 C C . SER B 1 122 ? 2.924 30.922 10.609 1 91.81 122 SER B C 1
ATOM 2803 O O . SER B 1 122 ? 2.33 31.141 11.664 1 91.81 122 SER B O 1
ATOM 2805 N N . GLN B 1 123 ? 2.391 30.281 9.656 1 95.69 123 GLN B N 1
ATOM 2806 C CA . GLN B 1 123 ? 1.026 29.766 9.727 1 95.69 123 GLN B CA 1
ATOM 2807 C C . GLN B 1 123 ? 1.005 28.328 10.227 1 95.69 123 GLN B C 1
ATOM 2809 O O . GLN B 1 123 ? -0.049 27.812 10.609 1 95.69 123 GLN B O 1
ATOM 2814 N N . LEU B 1 124 ? 2.143 27.703 10.203 1 95.62 124 LEU B N 1
ATOM 2815 C CA . LEU B 1 124 ? 2.215 26.281 10.539 1 95.62 124 LEU B CA 1
ATOM 2816 C C . LEU B 1 124 ? 1.821 26.047 12 1 95.62 124 LEU B C 1
ATOM 2818 O O . LEU B 1 124 ? 1.022 25.156 12.289 1 95.62 124 LEU B O 1
ATOM 2822 N N . LYS B 1 125 ? 2.398 26.828 12.914 1 94.69 125 LYS B N 1
ATOM 2823 C CA . LYS B 1 125 ? 2.113 26.672 14.336 1 94.69 125 LYS B CA 1
ATOM 2824 C C . LYS B 1 125 ? 0.62 26.797 14.617 1 94.69 125 LYS B C 1
ATOM 2826 O O . LYS B 1 125 ? 0.046 25.984 15.344 1 94.69 125 LYS B O 1
ATOM 2831 N N . ASP B 1 126 ? 0.035 27.844 14.016 1 96.75 126 ASP B N 1
ATOM 2832 C CA . ASP B 1 126 ? -1.393 28.078 14.203 1 96.75 126 ASP B CA 1
ATOM 2833 C C . ASP B 1 126 ? -2.217 26.891 13.68 1 96.75 126 ASP B C 1
ATOM 2835 O O . ASP B 1 126 ? -3.188 26.484 14.32 1 96.75 126 ASP B O 1
ATOM 2839 N N . LEU B 1 127 ? -1.896 26.406 12.531 1 98.31 127 LEU B N 1
ATOM 2840 C CA . LEU B 1 127 ? -2.637 25.281 11.953 1 98.31 127 LEU B CA 1
ATOM 2841 C C . LEU B 1 127 ? -2.492 24.031 12.812 1 98.31 127 LEU B C 1
ATOM 2843 O O . LEU B 1 127 ? -3.465 23.297 13.031 1 98.31 127 LEU B O 1
ATOM 2847 N N . LEU B 1 128 ? -1.274 23.781 13.312 1 98.31 128 LEU B N 1
ATOM 2848 C CA . LEU B 1 128 ? -1.044 22.609 14.156 1 98.31 128 LEU B CA 1
ATOM 2849 C C . LEU B 1 128 ? -1.877 22.703 15.438 1 98.31 128 LEU B C 1
ATOM 2851 O O . LEU B 1 128 ? -2.408 21.688 15.898 1 98.31 128 LEU B O 1
ATOM 2855 N N . ALA B 1 129 ? -2.016 23.875 15.945 1 98.12 129 ALA B N 1
ATOM 2856 C CA . ALA B 1 129 ? -2.848 24.094 17.125 1 98.12 129 ALA B CA 1
ATOM 2857 C C . ALA B 1 129 ? -4.316 23.828 16.812 1 98.12 129 ALA B C 1
ATOM 2859 O O . ALA B 1 129 ? -5.031 23.234 17.625 1 98.12 129 ALA B O 1
ATOM 2860 N N . LYS B 1 130 ? -4.777 24.297 15.703 1 98.69 130 LYS B N 1
ATOM 2861 C CA . LYS B 1 130 ? -6.145 24.016 15.273 1 98.69 130 LYS B CA 1
ATOM 2862 C C . LYS B 1 130 ? -6.395 22.516 15.141 1 98.69 130 LYS B C 1
ATOM 2864 O O . LYS B 1 130 ? -7.41 22.016 15.617 1 98.69 130 LYS B O 1
ATOM 2869 N N . ILE B 1 131 ? -5.434 21.812 14.477 1 98.81 131 ILE B N 1
ATOM 2870 C CA . ILE B 1 131 ? -5.566 20.375 14.273 1 98.81 131 ILE B CA 1
ATOM 2871 C C . ILE B 1 131 ? -5.656 19.672 15.625 1 98.81 131 ILE B C 1
ATOM 2873 O O . ILE B 1 131 ? -6.484 18.781 15.812 1 98.81 131 ILE B O 1
ATOM 2877 N N . TYR B 1 132 ? -4.812 20.141 16.531 1 98.69 132 TYR B N 1
ATOM 2878 C CA . TYR B 1 132 ? -4.859 19.594 17.891 1 98.69 132 TYR B CA 1
ATOM 2879 C C . TYR B 1 132 ? -6.25 19.766 18.484 1 98.69 132 TYR B C 1
ATOM 2881 O O . TYR B 1 132 ? -6.781 18.828 19.109 1 98.69 132 TYR B O 1
ATOM 2889 N N . ASN B 1 133 ? -6.824 20.875 18.328 1 98.5 133 ASN B N 1
ATOM 2890 C CA . ASN B 1 133 ? -8.156 21.172 18.859 1 98.5 133 ASN B CA 1
ATOM 2891 C C . ASN B 1 133 ? -9.227 20.328 18.172 1 98.5 133 ASN B C 1
ATOM 2893 O O . ASN B 1 133 ? -10.219 19.953 18.812 1 98.5 133 ASN B O 1
ATOM 2897 N N . TRP B 1 134 ? -9.07 20.078 16.891 1 98.81 134 TRP B N 1
ATOM 2898 C CA . TRP B 1 134 ? -10.07 19.359 16.094 1 98.81 134 TRP B CA 1
ATOM 2899 C C . TRP B 1 134 ? -10.047 17.875 16.422 1 98.81 134 TRP B C 1
ATOM 2901 O O . TRP B 1 134 ? -11.047 17.172 16.203 1 98.81 134 TRP B O 1
ATOM 2911 N N . ILE B 1 135 ? -8.906 17.312 16.953 1 98.69 135 ILE B N 1
ATOM 2912 C CA . ILE B 1 135 ? -8.734 15.883 17.219 1 98.69 135 ILE B CA 1
ATOM 2913 C C . ILE B 1 135 ? -9.273 15.547 18.609 1 98.69 135 ILE B C 1
ATOM 2915 O O . ILE B 1 135 ? -9.078 16.312 19.562 1 98.69 135 ILE B O 1
ATOM 2919 N N . LYS B 1 136 ? -9.914 14.484 18.75 1 98.5 136 LYS B N 1
ATOM 2920 C CA . LYS B 1 136 ? -10.398 14 20.031 1 98.5 136 LYS B CA 1
ATOM 2921 C C . LYS B 1 136 ? -9.242 13.609 20.953 1 98.5 136 LYS B C 1
ATOM 2923 O O . LYS B 1 136 ? -8.164 13.242 20.469 1 98.5 136 LYS B O 1
ATOM 2928 N N . PRO B 1 137 ? -9.578 13.664 22.312 1 97.88 137 PRO B N 1
ATOM 2929 C CA . PRO B 1 137 ? -8.57 13.094 23.203 1 97.88 137 PRO B CA 1
ATOM 2930 C C . PRO B 1 137 ? -8.25 11.641 22.875 1 97.88 137 PRO B C 1
ATOM 2932 O O . PRO B 1 137 ? -9.156 10.852 22.594 1 97.88 137 PRO B O 1
ATOM 2935 N N . GLY B 1 138 ? -6.965 11.344 22.844 1 97.88 138 GLY B N 1
ATOM 2936 C CA . GLY B 1 138 ? -6.535 10.008 22.469 1 97.88 138 GLY B CA 1
ATOM 2937 C C . GLY B 1 138 ? -6.363 9.836 20.969 1 97.88 138 GLY B C 1
ATOM 2938 O O . GLY B 1 138 ? -5.828 8.828 20.516 1 97.88 138 GLY B O 1
ATOM 2939 N N . GLY B 1 139 ? -6.773 10.883 20.219 1 98.56 139 GLY B N 1
ATOM 2940 C CA . GLY B 1 139 ? -6.691 10.812 18.766 1 98.56 139 GLY B CA 1
ATOM 2941 C C . GLY B 1 139 ? -5.277 10.977 18.234 1 98.56 139 GLY B C 1
ATOM 2942 O O . GLY B 1 139 ? -4.355 11.266 19 1 98.56 139 GLY B O 1
ATOM 2943 N N . LEU B 1 140 ? -5.074 10.695 16.953 1 98.81 140 LEU B N 1
ATOM 2944 C CA . LEU B 1 140 ? -3.742 10.648 16.359 1 98.81 140 LEU B CA 1
ATOM 2945 C C . LEU B 1 140 ? -3.639 11.602 15.172 1 98.81 140 LEU B C 1
ATOM 2947 O O . LEU B 1 140 ? -4.633 11.859 14.492 1 98.81 140 LEU B O 1
ATOM 2951 N N . PHE B 1 141 ? -2.51 12.078 15.023 1 98.81 141 PHE B N 1
ATOM 2952 C CA . PHE B 1 141 ? -2.141 12.891 13.867 1 98.81 141 PHE B CA 1
ATOM 2953 C C . PHE B 1 141 ? -0.872 12.359 13.211 1 98.81 141 PHE B C 1
ATOM 2955 O O . PHE B 1 141 ? 0.167 12.242 13.867 1 98.81 141 PHE B O 1
ATOM 2962 N N . VAL B 1 142 ? -0.939 11.945 11.922 1 98.81 142 VAL B N 1
ATOM 2963 C CA . VAL B 1 142 ? 0.237 11.492 11.188 1 98.81 142 VAL B CA 1
ATOM 2964 C C . VAL B 1 142 ? 0.512 12.438 10.016 1 98.81 142 VAL B C 1
ATOM 2966 O O . VAL B 1 142 ? -0.408 12.82 9.289 1 98.81 142 VAL B O 1
ATOM 2969 N N . PHE B 1 143 ? 1.766 12.828 9.867 1 98.44 143 PHE B N 1
ATOM 2970 C CA . PHE B 1 143 ? 2.115 13.852 8.891 1 98.44 143 PHE B CA 1
ATOM 2971 C C . PHE B 1 143 ? 3.619 13.867 8.633 1 98.44 143 PHE B C 1
ATOM 2973 O O . PHE B 1 143 ? 4.371 13.148 9.297 1 98.44 143 PHE B O 1
ATOM 2980 N N . ASN B 1 144 ? 3.996 14.562 7.57 1 96.5 144 ASN B N 1
ATOM 2981 C CA . ASN B 1 144 ? 5.426 14.789 7.375 1 96.5 144 ASN B CA 1
ATOM 2982 C C . ASN B 1 144 ? 5.738 16.266 7.184 1 96.5 144 ASN B C 1
ATOM 2984 O O . ASN B 1 144 ? 4.855 17.047 6.84 1 96.5 144 ASN B O 1
ATOM 2988 N N . LEU B 1 145 ? 6.992 16.594 7.492 1 95.38 145 LEU B N 1
ATOM 2989 C CA . LEU B 1 145 ? 7.57 17.922 7.371 1 95.38 145 LEU B CA 1
ATOM 2990 C C . LEU B 1 145 ? 8.906 17.875 6.637 1 95.38 145 LEU B C 1
ATOM 2992 O O . LEU B 1 145 ? 9.484 16.797 6.465 1 95.38 145 LEU B O 1
ATOM 2996 N N . ALA B 1 146 ? 9.508 18.984 6.012 1 87.94 146 ALA B N 1
ATOM 2997 C CA . ALA B 1 146 ? 10.82 19.047 5.363 1 87.94 146 ALA B CA 1
ATOM 2998 C C . ALA B 1 146 ? 11.945 19.062 6.395 1 87.94 146 ALA B C 1
ATOM 3000 O O . ALA B 1 146 ? 13.039 18.547 6.137 1 87.94 146 ALA B O 1
ATOM 3001 N N . GLY B 1 147 ? 11.977 19.312 7.547 1 82.5 147 GLY B N 1
ATOM 3002 C CA . GLY B 1 147 ? 12.93 19.297 8.641 1 82.5 147 GLY B CA 1
ATOM 3003 C C . GLY B 1 147 ? 14.078 20.266 8.461 1 82.5 147 GLY B C 1
ATOM 3004 O O . GLY B 1 147 ? 15.047 20.25 9.227 1 82.5 147 GLY B O 1
ATOM 3005 N N . ILE B 1 148 ? 14.117 21.062 7.34 1 87.69 148 ILE B N 1
ATOM 3006 C CA . ILE B 1 148 ? 15.141 22.078 7.109 1 87.69 148 ILE B CA 1
ATOM 3007 C C . ILE B 1 148 ? 14.617 23.438 7.582 1 87.69 148 ILE B C 1
ATOM 3009 O O . ILE B 1 148 ? 13.445 23.766 7.383 1 87.69 148 ILE B O 1
ATOM 3013 N N . ASP B 1 149 ? 15.492 24.203 8.219 1 93.62 149 ASP B N 1
ATOM 3014 C CA . ASP B 1 149 ? 15.109 25.531 8.711 1 93.62 149 ASP B CA 1
ATOM 3015 C C . ASP B 1 149 ? 15.234 26.578 7.609 1 93.62 149 ASP B C 1
ATOM 3017 O O . ASP B 1 149 ? 16.297 27.156 7.414 1 93.62 149 ASP B O 1
ATOM 3021 N N . GLU B 1 150 ? 14.109 26.797 6.938 1 93.81 150 GLU B N 1
ATOM 3022 C CA . GLU B 1 150 ? 14.055 27.781 5.852 1 93.81 150 GLU B CA 1
ATOM 3023 C C . GLU B 1 150 ? 12.727 28.531 5.859 1 93.81 150 GLU B C 1
ATOM 3025 O O . GLU B 1 150 ? 11.664 27.922 5.723 1 93.81 150 GLU B O 1
ATOM 3030 N N . GLU B 1 151 ? 12.82 29.781 5.984 1 94.06 151 GLU B N 1
ATOM 3031 C CA . GLU B 1 151 ? 11.617 30.609 6.078 1 94.06 151 GLU B CA 1
ATOM 3032 C C . GLU B 1 151 ? 10.836 30.594 4.77 1 94.06 151 GLU B C 1
ATOM 3034 O O . GLU B 1 151 ? 9.602 30.625 4.781 1 94.06 151 GLU B O 1
ATOM 3039 N N . GLU B 1 152 ? 11.516 30.719 3.707 1 94.06 152 GLU B N 1
ATOM 3040 C CA . GLU B 1 152 ? 10.898 30.688 2.387 1 94.06 152 GLU B CA 1
ATOM 3041 C C . GLU B 1 152 ? 11.82 30.047 1.357 1 94.06 152 GLU B C 1
ATOM 3043 O O . GLU B 1 152 ? 13.016 30.344 1.309 1 94.06 152 GLU B O 1
ATOM 3048 N N . ILE B 1 153 ? 11.297 29.141 0.646 1 90.12 153 ILE B N 1
ATOM 3049 C CA . ILE B 1 153 ? 11.945 28.547 -0.52 1 90.12 153 ILE B CA 1
ATOM 3050 C C . ILE B 1 153 ? 11.047 28.703 -1.745 1 90.12 153 ILE B C 1
ATOM 3052 O O . ILE B 1 153 ? 9.867 28.344 -1.714 1 90.12 153 ILE B O 1
ATOM 3056 N N . HIS B 1 154 ? 11.562 29.328 -2.725 1 91.88 154 HIS B N 1
ATOM 3057 C CA . HIS B 1 154 ? 10.852 29.453 -3.988 1 91.88 154 HIS B CA 1
ATOM 3058 C C . HIS B 1 154 ? 11.492 28.594 -5.074 1 91.88 154 HIS B C 1
ATOM 3060 O O . HIS B 1 154 ? 12.719 28.484 -5.148 1 91.88 154 HIS B O 1
ATOM 3066 N N . GLY B 1 155 ? 10.664 27.922 -5.789 1 88.81 155 GLY B N 1
ATOM 3067 C CA . GLY B 1 155 ? 11.117 27.078 -6.883 1 88.81 155 GLY B CA 1
ATOM 3068 C C . GLY B 1 155 ? 10.07 26.891 -7.965 1 88.81 155 GLY B C 1
ATOM 3069 O O . GLY B 1 155 ? 9.195 27.734 -8.141 1 88.81 155 GLY B O 1
ATOM 3070 N N . GLU B 1 156 ? 10.344 25.859 -8.758 1 86.25 156 GLU B N 1
ATOM 3071 C CA . GLU B 1 156 ? 9.43 25.562 -9.852 1 86.25 156 GLU B CA 1
ATOM 3072 C C . GLU B 1 156 ? 9.234 24.062 -10.023 1 86.25 156 GLU B C 1
ATOM 3074 O O . GLU B 1 156 ? 10.133 23.281 -9.719 1 86.25 156 GLU B O 1
ATOM 3079 N N . MET B 1 157 ? 8.039 23.781 -10.367 1 82.31 157 MET B N 1
ATOM 3080 C CA . MET B 1 157 ? 7.684 22.422 -10.766 1 82.31 157 MET B CA 1
ATOM 3081 C C . MET B 1 157 ? 6.941 22.406 -12.094 1 82.31 157 MET B C 1
ATOM 3083 O O . MET B 1 157 ? 5.863 23 -12.211 1 82.31 157 MET B O 1
ATOM 3087 N N . MET B 1 158 ? 7.531 21.734 -13.055 1 82.81 158 MET B N 1
ATOM 3088 C CA . MET B 1 158 ? 6.953 21.641 -14.391 1 82.81 158 MET B CA 1
ATOM 3089 C C . MET B 1 158 ? 6.66 23.016 -14.953 1 82.81 158 MET B C 1
ATOM 3091 O O . MET B 1 158 ? 5.613 23.234 -15.578 1 82.81 158 MET B O 1
ATOM 3095 N N . GLY B 1 159 ? 7.41 23.953 -14.641 1 86.44 159 GLY B N 1
ATOM 3096 C CA . GLY B 1 159 ? 7.297 25.297 -15.18 1 86.44 159 GLY B CA 1
ATOM 3097 C C . GLY B 1 159 ? 6.398 26.203 -14.352 1 86.44 159 GLY B C 1
ATOM 3098 O O . GLY B 1 159 ? 6.242 27.391 -14.664 1 86.44 159 GLY B O 1
ATOM 3099 N N . TYR B 1 160 ? 5.875 25.734 -13.273 1 90.75 160 TYR B N 1
ATOM 3100 C CA . TYR B 1 160 ? 4.988 26.5 -12.422 1 90.75 160 TYR B CA 1
ATOM 3101 C C . TYR B 1 160 ? 5.648 26.812 -11.078 1 90.75 160 TYR B C 1
ATOM 3103 O O . TYR B 1 160 ? 6.34 25.953 -10.516 1 90.75 160 TYR B O 1
ATOM 3111 N N . GLY B 1 161 ? 5.492 28 -10.656 1 91.12 161 GLY B N 1
ATOM 3112 C CA . GLY B 1 161 ? 6.082 28.406 -9.398 1 91.12 161 GLY B CA 1
ATOM 3113 C C . GLY B 1 161 ? 5.625 27.578 -8.219 1 91.12 161 GLY B C 1
ATOM 3114 O O . GLY B 1 161 ? 4.484 27.109 -8.18 1 91.12 161 GLY B O 1
ATOM 3115 N N . MET B 1 162 ? 6.594 27.484 -7.211 1 92.31 162 MET B N 1
ATOM 3116 C CA . MET B 1 162 ? 6.297 26.75 -5.992 1 92.31 162 MET B CA 1
ATOM 3117 C C . MET B 1 162 ? 6.812 27.484 -4.762 1 92.31 162 MET B C 1
ATOM 3119 O O . MET B 1 162 ? 7.715 28.312 -4.867 1 92.31 162 MET B O 1
ATOM 3123 N N . PHE B 1 163 ? 6.219 27.203 -3.689 1 94.31 163 PHE B N 1
ATOM 3124 C CA . PHE B 1 163 ? 6.594 27.766 -2.404 1 94.31 163 PHE B CA 1
ATOM 3125 C C . PHE B 1 163 ? 6.711 26.688 -1.341 1 94.31 163 PHE B C 1
ATOM 3127 O O . PHE B 1 163 ? 5.863 25.797 -1.259 1 94.31 163 PHE B O 1
ATOM 3134 N N . TRP B 1 164 ? 7.82 26.734 -0.555 1 94.25 164 TRP B N 1
ATOM 3135 C CA . TRP B 1 164 ? 8.016 25.875 0.608 1 94.25 164 TRP B CA 1
ATOM 3136 C C . TRP B 1 164 ? 8.531 26.672 1.798 1 94.25 164 TRP B C 1
ATOM 3138 O O . TRP B 1 164 ? 9.109 27.75 1.624 1 94.25 164 TRP B O 1
ATOM 3148 N N . SER B 1 165 ? 8.32 26.172 2.938 1 95.38 165 SER B N 1
ATOM 3149 C CA . SER B 1 165 ? 8.914 26.703 4.164 1 95.38 165 SER B CA 1
ATOM 3150 C C . SER B 1 165 ? 8.953 25.641 5.254 1 95.38 165 SER B C 1
ATOM 3152 O O . SER B 1 165 ? 8.219 24.641 5.188 1 95.38 165 SER B O 1
ATOM 3154 N N . SER B 1 166 ? 9.875 25.859 6.199 1 93.88 166 SER B N 1
ATOM 3155 C CA . SER B 1 166 ? 9.93 24.875 7.281 1 93.88 166 SER B CA 1
ATOM 3156 C C . SER B 1 166 ? 10.758 25.391 8.453 1 93.88 166 SER B C 1
ATOM 3158 O O . SER B 1 166 ? 11.641 26.234 8.266 1 93.88 166 SER B O 1
ATOM 3160 N N . TYR B 1 167 ? 10.422 24.953 9.617 1 94.94 167 TYR B N 1
ATOM 3161 C CA . TYR B 1 167 ? 11.32 25.016 10.773 1 94.94 167 TYR B CA 1
ATOM 3162 C C . TYR B 1 167 ? 12.258 23.812 10.797 1 94.94 167 TYR B C 1
ATOM 3164 O O . TYR B 1 167 ? 12 22.797 10.148 1 94.94 167 TYR B O 1
ATOM 3172 N N . GLY B 1 168 ? 13.32 24.016 11.484 1 93.12 168 GLY B N 1
ATOM 3173 C CA . GLY B 1 168 ? 14.195 22.859 11.695 1 93.12 168 GLY B CA 1
ATOM 3174 C C . GLY B 1 168 ? 13.57 21.797 12.562 1 93.12 168 GLY B C 1
ATOM 3175 O O . GLY B 1 168 ? 12.484 21.984 13.117 1 93.12 168 GLY B O 1
ATOM 3176 N N . MET B 1 169 ? 14.258 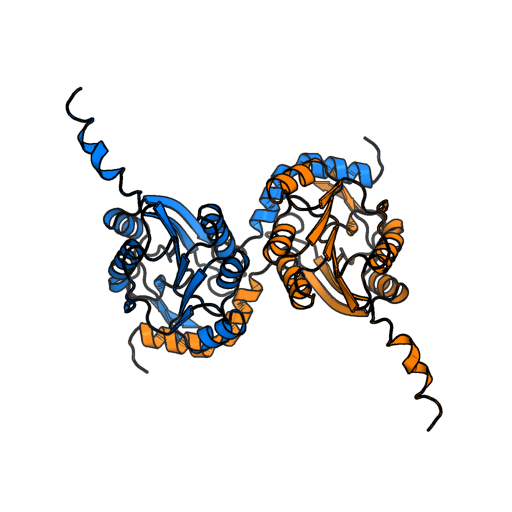20.703 12.617 1 91 169 MET B N 1
ATOM 3177 C CA . MET B 1 169 ? 13.734 19.531 13.336 1 91 169 MET B CA 1
ATOM 3178 C C . MET B 1 169 ? 13.484 19.875 14.805 1 91 169 MET B C 1
ATOM 3180 O O . MET B 1 169 ? 12.43 19.531 15.352 1 91 169 MET B O 1
ATOM 3184 N N . GLN B 1 170 ? 14.398 20.453 15.438 1 93.06 170 GLN B N 1
ATOM 3185 C CA . GLN B 1 170 ? 14.281 20.766 16.859 1 93.06 170 GLN B CA 1
ATOM 3186 C C . GLN B 1 170 ? 13.109 21.703 17.109 1 93.06 170 GLN B C 1
ATOM 3188 O O . GLN B 1 170 ? 12.32 21.484 18.031 1 93.06 170 GLN B O 1
ATOM 3193 N N . GLU B 1 171 ? 13.039 22.734 16.359 1 95.12 171 GLU B N 1
ATOM 3194 C CA . GLU B 1 171 ? 11.961 23.719 16.531 1 95.12 171 GLU B CA 1
ATOM 3195 C C . GLU B 1 171 ? 10.602 23.078 16.25 1 95.12 171 GLU B C 1
ATOM 3197 O O . GLU B 1 171 ? 9.625 23.375 16.953 1 95.12 171 GLU B O 1
ATOM 3202 N N . ASN B 1 172 ? 10.508 22.297 15.234 1 95.38 172 ASN B N 1
ATOM 3203 C CA . ASN B 1 172 ? 9.266 21.594 14.945 1 95.38 172 ASN B CA 1
ATOM 3204 C C . ASN B 1 172 ? 8.82 20.734 16.125 1 95.38 172 ASN B C 1
ATOM 3206 O O . ASN B 1 172 ? 7.637 20.719 16.484 1 95.38 172 ASN B O 1
ATOM 3210 N N . ARG B 1 173 ? 9.742 20.047 16.672 1 95.12 173 ARG B N 1
ATOM 3211 C CA . ARG B 1 173 ? 9.445 19.203 17.828 1 95.12 173 ARG B CA 1
ATOM 3212 C C . ARG B 1 173 ? 8.922 20.047 18.984 1 95.12 173 ARG B C 1
ATOM 3214 O O . ARG B 1 173 ? 7.93 19.688 19.625 1 95.12 173 ARG B O 1
ATOM 3221 N N . GLU B 1 174 ? 9.578 21.109 19.25 1 96.06 174 GLU B N 1
ATOM 3222 C CA . GLU B 1 174 ? 9.195 22 20.344 1 96.06 174 GLU B CA 1
ATOM 3223 C C . GLU B 1 174 ? 7.793 22.562 20.125 1 96.06 174 GLU B C 1
ATOM 3225 O O . GLU B 1 174 ? 7.004 22.656 21.078 1 96.06 174 GLU B O 1
ATOM 3230 N N . ILE B 1 175 ? 7.504 22.938 18.922 1 96.69 175 ILE B N 1
ATOM 3231 C CA . ILE B 1 175 ? 6.191 23.469 18.578 1 96.69 175 ILE B CA 1
ATOM 3232 C C . ILE B 1 175 ? 5.113 22.438 18.891 1 96.69 175 ILE B C 1
ATOM 3234 O O . ILE B 1 175 ? 4.105 22.75 19.531 1 96.69 175 ILE B O 1
ATOM 3238 N N . LEU B 1 176 ? 5.316 21.234 18.5 1 97.62 176 LEU B N 1
ATOM 3239 C CA . LEU B 1 176 ? 4.34 20.156 18.688 1 97.62 176 LEU B CA 1
ATOM 3240 C C . LEU B 1 176 ? 4.145 19.875 20.172 1 97.62 176 LEU B C 1
ATOM 3242 O O . LEU B 1 176 ? 3.01 19.719 20.641 1 97.62 176 LEU B O 1
ATOM 3246 N N . GLU B 1 177 ? 5.195 19.828 20.875 1 97.06 177 GLU B N 1
ATOM 3247 C CA . GLU B 1 177 ? 5.137 19.547 22.297 1 97.06 177 GLU B CA 1
ATOM 3248 C C . GLU B 1 177 ? 4.465 20.688 23.062 1 97.06 177 GLU B C 1
ATOM 3250 O O . GLU B 1 177 ? 3.676 20.438 23.984 1 97.06 177 GLU B O 1
ATOM 3255 N N . ASP B 1 178 ? 4.789 21.891 22.688 1 97.44 178 ASP B N 1
ATOM 3256 C CA . ASP B 1 178 ? 4.195 23.062 23.312 1 97.44 178 ASP B CA 1
ATOM 3257 C C . ASP B 1 178 ? 2.682 23.094 23.109 1 97.44 178 ASP B C 1
ATOM 3259 O O . ASP B 1 178 ? 1.94 23.547 23.984 1 97.44 178 ASP B O 1
ATOM 3263 N N . ILE B 1 179 ? 2.258 22.656 21.984 1 97.5 179 ILE B N 1
ATOM 3264 C CA . ILE B 1 179 ? 0.836 22.609 21.656 1 97.5 179 ILE B CA 1
ATOM 3265 C C . ILE B 1 179 ? 0.152 21.547 22.531 1 97.5 179 ILE B C 1
ATOM 3267 O O . ILE B 1 179 ? -1.016 21.703 22.891 1 97.5 179 ILE B O 1
ATOM 3271 N N . GLY B 1 180 ? 0.86 20.422 22.766 1 97.88 180 GLY B N 1
ATOM 3272 C CA . GLY B 1 180 ? 0.304 19.406 23.656 1 97.88 180 GLY B CA 1
ATOM 3273 C C . GLY B 1 180 ? 0.388 18 23.078 1 97.88 180 GLY B C 1
ATOM 3274 O O . GLY B 1 180 ? 0.023 17.031 23.75 1 97.88 180 GLY B O 1
ATOM 3275 N N . PHE B 1 181 ? 0.979 17.891 21.938 1 98.25 181 PHE B N 1
ATOM 3276 C CA . PHE B 1 181 ? 1.064 16.578 21.312 1 98.25 181 PHE B CA 1
ATOM 3277 C C . PHE B 1 181 ? 2.102 15.711 22.016 1 98.25 181 PHE B C 1
ATOM 3279 O O . PHE B 1 181 ? 3.158 16.203 22.422 1 98.25 181 PHE B O 1
ATOM 3286 N N . GLU B 1 182 ? 1.798 14.445 22.141 1 97.94 182 GLU B N 1
ATOM 3287 C CA . GLU B 1 182 ? 2.783 13.406 22.438 1 97.94 182 GLU B CA 1
ATOM 3288 C C . GLU B 1 182 ? 3.355 12.797 21.172 1 97.94 182 GLU B C 1
ATOM 3290 O O . GLU B 1 182 ? 2.611 12.266 20.344 1 97.94 182 GLU B O 1
ATOM 3295 N N . LEU B 1 183 ? 4.645 12.891 21.078 1 97.69 183 LEU B N 1
ATOM 3296 C CA . LEU B 1 183 ? 5.273 12.336 19.875 1 97.69 183 LEU B CA 1
ATOM 3297 C C . LEU B 1 183 ? 5.539 10.844 20.047 1 97.69 183 LEU B C 1
ATOM 3299 O O . LEU B 1 183 ? 6.383 10.445 20.859 1 97.69 183 LEU B O 1
ATOM 3303 N N . LEU B 1 184 ? 4.828 10.031 19.266 1 96.94 184 LEU B N 1
ATOM 3304 C CA . LEU B 1 184 ? 4.949 8.586 19.359 1 96.94 184 LEU B CA 1
ATOM 3305 C C . LEU B 1 184 ? 6.055 8.07 18.438 1 96.94 184 LEU B C 1
ATOM 3307 O O . LEU B 1 184 ? 6.754 7.113 18.781 1 96.94 184 LEU B O 1
ATOM 3311 N N . GLU B 1 185 ? 6.176 8.625 17.266 1 95.62 185 GLU B N 1
ATOM 3312 C CA . GLU B 1 185 ? 7.184 8.266 16.281 1 95.62 185 GLU B CA 1
ATOM 3313 C C . GLU B 1 185 ? 7.688 9.5 15.539 1 95.62 185 GLU B C 1
ATOM 3315 O O . GLU B 1 185 ? 6.902 10.391 15.195 1 95.62 185 GLU B O 1
ATOM 3320 N N . VAL B 1 186 ? 8.977 9.586 15.383 1 94.38 186 VAL B N 1
ATOM 3321 C CA . VAL B 1 186 ? 9.641 10.578 14.547 1 94.38 186 VAL B CA 1
ATOM 3322 C C . VAL B 1 186 ? 10.773 9.93 13.766 1 94.38 186 VAL B C 1
ATOM 3324 O O . VAL B 1 186 ? 11.672 9.32 14.352 1 94.38 186 VAL B O 1
ATOM 3327 N N . GLU B 1 187 ? 10.703 10.062 12.461 1 90.75 187 GLU B N 1
ATOM 3328 C CA . GLU B 1 187 ? 11.766 9.461 11.664 1 90.75 187 GLU B CA 1
ATOM 3329 C C . GLU B 1 187 ? 12.062 10.289 10.414 1 90.75 187 GLU B C 1
ATOM 3331 O O . GLU B 1 187 ? 11.156 10.883 9.828 1 90.75 187 GLU B O 1
ATOM 3336 N N . LYS B 1 188 ? 13.289 10.312 10.102 1 88.94 188 LYS B N 1
ATOM 3337 C CA . LYS B 1 188 ? 13.695 10.898 8.836 1 88.94 188 LYS B CA 1
ATOM 3338 C C . LYS B 1 188 ? 13.695 9.859 7.719 1 88.94 188 LYS B C 1
ATOM 3340 O O . LYS B 1 188 ? 14.273 8.773 7.867 1 88.94 188 LYS B O 1
ATOM 3345 N N . VAL B 1 189 ? 12.961 10.227 6.703 1 84.69 189 VAL B N 1
ATOM 3346 C CA . VAL B 1 189 ? 12.906 9.32 5.562 1 84.69 189 VAL B CA 1
ATOM 3347 C C . VAL B 1 189 ? 13.297 10.078 4.289 1 84.69 189 VAL B C 1
ATOM 3349 O O . VAL B 1 189 ? 12.75 11.141 3.998 1 84.69 189 VAL B O 1
ATOM 3352 N N . LYS B 1 190 ? 14.266 9.438 3.584 1 78.62 190 LYS B N 1
ATOM 3353 C CA . LYS B 1 190 ? 14.602 10.016 2.285 1 78.62 190 LYS B CA 1
ATOM 3354 C C . LYS B 1 190 ? 13.445 9.859 1.298 1 78.62 190 LYS B C 1
ATOM 3356 O O . LYS B 1 190 ? 12.703 8.875 1.353 1 78.62 190 LYS B O 1
ATOM 3361 N N . ALA B 1 191 ? 13.266 10.883 0.429 1 69.12 191 ALA B N 1
ATOM 3362 C CA . ALA B 1 191 ? 12.211 10.812 -0.578 1 69.12 191 ALA B CA 1
ATOM 3363 C C . ALA B 1 191 ? 12.266 9.492 -1.34 1 69.12 191 ALA B C 1
ATOM 3365 O O . ALA B 1 191 ? 13.344 9.016 -1.699 1 69.12 191 ALA B O 1
ATOM 3366 N N . GLY B 1 192 ? 11.07 8.984 -1.623 1 62.5 192 GLY B N 1
ATOM 3367 C CA . GLY B 1 192 ? 11.008 7.699 -2.297 1 62.5 192 GLY B CA 1
ATOM 3368 C C . GLY B 1 192 ? 11.633 6.574 -1.497 1 62.5 192 GLY B C 1
ATOM 3369 O O . GLY B 1 192 ? 12.062 5.57 -2.064 1 62.5 192 GLY B O 1
ATOM 3370 N N . ASP B 1 193 ? 11.773 6.879 -0.233 1 56.75 193 ASP B N 1
ATOM 3371 C CA . ASP B 1 193 ? 12.438 5.922 0.653 1 56.75 193 ASP B CA 1
ATOM 3372 C C . ASP B 1 193 ? 13.836 5.578 0.15 1 56.75 193 ASP B C 1
ATOM 3374 O O . ASP B 1 193 ? 14.273 4.434 0.257 1 56.75 193 ASP B O 1
ATOM 3378 N N . GLY B 1 194 ? 14.359 6.605 -0.44 1 54.5 194 GLY B N 1
ATOM 3379 C CA . GLY B 1 194 ? 15.703 6.461 -0.977 1 54.5 194 GLY B CA 1
ATOM 3380 C C . GLY B 1 194 ? 15.734 5.758 -2.32 1 54.5 194 GLY B C 1
ATOM 3381 O O . GLY B 1 194 ? 16.812 5.457 -2.844 1 54.5 194 GLY B O 1
ATOM 3382 N N . LYS B 1 195 ? 14.453 5.551 -2.865 1 58.16 195 LYS B N 1
ATOM 3383 C CA . LYS B 1 195 ? 14.375 4.727 -4.07 1 58.16 195 LYS B CA 1
ATOM 3384 C C . LYS B 1 195 ? 14.242 5.594 -5.32 1 58.16 195 LYS B C 1
ATOM 3386 O O . LYS B 1 195 ? 14.109 5.074 -6.43 1 58.16 195 LYS B O 1
ATOM 3391 N N . LEU B 1 196 ? 14.266 6.848 -5.055 1 55.66 196 LEU B N 1
ATOM 3392 C CA . LEU B 1 196 ? 14.117 7.758 -6.184 1 55.66 196 LEU B CA 1
ATOM 3393 C C . LEU B 1 196 ? 15.398 7.82 -7.008 1 55.66 196 LEU B C 1
ATOM 3395 O O . LEU B 1 196 ? 16.5 7.703 -6.465 1 55.66 196 LEU B O 1
ATOM 3399 N N . GLU B 1 197 ? 15.117 7.82 -8.273 1 55.56 197 GLU B N 1
ATOM 3400 C CA . GLU B 1 197 ? 16.234 8.102 -9.156 1 55.56 197 GLU B CA 1
ATOM 3401 C C . GLU B 1 197 ? 16.625 9.578 -9.109 1 55.56 197 GLU B C 1
ATOM 3403 O O . GLU B 1 197 ? 15.82 10.43 -8.75 1 55.56 197 GLU B O 1
ATOM 3408 N N . GLU B 1 198 ? 17.859 9.75 -9.445 1 58.31 198 GLU B N 1
ATOM 3409 C CA . GLU B 1 198 ? 18.438 11.086 -9.375 1 58.31 198 GLU B CA 1
ATOM 3410 C C . GLU B 1 198 ? 17.594 12.094 -10.156 1 58.31 198 GLU B C 1
ATOM 3412 O O . GLU B 1 198 ? 17.516 13.266 -9.773 1 58.31 198 GLU B O 1
ATOM 3417 N N . HIS B 1 199 ? 16.891 11.602 -11.117 1 56.38 199 HIS B N 1
ATOM 3418 C CA . HIS B 1 199 ? 16.172 12.531 -11.984 1 56.38 199 HIS B CA 1
ATOM 3419 C C . HIS B 1 199 ? 14.773 12.828 -11.445 1 56.38 199 HIS B C 1
ATOM 3421 O O . HIS B 1 199 ? 14.102 13.742 -11.922 1 56.38 199 HIS B O 1
ATOM 3427 N N . GLU B 1 200 ? 14.344 12.023 -10.477 1 59.09 200 GLU B N 1
ATOM 3428 C CA . GLU B 1 200 ? 13 12.195 -9.93 1 59.09 200 GLU B CA 1
ATOM 3429 C C . GLU B 1 200 ? 12.938 13.414 -9.016 1 59.09 200 GLU B C 1
ATOM 3431 O O . GLU B 1 200 ? 13.898 13.719 -8.297 1 59.09 200 GLU B O 1
ATOM 3436 N N . PRO B 1 201 ? 11.719 13.961 -9.133 1 59.94 201 PRO B N 1
ATOM 3437 C CA . PRO B 1 201 ? 11.586 15.062 -8.18 1 59.94 201 PRO B CA 1
ATOM 3438 C C . PRO B 1 201 ? 11.828 14.625 -6.734 1 59.94 201 PRO B C 1
ATOM 3440 O O . PRO B 1 201 ? 11.594 13.461 -6.391 1 59.94 201 PRO B O 1
ATOM 3443 N N . ASP B 1 202 ? 12.633 15.398 -6.02 1 61.31 202 ASP B N 1
ATOM 3444 C CA . ASP B 1 202 ? 12.836 15.25 -4.578 1 61.31 202 ASP B CA 1
ATOM 3445 C C . ASP B 1 202 ? 13.945 14.25 -4.273 1 61.31 202 ASP B C 1
ATOM 3447 O O . ASP B 1 202 ? 14.109 13.828 -3.127 1 61.31 202 ASP B O 1
ATOM 3451 N N . TYR B 1 203 ? 14.531 13.703 -5.359 1 60.38 203 TYR B N 1
ATOM 3452 C CA . TYR B 1 203 ? 15.594 12.711 -5.191 1 60.38 203 TYR B CA 1
ATOM 3453 C C . TYR B 1 203 ? 16.469 13.047 -3.988 1 60.38 203 TYR B C 1
ATOM 3455 O O . TYR B 1 203 ? 16.844 12.164 -3.215 1 60.38 203 TYR B O 1
ATOM 3463 N N . GLU B 1 204 ? 16.719 14.188 -3.699 1 63.72 204 GLU B N 1
ATOM 3464 C CA . GLU B 1 204 ? 17.625 14.562 -2.621 1 63.72 204 GLU B CA 1
ATOM 3465 C C . GLU B 1 204 ? 16.859 15 -1.377 1 63.72 204 GLU B C 1
ATOM 3467 O O . GLU B 1 204 ? 17.469 15.367 -0.367 1 63.72 204 GLU B O 1
ATOM 3472 N N . SER B 1 205 ? 15.648 14.836 -1.495 1 76 205 SER B N 1
ATOM 3473 C CA . SER B 1 205 ? 14.852 15.391 -0.403 1 76 205 SER B CA 1
ATOM 3474 C C . SER B 1 205 ? 14.664 14.367 0.712 1 76 205 SER B C 1
ATOM 3476 O O . SER B 1 205 ? 14.656 13.156 0.459 1 76 205 SER B O 1
ATOM 3478 N N . GLU B 1 206 ? 14.703 14.867 1.938 1 84.75 206 GLU B N 1
ATOM 3479 C CA . GLU B 1 206 ? 14.406 14.109 3.15 1 84.75 206 GLU B CA 1
ATOM 3480 C C . GLU B 1 206 ? 13.266 14.742 3.938 1 84.75 206 GLU B C 1
ATOM 3482 O O . GLU B 1 206 ? 13.203 15.969 4.07 1 84.75 206 GLU B O 1
ATOM 3487 N N . PHE B 1 207 ? 12.383 13.891 4.379 1 91.5 207 PHE B N 1
ATOM 3488 C CA . PHE B 1 207 ? 11.242 14.391 5.133 1 91.5 207 PHE B CA 1
ATOM 3489 C C . PHE B 1 207 ? 11.219 13.789 6.535 1 91.5 207 PHE B C 1
ATOM 3491 O O . PHE B 1 207 ? 11.766 12.711 6.766 1 91.5 207 PHE B O 1
ATOM 3498 N N . VAL B 1 208 ? 10.688 14.547 7.379 1 93.5 208 VAL B N 1
ATOM 3499 C CA . VAL B 1 208 ? 10.469 14.078 8.742 1 93.5 208 VAL B CA 1
ATOM 3500 C C . VAL B 1 208 ? 9.039 13.57 8.891 1 93.5 208 VAL B C 1
ATOM 3502 O O . VAL B 1 208 ? 8.078 14.336 8.734 1 93.5 208 VAL B O 1
ATOM 3505 N N . TRP B 1 209 ? 8.906 12.312 9.172 1 95.62 209 TRP B N 1
ATOM 3506 C CA . TRP B 1 209 ? 7.605 11.695 9.367 1 95.62 209 TRP B CA 1
ATOM 3507 C C . TRP B 1 209 ? 7.27 11.586 10.852 1 95.62 209 TRP B C 1
ATOM 3509 O O . TRP B 1 209 ? 8.109 11.18 11.656 1 95.62 209 TRP B O 1
ATOM 3519 N N . VAL B 1 210 ? 6.016 11.914 11.203 1 97.25 210 VAL B N 1
ATOM 3520 C CA . VAL B 1 210 ? 5.648 12.023 12.617 1 97.25 210 VAL B CA 1
ATOM 3521 C C . VAL B 1 210 ? 4.305 11.352 12.859 1 97.25 210 VAL B C 1
ATOM 3523 O O . VAL B 1 210 ? 3.375 11.5 12.055 1 97.25 210 VAL B O 1
ATOM 3526 N N . MET B 1 211 ? 4.242 10.609 13.883 1 98.44 211 MET B N 1
ATOM 3527 C CA . MET B 1 211 ? 2.98 10.227 14.508 1 98.44 211 MET B CA 1
ATOM 3528 C C . MET B 1 211 ? 2.84 10.867 15.891 1 98.44 211 MET B C 1
ATOM 3530 O O . MET B 1 211 ? 3.682 10.664 16.766 1 98.44 211 MET B O 1
ATOM 3534 N N . ALA B 1 212 ? 1.83 11.625 16.062 1 98.56 212 ALA B N 1
ATOM 3535 C CA . ALA B 1 212 ? 1.586 12.344 17.312 1 98.56 212 ALA B CA 1
ATOM 3536 C C . ALA B 1 212 ? 0.21 12 17.875 1 98.56 212 ALA B C 1
ATOM 3538 O O . ALA B 1 212 ? -0.717 11.688 17.125 1 98.56 212 ALA B O 1
ATOM 3539 N N . ARG B 1 213 ? 0.091 12.094 19.188 1 98.62 213 ARG B N 1
ATOM 3540 C CA . ARG B 1 213 ? -1.161 11.797 19.875 1 98.62 213 ARG B CA 1
ATOM 3541 C C . ARG B 1 213 ? -1.608 12.977 20.734 1 98.62 213 ARG B C 1
ATOM 3543 O O . ARG B 1 213 ? -0.792 13.602 21.406 1 98.62 213 ARG B O 1
ATOM 3550 N N . LYS B 1 214 ? -2.83 13.312 20.672 1 98.44 214 LYS B N 1
ATOM 3551 C CA . LYS B 1 214 ? -3.432 14.125 21.719 1 98.44 214 LYS B CA 1
ATOM 3552 C C . LYS B 1 214 ? -3.676 13.289 22.984 1 98.44 214 LYS B C 1
ATOM 3554 O O . LYS B 1 214 ? -4.414 12.305 22.938 1 98.44 214 LYS B O 1
ATOM 3559 N N . PRO B 1 215 ? -3.062 13.664 24.062 1 96.5 215 PRO B N 1
ATOM 3560 C CA . PRO B 1 215 ? -3.23 12.859 25.266 1 96.5 215 PRO B CA 1
ATOM 3561 C C . PRO B 1 215 ? -4.691 12.727 25.688 1 96.5 215 PRO B C 1
ATOM 3563 O O . PRO B 1 215 ? -5.512 13.594 25.375 1 96.5 215 PRO B O 1
ATOM 3566 N N . ASP B 1 216 ? -4.898 11.609 26.438 1 91.31 216 ASP B N 1
ATOM 3567 C CA . ASP B 1 216 ? -6.246 11.383 26.953 1 91.31 216 ASP B CA 1
ATOM 3568 C C . ASP B 1 216 ? -6.629 12.453 27.984 1 91.31 216 ASP B C 1
ATOM 3570 O O . ASP B 1 216 ? -5.762 13.039 28.625 1 91.31 216 ASP B O 1
ATOM 3574 N N . ALA B 1 217 ? -7.719 12.883 28.062 1 76.12 217 ALA B N 1
ATOM 3575 C CA . ALA B 1 217 ? -8.18 13.883 29.016 1 76.12 217 ALA B CA 1
ATOM 3576 C C . ALA B 1 217 ? -7.738 13.531 30.438 1 76.12 217 ALA B C 1
ATOM 3578 O O . ALA B 1 217 ? -7.426 14.414 31.234 1 76.12 217 ALA B O 1
ATOM 3579 N N . ASN B 1 218 ? -7.668 12.32 31 1 61.16 218 ASN B N 1
ATOM 3580 C CA . ASN B 1 218 ? -7.422 12 32.406 1 61.16 218 ASN B CA 1
ATOM 3581 C C . ASN B 1 218 ? -5.941 12.125 32.75 1 61.16 218 ASN B C 1
ATOM 3583 O O . ASN B 1 218 ? -5.559 11.977 33.906 1 61.16 218 ASN B O 1
ATOM 3587 N N . LYS B 1 219 ? -5.09 11.953 32.031 1 53.03 219 LYS B N 1
ATOM 3588 C CA . LYS B 1 219 ? -3.697 11.891 32.469 1 53.03 219 LYS B CA 1
ATOM 3589 C C . LYS B 1 219 ? -3.191 13.266 32.906 1 53.03 219 LYS B C 1
ATOM 3591 O O . LYS B 1 219 ? -2.021 13.422 33.25 1 53.03 219 LYS B O 1
ATOM 3596 N N . GLY B 1 220 ? -3.68 14.32 32.688 1 40.19 220 GLY B N 1
ATOM 3597 C CA . GLY B 1 220 ? -3.174 15.562 33.281 1 40.19 220 GLY B CA 1
ATOM 3598 C C . GLY B 1 220 ? -3.1 15.531 34.781 1 40.19 220 GLY B C 1
ATOM 3599 O O . GLY B 1 220 ? -2.377 16.328 35.375 1 40.19 220 GLY B O 1
ATOM 3600 N N . GLU B 1 221 ? -4.102 15.008 35.562 1 39.31 221 GLU B N 1
ATOM 3601 C CA . GLU B 1 221 ? -4.148 15.234 37 1 39.31 221 GLU B CA 1
ATOM 3602 C C . GLU B 1 221 ? -3.094 14.398 37.719 1 39.31 221 GLU B C 1
ATOM 3604 O O . GLU B 1 221 ? -2.855 14.594 38.906 1 39.31 221 GLU B O 1
ATOM 3609 N N . ILE B 1 222 ? -2.604 13.367 37.25 1 39.88 222 ILE B N 1
ATOM 3610 C CA . ILE B 1 222 ? -1.897 12.531 38.219 1 39.88 222 ILE B CA 1
ATOM 3611 C C . ILE B 1 222 ? -0.478 13.062 38.438 1 39.88 222 ILE B C 1
ATOM 3613 O O . ILE B 1 222 ? 0.289 12.516 39.219 1 39.88 222 ILE B O 1
ATOM 3617 N N . SER B 1 223 ? 0.2 13.922 37.656 1 38.44 223 SER B N 1
ATOM 3618 C CA . SER B 1 223 ? 1.608 14.148 37.969 1 38.44 223 SER B CA 1
ATOM 3619 C C . SER B 1 223 ? 1.772 14.891 39.281 1 38.44 223 SER B C 1
ATOM 3621 O O . SER B 1 223 ? 2.893 15.086 39.75 1 38.44 223 SER B O 1
ATOM 3623 N N . GLU B 1 224 ? 0.791 15.492 39.906 1 34.56 224 GLU B N 1
ATOM 3624 C CA . GLU B 1 224 ? 1.164 16.188 41.156 1 34.56 224 GLU B CA 1
ATOM 3625 C C . GLU B 1 224 ? 1.379 15.195 42.281 1 34.56 224 GLU B C 1
ATOM 3627 O O . GLU B 1 224 ? 1.834 15.586 43.375 1 34.56 224 GLU B O 1
ATOM 3632 N N . GLY B 1 225 ? 0.839 13.969 42.281 1 33.06 225 GLY B N 1
ATOM 3633 C CA . GLY B 1 225 ? 0.838 13.297 43.562 1 33.06 225 GLY B CA 1
ATOM 3634 C C . GLY B 1 225 ? 2.188 12.703 43.938 1 33.06 225 GLY B C 1
ATOM 3635 O O . GLY B 1 225 ? 2.375 12.211 45.062 1 33.06 225 GLY B O 1
ATOM 3636 N N . TRP B 1 226 ? 3.111 12.258 43.031 1 33.75 226 TRP B N 1
ATOM 3637 C CA . TRP B 1 226 ? 4.156 11.406 43.594 1 33.75 226 TRP B CA 1
ATOM 3638 C C . TRP B 1 226 ? 5.262 12.242 44.219 1 33.75 226 TRP B C 1
ATOM 3640 O O . TRP B 1 226 ? 6.246 11.695 44.719 1 33.75 226 TRP B O 1
ATOM 3650 N N . SER B 1 227 ? 5.34 13.609 44.188 1 30.14 227 SER B N 1
ATOM 3651 C CA . SER B 1 227 ? 6.551 14.156 44.812 1 30.14 227 SER B CA 1
ATOM 3652 C C . SER B 1 227 ? 6.523 14 46.312 1 30.14 227 SER B C 1
ATOM 3654 O O . SER B 1 227 ? 7.566 14.055 46.969 1 30.14 227 SER B O 1
ATOM 3656 N N . GLN B 1 228 ? 5.449 14.266 47.094 1 28.95 228 GLN B N 1
ATOM 3657 C CA . GLN B 1 228 ? 5.688 14.539 48.5 1 28.95 228 GLN B CA 1
ATOM 3658 C C . GLN B 1 228 ? 6.02 13.258 49.25 1 28.95 228 GLN B C 1
ATOM 3660 O O . GLN B 1 228 ? 6.477 13.312 50.406 1 28.95 228 GLN B O 1
ATOM 3665 N N . ARG B 1 229 ? 5.395 12.117 49.031 1 26.09 229 ARG B N 1
ATOM 3666 C CA . ARG B 1 229 ? 5.457 11.242 50.188 1 26.09 229 ARG B CA 1
ATOM 3667 C C . ARG B 1 229 ? 6.797 10.516 50.25 1 26.09 229 ARG B C 1
ATOM 3669 O O . ARG B 1 229 ? 7.027 9.711 51.156 1 26.09 229 ARG B O 1
ATOM 3676 N N . VAL B 1 230 ? 7.961 10.773 49.438 1 20.44 230 VAL B N 1
ATOM 3677 C CA . VAL B 1 230 ? 9.164 10.336 50.156 1 20.44 230 VAL B CA 1
ATOM 3678 C C . VAL B 1 230 ? 9.812 11.531 50.844 1 20.44 230 VAL B C 1
ATOM 3680 O O . VAL B 1 230 ? 9.836 12.633 50.312 1 20.44 230 VAL B O 1
#

Radius of gyration: 25.06 Å; Cα contacts (8 Å, |Δi|>4): 911; chains: 2; bounding box: 43×70×99 Å

pLDDT: mean 87.72, std 16.43, range [20.44, 98.88]

Nearest PDB structures (foldseek):
  2p8j-assembly1_B  TM=8.200E-01  e=1.903E-14  Clostridium acetobutylicum
  3bkw-assembly1_A  TM=7.603E-01  e=5.154E-14  Mesorhizobium japonicum MAFF 303099
  3bkw-assembly1_B  TM=7.494E-01  e=7.489E-14  Mesorhizobium japonicum MAFF 303099
  5ufm-assembly1_A  TM=6.864E-01  e=1.396E-13  Burkholderia thailandensis E264
  3hnr-assembly1_A  TM=6.771E-01  e=2.317E-09  [Bacillus thuringiensis] serovar konkukian

InterPro domains:
  IPR029063 S-adenosyl-L-methi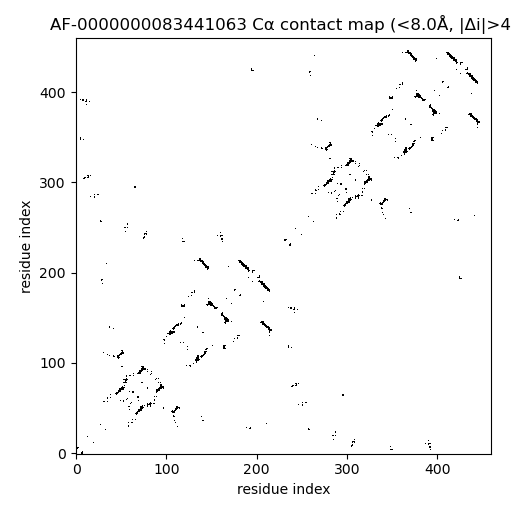onine-dependent methyltransferase superfamily [G3DSA:3.40.50.150] (3-223)
  IPR029063 S-adenosyl-L-methionine-dependent methyltransferase superfamily [SSF53335] (4-215)
  IPR041698 Methyltransferase domain 25 [PF13649] (48-139)

Organism: NCBI:txid156630

Solvent-accessible surface area (backbone atoms only — not comparable to full-atom values): 24127 Å² total; per-residue (Å²): 126,66,84,44,51,68,51,31,42,27,52,28,43,44,72,39,34,70,59,49,48,55,52,47,58,63,59,49,44,70,68,53,48,49,49,48,57,50,57,74,71,47,65,85,56,31,35,34,37,31,46,45,43,48,50,26,60,63,61,50,48,54,42,47,46,65,46,33,45,45,41,35,24,23,52,20,64,51,19,44,53,50,18,38,72,75,41,70,85,50,47,73,45,76,37,62,73,82,72,63,84,74,58,70,49,64,18,49,25,36,38,30,55,88,37,63,31,43,36,57,46,84,52,42,62,58,42,54,46,49,50,57,46,25,29,23,68,61,11,40,40,36,36,38,42,55,45,48,70,34,74,70,43,77,50,67,56,97,87,26,52,38,44,35,17,24,50,27,53,68,57,47,50,50,51,43,46,72,70,52,41,42,77,76,44,77,45,80,40,40,31,68,77,65,33,42,47,83,86,38,89,51,36,86,34,49,31,33,38,38,34,30,28,36,57,51,80,75,67,72,71,63,72,73,64,68,67,71,82,112,124,68,84,46,51,68,51,32,42,27,53,29,43,43,70,40,34,67,60,50,46,55,52,46,58,62,57,46,45,69,69,54,49,50,50,47,57,51,57,74,72,46,64,85,55,32,36,34,38,31,43,46,41,48,49,28,58,64,60,52,49,56,41,48,45,65,47,34,46,45,40,34,24,23,53,21,62,51,18,44,53,48,16,39,73,74,41,70,83,49,47,72,45,76,38,62,74,81,73,63,84,73,61,69,48,63,18,50,25,37,38,29,57,88,36,63,30,44,36,57,45,83,50,43,61,58,42,53,45,50,50,56,46,26,29,23,68,62,12,39,39,35,36,37,39,57,44,47,71,34,74,70,42,78,50,67,54,97,86,25,51,36,45,35,19,24,50,28,54,68,56,48,51,50,52,43,47,72,69,52,41,41,77,77,42,75,44,81,40,41,31,66,75,65,35,44,47,84,85,38,90,52,36,85,36,49,31,33,38,36,36,30,27,36,58,51,80,73,68,72,71,62,75,72,66,73,68,67,84,113

Sequence (460 aa):
MSEAPEDIVEHAYNHIAQWYLEWVESDMSPRQRYTKKLLDRLPPSPSVLELGCGPGVPVLNMLVDRGAHVTANDISAKQIEMAKARCPHVKFVTGNMATLTFEAESFHGALSFYTLFHLPRSQLKDLLAKIYNWIKPGGLFVFNLAGIDEEEIHGEMMGYGMFWSSYGMQENREILEDIGFELLEVEKVKAGDGKLEEHEPDYESEFVWVMARKPDANKGEISEGWSQRVMSEAPEDIVEHAYNHIAQWYLEWVESDMSPRQRYTKKLLDRLPPSPSVLELGCGPGVPVLNMLVDRGAHVTANDISAKQIEMAKARCPHVKFVTGNMATLTFEAESFHGALSFYTLFHLPRSQLKDLLAKIYNWIKPGGLFVFNLAGIDEEEIHGEMMGYGMFWSSYGMQENREILEDIGFELLEVEKVKAGDGKLEEHEPDYESEFVWVMARKPDANKGEISEGWSQRV